Protein 5YC2 (pdb70)

Organism: Schizosaccharomyces pombe (strain 972 / ATCC 24843) (NCBI:txid284812)

Sequence (431 aa):
HINLKVSDGSSEIFFKIKKTTPLRRLMEAFAKRQGKEMDSLRFLYDGIRIEADQTPEDLDMEDNDIIEAHRSLPAERNPLYKDDTLDHTPLIPKCRAQVIEFPDGPATFVRLKCTNPESKVPHFLMRMAKDSSISATSMFRSAFPKATQEEEDLEMRWIRDNLNPIEDKRVAGLWVPPADALALAKDYSMTPFINALLEASSPLDDEEAFEKQVTSNLKVSDGSSEIFFKIKKTTPLRRLMEAFAKRQGKEMDSLRFLYDGIRIEADQTPEDLDMEDNDIIEAHRSLPAERNPLYKDDTLDHTPLIPKCRAQVIEFPDGPATFVRLKCTNPESKVPHFLMRMAKDSSISATSMFRSAFPKATQEEEDLEMRWIRDNLNPIEDKRVAGLWVPPADALALAKDYSMTPFINALLEASSGPLDDEEAFEKQVTS

Radius of gyration: 29.52 Å; Cα contacts (8 Å, |Δi|>4): 718; chains: 4; bounding box: 40×56×101 Å

Secondary structure (DSSP, 8-state):
-EEEEEE-SS-EEEEEE-TTS-HHHHHHHHHHHTT--GGGEEEEETTEEPPTT--TTTTT--TTEEEEEEE---SS--GGGS-TTS-SGGGSTT-EEEEEEETTEEEEEEEEEE--TT-SS-EEEEEETTT--EEHHHHHHHH-TT--HHHHHHHHHHHHHHS--EEETTEEEEEE-HHHHHHHHHHHT-HHHHHHHHSS--/--SHHHHHHHHH--/-EEEE-SS-EEE----TTS-THHHHHHHHHHTT--GGGEEEEETTEE--TT--TTTTT--TTEEEEEEE---SS--GGGS-TT--SGGGSTT-EEEEEEETTEEEEEEEEEEE-TTT--EEEEEEETTT--EEHHHHHHHH-TT--HHHHHHHHHHHHHHS--EEETTEEEEEE-HHHHHHHHHHHT-HHHHHHHHHS--/-HHHHHHHHHHHH--

Foldseek 3Di:
DAKEWEDQPPDIDIDDDDQQDFCVVVLCVVQVVVVHDSLQKWKAFVRHTDDRRHGNVNPVDHHHGYIHIGTDADDQWDPVLPALPDALVVQQVQKDKDWDAFPVGIFIKIWGWDDDPPDPDIQIFIATPPQRKTFPLSVRCRTCVPDDPVNVVVVVVVCVVPFPWDDDPRDDGTIGHLVVVCVVCVVSSNNSPSVSRSVHDD/DPDPVVVVVVVVVD/DEWEDAPPDIDDDDDDFVDFCLVVLVVVCVVVVHDSQQKWKDFPRHTGDRGATCVSPVHDPHGYIHIYGDADDDWQVLLVALPDAQVVQQVQKDKDWDADPVGIWIKIWGWDARPPPRDIFIWIATPVQRKTFPVRLNCNTCVPDDPVSVVVVVVVCVVPFPWDDDPRDDGTIHHLVSVCVVCVSSSNNSVSVSSSPYDD/DVVVVVVVVVVVVVD

Nearest PDB structures (foldseek):
  5yc2-assembly2_C  TM=9.319E-01  e=1.494E-37  Saccharomyces cerevisiae S288C
  5ybx-assembly1_A  TM=9.581E-01  e=3.529E-22  Schizosaccharomyces pombe 972h-
  5klx-assembly3_C  TM=8.104E-01  e=6.384E-12  Saccharomyces cerevisiae S288C
  3uqb-assembly1_A  TM=7.032E-01  e=2.957E-12  Saccharomyces cerevisiae S288C
  3uqa-assembly1_A  TM=6.979E-01  e=2.787E-12  Saccharomyces cerevisiae S288C

GO terms:
  GO:0005634 nucleus (C, EXP)
  GO:0070300 phosphatidic acid binding (F, IDA)
  GO:0005635 nuclear envelope (C, IDA)
  GO:0005637 nuclear inner membrane (C, IDA)
  GO:0003677 DNA binding (F, IDA)
  GO:0016020 membrane (C, IDA)
  GO:0031965 nuclear membrane (C, EXP)
  GO:0000723 telomere maintenance (P, EXP)
  GO:0005634 nucleus (C, HDA)
  GO:0044820 mitotic telomere tethering at nuclear periphery (P, IMP)
  GO:0044821 meiotic telomere tethering at nuclear periphery (P, IMP)
  GO:0045141 meiotic telomere clustering (P, IMP)
  GO:0032200 telomere organization (P, IMP)
  GO:0071763 nuclear membrane organization (P, IMP)
  GO:0140473 telomere-nuclear envelope anchor activity (F, IMP)
  GO:0005515 protein binding (F, IPI)
  GO:1990862 nuclear membrane complex Bqt3-Bqt4 (C, IPI)
  GO:0140473 telomere-nuclear envelope anchor activity (F, IPI)
  GO:0008289 lipid binding (F, IDA)
  GO:0140693 molecular condensate scaffold activity (F, IDA)

Solvent-accessible surface area: 23477 Å² total; per-residue (Å²): 138,9,76,1,52,0,17,41,78,113,42,60,31,141,35,81,18,63,87,104,7,9,2,66,44,2,11,60,36,0,2,76,187,46,74,87,74,42,81,53,15,39,3,31,34,126,63,118,109,15,78,31,59,60,19,2,63,99,35,123,5,101,83,115,34,88,0,88,1,71,38,50,28,17,90,112,96,3,86,72,0,168,72,46,122,53,94,41,76,87,34,39,91,92,13,120,50,13,98,4,87,19,142,113,27,105,7,43,1,0,19,2,108,4,103,39,83,68,58,198,55,32,27,0,0,5,20,22,27,138,68,30,3,0,2,0,15,5,0,2,120,4,0,6,43,100,31,79,110,43,58,14,74,130,6,12,40,74,0,104,121,86,34,90,52,82,104,64,209,67,12,41,31,3,7,0,34,44,75,16,0,66,38,1,0,150,48,0,10,0,41,4,16,0,49,0,0,38,110,7,99,76,119,124,90,38,97,79,16,0,78,129,48,0,57,103,58,13,42,1,15,44,75,107,37,85,30,147,38,178,37,154,108,109,28,52,6,101,153,6,8,79,41,0,4,182,195,45,73,89,74,42,105,53,6,87,5,45,21,126,65,111,103,10,74,24,110,47,18,7,115,107,29,131,19,122,66,126,28,92,4,82,3,93,47,36,39,16,74,113,100,5,32,43,0,146,78,40,126,89,81,49,74,70,24,44,98,119,13,133,51,17,91,2,125,27,119,104,27,87,8,44,0,0,13,4,91,4,56,10,82,140,68,164,91,57,35,5,0,6,21,32,31,140,70,38,2,0,0,0,15,1,0,2,117,3,0,8,63,156,29,75,78,64,65,17,17,136,8,16,74,70,0,68,115,95,28,106,42,77,118,52,190,121,15,33,30,9,10,0,40,45,72,14,0,58,53,0,0,137,58,0,11,0,21,3,6,0,36,0,0,37,95,14,96,86,77,93,131,103,28,64,92,39,0,72,136,46,0,63,100

B-factor: mean 53.6, std 15.14, range [26.7, 134.01]

Structure (mmCIF, N/CA/C/O backbone):
data_5YC2
#
_entry.id   5YC2
#
_cell.length_a   32.154
_cell.length_b   51.293
_cell.length_c   79.669
_cell.angle_alpha   94.920
_cell.angle_beta   100.560
_cell.angle_gamma   105.000
#
_symmetry.space_group_name_H-M   'P 1'
#
loop_
_entity.id
_entity.type
_entity.pdbx_description
1 polymer 'Ubiquitin-like protein SMT3,Bouquet formation protein 4'
2 polymer 'DNA-binding protein rap1'
3 water water
#
loop_
_atom_site.group_PDB
_atom_site.id
_atom_site.type_symbol
_atom_site.label_atom_id
_atom_site.label_alt_id
_atom_site.label_comp_id
_atom_site.label_asym_id
_atom_site.label_entity_id
_atom_site.label_seq_id
_atom_site.pdbx_PDB_ins_code
_atom_site.Cartn_x
_atom_site.Cartn_y
_atom_site.Cartn_z
_atom_site.occupancy
_atom_site.B_iso_or_equiv
_atom_site.auth_seq_id
_atom_site.auth_comp_id
_atom_site.auth_asym_id
_atom_site.auth_atom_id
_atom_site.pdbx_PDB_model_num
ATOM 1 N N . HIS A 1 5 ? 36.443 37.357 105.072 1.00 95.64 11 HIS A N 1
ATOM 2 C CA . HIS A 1 5 ? 36.853 38.266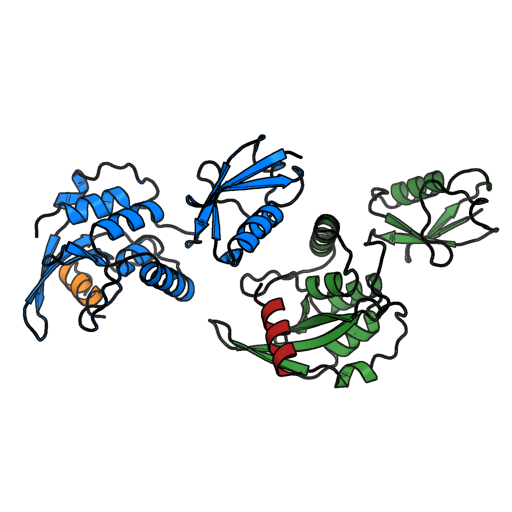 104.008 1.00 90.21 11 HIS A CA 1
ATOM 3 C C . HIS A 1 5 ? 37.773 37.566 103.013 1.00 87.33 11 HIS A C 1
ATOM 4 O O . HIS A 1 5 ? 38.633 36.776 103.402 1.00 89.43 11 HIS A O 1
ATOM 11 N N . ILE A 1 6 ? 37.587 37.859 101.724 1.00 81.28 12 ILE A N 1
ATOM 12 C CA . ILE A 1 6 ? 38.408 37.290 100.663 1.00 75.18 12 ILE A CA 1
ATOM 13 C C . ILE A 1 6 ? 38.768 38.381 99.666 1.00 66.10 12 ILE A C 1
ATOM 14 O O . ILE A 1 6 ? 38.095 39.408 99.559 1.00 63.59 12 ILE A O 1
ATOM 19 N N . ASN A 1 7 ? 39.851 38.141 98.931 1.00 60.24 13 ASN A N 1
ATOM 20 C CA . ASN A 1 7 ? 40.262 39.014 97.843 1.00 54.63 13 ASN A CA 1
ATOM 21 C C . ASN A 1 7 ? 39.629 38.546 96.540 1.00 48.73 13 ASN A C 1
ATOM 22 O O . ASN A 1 7 ? 39.607 37.348 96.241 1.00 45.39 13 ASN A O 1
ATOM 27 N N . LEU A 1 8 ? 39.112 39.497 95.767 1.00 45.70 14 LEU A N 1
ATOM 28 C CA . LEU A 1 8 ? 38.450 39.199 94.506 1.00 46.82 14 LEU A CA 1
ATOM 29 C C . LEU A 1 8 ? 38.981 40.108 93.409 1.00 45.28 14 LEU A C 1
ATOM 30 O O . LEU A 1 8 ? 39.145 41.315 93.612 1.00 45.55 14 LEU A O 1
ATOM 35 N N . LYS A 1 9 ? 39.244 39.518 92.248 1.00 46.55 15 LYS A N 1
ATOM 36 C CA . LYS A 1 9 ? 39.712 40.242 91.075 1.00 46.77 15 LYS A CA 1
ATOM 37 C C . LYS A 1 9 ? 38.557 40.407 90.096 1.00 45.13 15 LYS A C 1
ATOM 38 O O . LYS A 1 9 ? 37.843 39.442 89.803 1.00 46.20 15 LYS A O 1
ATOM 44 N N . VAL A 1 10 ? 38.367 41.629 89.603 1.00 43.08 16 VAL A N 1
ATOM 45 C CA . VAL A 1 10 ? 37.306 41.943 88.652 1.00 40.99 16 VAL A CA 1
ATOM 46 C C . VAL A 1 10 ? 37.944 42.607 87.441 1.00 42.66 16 VAL A C 1
ATOM 47 O O . VAL A 1 10 ? 38.613 43.638 87.576 1.00 45.06 16 VAL A O 1
ATOM 51 N N . SER A 1 11 ? 37.731 42.026 86.264 1.00 42.78 17 SER A N 1
ATOM 52 C CA . SER A 1 11 ? 38.341 42.520 85.039 1.00 41.73 17 SER A CA 1
ATOM 53 C C . SER A 1 11 ? 37.313 42.536 83.919 1.00 40.55 17 SER A C 1
ATOM 54 O O . SER A 1 11 ? 36.477 41.633 83.820 1.00 39.05 17 SER A O 1
ATOM 57 N N . ASP A 1 12 ? 37.381 43.566 83.076 1.00 36.31 18 ASP A N 1
ATOM 58 C CA . ASP A 1 12 ? 36.556 43.651 81.879 1.00 37.37 18 ASP A CA 1
ATOM 59 C C . ASP A 1 12 ? 37.364 43.403 80.610 1.00 41.94 18 ASP A C 1
ATOM 60 O O . ASP A 1 12 ? 36.954 43.825 79.524 1.00 45.55 18 ASP A O 1
ATOM 65 N N . GLY A 1 13 ? 38.510 42.735 80.730 1.00 44.46 19 GLY A N 1
ATOM 66 C CA . GLY A 1 13 ? 39.383 42.465 79.612 1.00 51.59 19 GLY A CA 1
ATOM 67 C C . GLY A 1 13 ? 40.472 43.498 79.401 1.00 58.96 19 GLY A C 1
ATOM 68 O O . GLY A 1 13 ? 41.535 43.164 78.865 1.00 62.94 19 GLY A O 1
ATOM 69 N N . SER A 1 14 ? 40.236 44.742 79.810 1.00 62.50 20 SER A N 1
ATOM 70 C CA . SER A 1 14 ? 41.203 45.822 79.653 1.00 66.48 20 SER A CA 1
ATOM 71 C C . SER A 1 14 ? 41.821 46.276 80.965 1.00 65.05 20 SER A C 1
ATOM 72 O O . SER A 1 14 ? 43.013 46.592 81.001 1.00 68.06 20 SER A O 1
ATOM 75 N N . SER A 1 15 ? 41.045 46.312 82.046 1.00 57.60 21 SER A N 1
ATOM 76 C CA . SER A 1 15 ? 41.512 46.813 83.331 1.00 55.66 21 SER A CA 1
ATOM 77 C C . SER A 1 15 ? 41.090 45.856 84.435 1.00 50.17 21 SER A C 1
ATOM 78 O O . SER A 1 15 ? 39.934 45.424 84.481 1.00 50.13 21 SER A O 1
ATOM 81 N N . GLU A 1 16 ? 42.027 45.532 85.321 1.00 47.94 22 GLU A N 1
ATOM 82 C CA . GLU A 1 16 ? 41.794 44.613 86.426 1.00 44.26 22 GLU A CA 1
ATOM 83 C C . GLU A 1 16 ? 41.900 45.369 87.742 1.00 47.13 22 GLU A C 1
ATOM 84 O O . GLU A 1 16 ? 42.879 46.087 87.973 1.00 49.93 22 GLU A O 1
ATOM 87 N N . ILE A 1 17 ? 40.893 45.211 88.598 1.00 46.65 23 ILE A N 1
ATOM 88 C CA . ILE A 1 17 ? 40.870 45.836 89.914 1.00 48.88 23 ILE A CA 1
ATOM 89 C C . ILE A 1 17 ? 40.647 44.750 90.957 1.00 46.50 23 ILE A C 1
ATOM 90 O O . ILE A 1 17 ? 39.777 43.888 90.785 1.00 36.38 23 ILE A O 1
ATOM 95 N N . PHE A 1 18 ? 41.427 44.793 92.033 1.00 47.05 24 PHE A N 1
ATOM 96 C CA . PHE A 1 18 ? 41.368 43.798 93.095 1.00 46.79 24 PHE A CA 1
ATOM 97 C C . PHE A 1 18 ? 40.646 44.383 94.302 1.00 45.46 24 PHE A C 1
ATOM 98 O O . PHE A 1 18 ? 40.912 45.524 94.697 1.00 46.37 24 PHE A O 1
ATOM 106 N N . PHE A 1 19 ? 39.739 43.607 94.883 1.00 46.29 25 PHE A N 1
ATOM 107 C CA . PHE A 1 19 ? 38.907 44.059 95.990 1.00 50.43 25 PHE A CA 1
ATOM 108 C C . PHE A 1 19 ? 39.068 43.127 97.187 1.00 55.39 25 PHE A C 1
ATOM 109 O O . PHE A 1 19 ? 39.821 42.150 97.153 1.00 56.69 25 PHE A O 1
ATOM 117 N N . LYS A 1 20 ? 38.338 43.449 98.255 1.00 59.32 26 LYS A N 1
ATOM 118 C CA . LYS A 1 20 ? 38.371 42.660 99.484 1.00 62.33 26 LYS A CA 1
ATOM 119 C C . LYS A 1 20 ? 37.070 42.915 100.233 1.00 66.31 26 LYS A C 1
ATOM 120 O O . LYS A 1 20 ? 36.844 44.029 100.715 1.00 70.61 26 LYS A O 1
ATOM 123 N N . ILE A 1 21 ? 36.220 41.889 100.326 1.00 67.03 27 ILE A N 1
ATOM 124 C CA . ILE A 1 21 ? 34.937 41.990 101.009 1.00 70.04 27 ILE A CA 1
ATOM 125 C C . ILE A 1 21 ? 34.719 40.739 101.848 1.00 73.13 27 ILE A C 1
ATOM 126 O O . ILE A 1 21 ? 35.287 39.677 101.584 1.00 71.02 27 ILE A O 1
ATOM 131 N N . LYS A 1 22 ? 33.880 40.877 102.871 1.00 75.80 28 LYS A N 1
ATOM 132 C CA . LYS A 1 22 ? 33.482 39.724 103.663 1.00 79.61 28 LYS A CA 1
ATOM 133 C C . LYS A 1 22 ? 32.499 38.859 102.879 1.00 76.24 28 LYS A C 1
ATOM 134 O O . LYS A 1 22 ? 31.770 39.339 102.007 1.00 66.84 28 LYS A O 1
ATOM 140 N N . LYS A 1 23 ? 32.483 37.565 103.203 1.00 76.41 29 LYS A N 1
ATOM 141 C CA . LYS A 1 23 ? 31.679 36.609 102.449 1.00 74.69 29 LYS A CA 1
ATOM 142 C C . LYS A 1 23 ? 30.181 36.781 102.663 1.00 81.27 29 LYS A C 1
ATOM 143 O O . LYS A 1 23 ? 29.400 36.105 101.983 1.00 83.62 29 LYS A O 1
ATOM 149 N N . THR A 1 24 ? 29.758 37.655 103.576 1.00 85.11 30 THR A N 1
ATOM 150 C CA . THR A 1 24 ? 28.342 37.865 103.840 1.00 88.44 30 THR A CA 1
ATOM 151 C C . THR A 1 24 ? 27.805 39.167 103.258 1.00 87.35 30 THR A C 1
ATOM 152 O O . THR A 1 24 ? 26.595 39.403 103.330 1.00 88.63 30 THR A O 1
ATOM 156 N N . THR A 1 25 ? 28.666 40.014 102.690 1.00 82.72 31 THR A N 1
ATOM 157 C CA . THR A 1 25 ? 28.187 41.232 102.059 1.00 81.75 31 THR A CA 1
ATOM 158 C C . THR A 1 25 ? 27.684 40.942 100.647 1.00 77.82 31 THR A C 1
ATOM 159 O O . THR A 1 25 ? 28.208 40.059 99.961 1.00 74.66 31 THR A O 1
ATOM 163 N N . PRO A 1 26 ? 26.660 41.665 100.197 1.00 80.58 32 PRO A N 1
ATOM 164 C CA . PRO A 1 26 ? 26.170 41.472 98.829 1.00 77.27 32 PRO A CA 1
ATOM 165 C C . PRO A 1 26 ? 27.226 41.856 97.805 1.00 73.55 32 PRO A C 1
ATOM 166 O O . PRO A 1 26 ? 28.007 42.791 98.001 1.00 71.67 32 PRO A O 1
ATOM 170 N N . LEU A 1 27 ? 27.245 41.114 96.696 1.00 72.60 33 LEU A N 1
ATOM 171 C CA . LEU A 1 27 ? 28.209 41.381 95.637 1.00 68.98 33 LEU A CA 1
ATOM 172 C C . LEU A 1 27 ? 27.896 42.652 94.862 1.00 68.71 33 LEU A C 1
ATOM 173 O O . LEU A 1 27 ? 28.741 43.101 94.080 1.00 65.48 33 LEU A O 1
ATOM 178 N N . ARG A 1 28 ? 26.712 43.237 95.060 1.00 71.31 34 ARG A N 1
ATOM 179 C CA . ARG A 1 28 ? 26.418 44.544 94.482 1.00 69.66 34 ARG A CA 1
ATOM 180 C C . ARG A 1 28 ? 27.411 45.596 94.957 1.00 65.47 34 ARG A C 1
ATOM 181 O O . ARG A 1 28 ? 27.765 46.505 94.197 1.00 60.85 34 ARG A O 1
ATOM 189 N N . ARG A 1 29 ? 27.877 45.482 96.203 1.00 65.15 35 ARG A N 1
ATOM 190 C CA . ARG A 1 29 ? 28.917 46.379 96.694 1.00 64.21 35 ARG A CA 1
ATOM 191 C C . ARG A 1 29 ? 30.186 46.260 95.858 1.00 57.22 35 ARG A C 1
ATOM 192 O O . ARG A 1 29 ? 30.818 47.270 95.527 1.00 53.78 35 ARG A O 1
ATOM 200 N N . LEU A 1 30 ? 30.574 45.031 95.508 1.00 58.62 36 LEU A N 1
ATOM 201 C CA . LEU A 1 30 ? 31.723 44.845 94.630 1.00 54.94 36 LEU A CA 1
ATOM 202 C C . LEU A 1 30 ? 31.375 45.184 93.185 1.00 53.10 36 LEU A C 1
ATOM 203 O O . LEU A 1 30 ? 32.257 45.577 92.411 1.00 49.90 36 LEU A O 1
ATOM 208 N N . MET A 1 31 ? 30.103 45.039 92.804 1.00 54.21 37 MET A N 1
ATOM 209 C CA . MET A 1 31 ? 29.670 45.469 91.478 1.00 52.09 37 MET A CA 1
ATOM 210 C C . MET A 1 31 ? 29.715 46.987 91.354 1.00 51.09 37 MET A C 1
ATOM 211 O O . MET A 1 31 ? 30.208 47.524 90.356 1.00 48.85 37 MET A O 1
ATOM 216 N N . GLU A 1 32 ? 29.194 47.695 92.359 1.00 53.17 38 GLU A N 1
ATOM 217 C CA . GLU A 1 32 ? 29.224 49.153 92.334 1.00 54.52 38 GLU A CA 1
ATOM 218 C C . GLU A 1 32 ? 30.636 49.689 92.520 1.00 52.19 38 GLU A C 1
ATOM 219 O O . GLU A 1 32 ? 30.948 50.787 92.046 1.00 48.46 38 GLU A O 1
ATOM 223 N N . ALA A 1 33 ? 31.498 48.936 93.205 1.00 46.74 39 ALA A N 1
ATOM 224 C CA . ALA A 1 33 ? 32.886 49.355 93.357 1.00 47.16 39 ALA A CA 1
ATOM 225 C C . ALA A 1 33 ? 33.598 49.381 92.010 1.00 47.52 39 ALA A C 1
ATOM 226 O O . ALA A 1 33 ? 34.270 50.360 91.668 1.00 51.39 39 ALA A O 1
ATOM 228 N N . PHE A 1 34 ? 33.457 48.307 91.228 1.00 45.17 40 PHE A N 1
ATOM 229 C CA . PHE A 1 34 ? 34.104 48.252 89.921 1.00 40.07 40 PHE A CA 1
ATOM 230 C C . PHE A 1 34 ? 33.460 49.228 88.943 1.00 41.19 40 PHE A C 1
ATOM 231 O O . PHE A 1 34 ? 34.161 49.915 88.192 1.00 41.62 40 PHE A O 1
ATOM 239 N N . ALA A 1 35 ? 32.127 49.304 88.941 1.00 44.94 41 ALA A N 1
ATOM 240 C CA . ALA A 1 35 ? 31.435 50.150 87.974 1.00 46.15 41 ALA A CA 1
ATOM 241 C C . ALA A 1 35 ? 31.762 51.623 88.185 1.00 46.13 41 ALA A C 1
ATOM 242 O O . ALA A 1 35 ? 31.885 52.383 87.217 1.00 47.35 41 ALA A O 1
ATOM 244 N N . LYS A 1 36 ? 31.905 52.045 89.444 1.00 47.39 42 LYS A N 1
ATOM 245 C CA . LYS A 1 36 ? 32.213 53.444 89.725 1.00 50.17 42 LYS A CA 1
ATOM 246 C C . LYS A 1 36 ? 33.588 53.825 89.191 1.00 51.58 42 LYS A C 1
ATOM 247 O O . LYS A 1 36 ? 33.786 54.945 88.705 1.00 54.12 42 LYS A O 1
ATOM 249 N N . ARG A 1 37 ? 34.551 52.905 89.265 1.00 49.82 43 ARG A N 1
ATOM 250 C CA . ARG A 1 37 ? 35.896 53.184 88.779 1.00 51.56 43 ARG A CA 1
ATOM 251 C C . ARG A 1 37 ? 36.015 53.084 87.264 1.00 53.62 43 ARG A C 1
ATOM 252 O O . ARG A 1 37 ? 37.068 53.432 86.719 1.00 56.96 43 ARG A O 1
ATOM 260 N N . GLN A 1 38 ? 34.974 52.624 86.576 1.00 52.95 44 GLN A N 1
ATOM 261 C CA . GLN A 1 38 ? 34.943 52.626 85.122 1.00 53.63 44 GLN A CA 1
ATOM 262 C C . GLN A 1 38 ? 34.157 53.799 84.558 1.00 57.94 44 GLN A C 1
ATOM 263 O O . GLN A 1 38 ? 34.112 53.968 83.337 1.00 59.83 44 GLN A O 1
ATOM 269 N N . GLY A 1 39 ? 33.543 54.613 85.414 1.00 53.81 45 GLY A N 1
ATOM 270 C CA . GLY A 1 39 ? 32.690 55.682 84.936 1.00 59.62 45 GLY A CA 1
ATOM 271 C C . GLY A 1 39 ? 31.384 55.211 84.344 1.00 62.02 45 GLY A C 1
ATOM 272 O O . GLY A 1 39 ? 30.786 55.924 83.534 1.00 66.64 45 GLY A O 1
ATOM 273 N N . LYS A 1 40 ? 30.921 54.024 84.728 1.00 60.19 46 LYS A N 1
ATOM 274 C CA . LYS A 1 40 ? 29.713 53.431 84.183 1.00 60.16 46 LYS A CA 1
ATOM 275 C C . LYS A 1 40 ? 28.697 53.206 85.295 1.00 61.52 46 LYS A C 1
ATOM 276 O O . LYS A 1 40 ? 29.037 53.175 86.481 1.00 59.94 46 LYS A O 1
ATOM 282 N N . GLU A 1 41 ? 27.438 53.052 84.895 1.00 63.48 47 GLU A N 1
ATOM 283 C CA . GLU A 1 41 ? 26.388 52.695 85.835 1.00 64.84 47 GLU A CA 1
ATOM 284 C C . GLU A 1 41 ? 26.376 51.188 86.061 1.00 62.02 47 GLU A C 1
ATOM 285 O O . GLU A 1 41 ? 26.780 50.405 85.196 1.00 61.85 47 GLU A O 1
ATOM 289 N N . MET A 1 42 ? 25.907 50.787 87.244 1.00 63.36 48 MET A N 1
ATOM 290 C CA . MET A 1 42 ? 25.931 49.373 87.605 1.00 61.58 48 MET A CA 1
ATOM 291 C C . MET A 1 42 ? 25.005 48.558 86.712 1.00 65.49 48 MET A C 1
ATOM 292 O O . MET A 1 42 ? 25.315 47.412 86.364 1.00 65.35 48 MET A O 1
ATOM 295 N N . ASP A 1 43 ? 23.863 49.132 86.327 1.00 67.98 49 ASP A N 1
ATOM 296 C CA . ASP A 1 43 ? 22.949 48.444 85.423 1.00 69.17 49 ASP A CA 1
ATOM 297 C C . ASP A 1 43 ? 23.529 48.289 84.023 1.00 68.88 49 ASP A C 1
ATOM 298 O O . ASP A 1 43 ? 23.090 47.407 83.277 1.00 73.92 49 ASP A O 1
ATOM 300 N N . SER A 1 44 ? 24.506 49.120 83.654 1.00 66.31 50 SER A N 1
ATOM 301 C CA . SER A 1 44 ? 25.140 49.046 82.343 1.00 63.01 50 SER A CA 1
ATOM 302 C C . SER A 1 44 ? 26.106 47.878 82.210 1.00 58.35 50 SER A C 1
ATOM 303 O O . SER A 1 44 ? 26.671 47.691 81.126 1.00 55.87 50 SER A O 1
ATOM 306 N N . LEU A 1 45 ? 26.311 47.094 83.266 1.00 53.41 51 LEU A N 1
ATOM 307 C CA . LEU A 1 45 ? 27.260 45.992 83.252 1.00 48.83 51 LEU A CA 1
ATOM 308 C C . LEU A 1 45 ? 26.596 44.727 83.775 1.00 48.53 51 LEU A C 1
ATOM 309 O O . LEU A 1 45 ? 25.571 44.772 84.461 1.00 52.85 51 LEU A O 1
ATOM 314 N N . ARG A 1 46 ? 27.198 43.590 83.434 1.00 44.65 52 ARG A N 1
ATOM 315 C CA . ARG A 1 46 ? 26.834 42.305 84.011 1.00 44.11 52 ARG A CA 1
ATOM 316 C C . ARG A 1 46 ? 28.116 41.558 84.344 1.00 43.07 52 ARG A C 1
ATOM 317 O O . ARG A 1 46 ? 29.143 41.732 83.683 1.00 44.49 52 ARG A O 1
ATOM 325 N N . PHE A 1 47 ? 28.055 40.733 85.384 1.00 42.40 53 PHE A N 1
ATOM 326 C CA . PHE A 1 47 ? 29.240 40.098 85.945 1.00 41.65 53 PHE A CA 1
ATOM 327 C C . PHE A 1 47 ? 29.079 38.587 85.911 1.00 45.49 53 PHE A C 1
ATOM 328 O O . PHE A 1 47 ? 28.025 38.061 86.282 1.00 49.43 53 PHE A O 1
ATOM 336 N N . LEU A 1 48 ? 30.127 37.896 85.467 1.00 45.20 54 LEU A N 1
ATOM 337 C CA . LEU A 1 48 ? 30.110 36.450 85.306 1.00 46.19 54 LEU A CA 1
ATOM 338 C C . LEU A 1 48 ? 31.143 35.814 86.226 1.00 46.15 54 LEU A C 1
ATOM 339 O O . LEU A 1 48 ? 32.235 36.357 86.420 1.00 43.52 54 LEU A O 1
ATOM 344 N N . TYR A 1 49 ? 30.785 34.663 86.792 1.00 47.00 55 TYR A N 1
ATOM 345 C CA . TYR A 1 49 ? 31.701 33.862 87.601 1.00 46.81 55 TYR A CA 1
ATOM 346 C C . TYR A 1 49 ? 31.523 32.408 87.187 1.00 46.66 55 TYR A C 1
ATOM 347 O O . TYR A 1 49 ? 30.454 31.828 87.405 1.00 47.83 55 TYR A O 1
ATOM 356 N N . ASP A 1 50 ? 32.566 31.829 86.588 1.00 46.56 56 ASP A N 1
ATOM 357 C CA . ASP A 1 50 ? 32.493 30.495 85.987 1.00 50.64 56 ASP A CA 1
ATOM 358 C C . ASP A 1 50 ? 31.360 30.419 84.965 1.00 53.17 56 ASP A C 1
ATOM 359 O O . ASP A 1 50 ? 30.667 29.407 84.845 1.00 54.96 56 ASP A O 1
ATOM 364 N N . GLY A 1 51 ? 31.173 31.507 84.220 1.00 53.22 57 GLY A N 1
ATOM 365 C CA . GLY A 1 51 ? 30.121 31.584 83.231 1.00 53.69 57 GLY A CA 1
ATOM 366 C C . GLY A 1 51 ? 28.732 31.815 83.779 1.00 56.34 57 GLY A C 1
ATOM 367 O O . GLY A 1 51 ? 27.763 31.747 83.014 1.00 57.59 57 GLY A O 1
ATOM 368 N N . ILE A 1 52 ? 28.598 32.091 85.073 1.00 58.72 58 ILE A N 1
ATOM 369 C CA . ILE A 1 52 ? 27.302 32.285 85.714 1.00 62.63 58 ILE A CA 1
ATOM 370 C C . ILE A 1 52 ? 27.119 33.773 85.982 1.00 61.85 58 ILE A C 1
ATOM 371 O O . ILE A 1 52 ? 27.964 34.402 86.632 1.00 60.88 58 ILE A O 1
ATOM 376 N N . ARG A 1 53 ? 26.017 34.333 85.488 1.00 62.24 59 ARG A N 1
ATOM 377 C CA . ARG A 1 53 ? 25.733 35.747 85.693 1.00 60.51 59 ARG A CA 1
ATOM 378 C C . ARG A 1 53 ? 25.389 35.995 87.157 1.00 60.25 59 ARG A C 1
ATOM 379 O O . ARG A 1 53 ? 24.390 35.473 87.665 1.00 62.90 59 ARG A O 1
ATOM 387 N N . ILE A 1 54 ? 26.214 36.786 87.834 1.00 58.78 60 ILE A N 1
ATOM 388 C CA . ILE A 1 54 ? 26.020 37.054 89.253 1.00 60.43 60 ILE A CA 1
ATOM 389 C C . ILE A 1 54 ? 24.879 38.046 89.425 1.00 63.99 60 ILE A C 1
ATOM 390 O O . ILE A 1 54 ? 24.810 39.061 88.721 1.00 64.56 60 ILE A O 1
ATOM 395 N N . GLU A 1 55 ? 23.978 37.755 90.358 1.00 66.24 61 GLU A N 1
ATOM 396 C CA . GLU A 1 55 ? 22.953 38.705 90.757 1.00 66.54 61 GLU A CA 1
ATOM 397 C C . GLU A 1 55 ? 23.454 39.553 91.923 1.00 62.28 61 GLU A C 1
ATOM 398 O O . GLU A 1 55 ? 24.376 39.174 92.649 1.00 61.19 61 GLU A O 1
ATOM 404 N N . ALA A 1 56 ? 2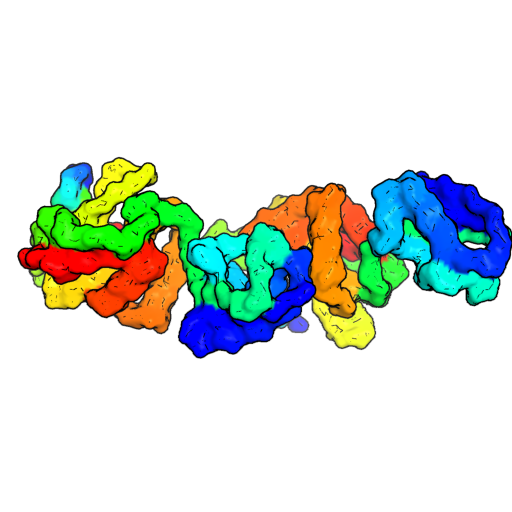2.824 40.717 92.095 1.00 60.64 62 ALA A N 1
ATOM 405 C CA . ALA A 1 56 ? 23.298 41.681 93.083 1.00 59.69 62 ALA A CA 1
ATOM 406 C C . ALA A 1 56 ? 23.146 41.153 94.505 1.00 60.80 62 ALA A C 1
ATOM 407 O O . ALA A 1 56 ? 24.042 41.334 95.338 1.00 61.38 62 ALA A O 1
ATOM 409 N N . ASP A 1 57 ? 22.021 40.500 94.803 1.00 63.06 63 ASP A N 1
ATOM 410 C CA . ASP A 1 57 ? 21.744 40.059 96.165 1.00 64.65 63 ASP A CA 1
ATOM 411 C C . ASP A 1 57 ? 22.614 38.889 96.608 1.00 63.71 63 ASP A C 1
ATOM 412 O O . ASP A 1 57 ? 22.636 38.579 97.804 1.00 66.05 63 ASP A O 1
ATOM 414 N N . GLN A 1 58 ? 23.326 38.240 95.691 1.00 61.41 64 GLN A N 1
ATOM 415 C CA . GLN A 1 58 ? 24.149 37.096 96.053 1.00 61.71 64 GLN A CA 1
ATOM 416 C C . GLN A 1 58 ? 25.432 37.551 96.739 1.00 60.71 64 GLN A C 1
ATOM 417 O O . GLN A 1 58 ? 25.916 38.667 96.529 1.00 55.69 64 GLN A O 1
ATOM 423 N N . THR A 1 59 ? 25.979 36.670 97.566 1.00 55.98 65 THR A N 1
ATOM 424 C CA . THR A 1 59 ? 27.163 36.929 98.367 1.00 57.81 65 THR A CA 1
ATOM 425 C C . THR A 1 59 ? 28.273 35.955 97.993 1.00 60.57 65 THR A C 1
ATOM 426 O O . THR A 1 59 ? 28.021 34.933 97.344 1.00 47.71 65 THR A O 1
ATOM 430 N N . PRO A 1 60 ? 29.522 36.250 98.373 1.00 58.97 66 PRO A N 1
ATOM 431 C CA . PRO A 1 60 ? 30.594 35.261 98.169 1.00 58.65 66 PRO A CA 1
ATOM 432 C C . PRO A 1 60 ? 30.322 33.925 98.834 1.00 64.11 66 PRO A C 1
ATOM 433 O O . PRO A 1 60 ? 30.840 32.900 98.374 1.00 65.42 66 PRO A O 1
ATOM 437 N N . GLU A 1 61 ? 29.527 33.903 99.908 1.00 67.72 67 GLU A N 1
ATOM 438 C CA . GLU A 1 61 ? 29.159 32.641 100.538 1.00 69.55 67 GLU A CA 1
ATOM 439 C C . GLU A 1 61 ? 28.051 31.927 99.777 1.00 69.50 67 GLU A C 1
ATOM 440 O O . GLU A 1 61 ? 27.970 30.694 99.824 1.00 72.13 67 GLU A O 1
ATOM 442 N N . ASP A 1 62 ? 27.192 32.675 99.079 1.00 68.56 68 ASP A N 1
ATOM 443 C CA . ASP A 1 62 ? 26.157 32.048 98.262 1.00 69.59 68 ASP A CA 1
ATOM 444 C C . ASP A 1 62 ? 26.776 31.209 97.153 1.00 68.44 68 ASP A C 1
ATOM 445 O O . ASP A 1 62 ? 26.359 30.071 96.910 1.00 66.70 68 ASP A O 1
ATOM 450 N N . LEU A 1 63 ? 27.771 31.760 96.465 1.00 66.31 69 LEU A N 1
ATOM 451 C CA . LEU A 1 63 ? 28.613 30.964 95.590 1.00 66.24 69 LEU A CA 1
ATOM 452 C C . LEU A 1 63 ? 29.719 30.310 96.416 1.00 70.33 69 LEU A C 1
ATOM 453 O O . LEU A 1 63 ? 29.791 30.462 97.639 1.00 76.32 69 LEU A O 1
ATOM 455 N N . ASP A 1 64 ? 30.594 29.564 95.749 1.00 72.34 70 ASP A N 1
ATOM 456 C CA . ASP A 1 64 ? 31.715 28.910 96.420 1.00 75.42 70 ASP A CA 1
ATOM 457 C C . ASP A 1 64 ? 33.024 29.644 96.164 1.00 75.92 70 ASP A C 1
ATOM 458 O O . ASP A 1 64 ? 34.062 29.020 95.925 1.00 77.35 70 ASP A O 1
ATOM 463 N N . MET A 1 65 ? 33.000 30.973 96.218 1.00 71.88 71 MET A N 1
ATOM 464 C CA . MET A 1 65 ? 34.160 31.763 95.831 1.00 68.29 71 MET A CA 1
ATOM 465 C C . MET A 1 65 ? 35.290 31.616 96.842 1.00 68.36 71 MET A C 1
ATOM 466 O O . MET A 1 65 ? 35.072 31.647 98.056 1.00 68.91 71 MET A O 1
ATOM 471 N N . GLU A 1 66 ? 36.504 31.450 96.327 1.00 70.41 72 GLU A N 1
ATOM 472 C CA . GLU A 1 66 ? 37.722 31.403 97.121 1.00 73.18 72 GLU A CA 1
ATOM 473 C C . GLU A 1 66 ? 38.516 32.685 96.891 1.00 73.57 72 GLU A C 1
ATOM 474 O O . GLU A 1 66 ? 38.076 33.601 96.191 1.00 73.25 72 GLU A O 1
ATOM 480 N N . ASP A 1 67 ? 39.702 32.746 97.489 1.00 74.18 73 ASP A N 1
ATOM 481 C CA . ASP A 1 67 ? 40.567 33.900 97.297 1.00 71.89 73 ASP A CA 1
ATOM 482 C C . ASP A 1 67 ? 41.136 33.916 95.882 1.00 70.39 73 ASP A C 1
ATOM 483 O O . ASP A 1 67 ? 41.376 32.870 95.272 1.00 73.47 73 ASP A O 1
ATOM 488 N N . ASN A 1 68 ? 41.329 35.126 95.357 1.00 66.01 74 ASN A N 1
ATOM 489 C CA . ASN A 1 68 ? 41.925 35.404 94.051 1.00 64.24 74 ASN A CA 1
ATOM 490 C C . ASN A 1 68 ? 41.075 34.934 92.878 1.00 61.72 74 ASN A C 1
ATOM 491 O O . ASN A 1 68 ? 41.562 34.923 91.740 1.00 62.76 74 ASN A O 1
ATOM 496 N N . ASP A 1 69 ? 39.823 34.546 93.109 1.00 57.17 75 ASP A N 1
ATOM 497 C CA . ASP A 1 69 ? 38.947 34.195 92.000 1.00 53.43 75 ASP A CA 1
ATOM 498 C C . ASP A 1 69 ? 38.627 35.430 91.166 1.00 48.97 75 ASP A C 1
ATOM 499 O O . ASP A 1 69 ? 38.567 36.553 91.674 1.00 47.41 75 ASP A O 1
ATOM 504 N N . ILE A 1 70 ? 38.419 35.213 89.870 1.00 47.11 76 ILE A N 1
ATOM 505 C CA . ILE A 1 70 ? 38.229 36.290 88.906 1.00 44.89 76 ILE A CA 1
ATOM 506 C C . ILE A 1 70 ? 36.755 36.370 88.537 1.00 45.66 76 ILE A C 1
ATOM 507 O O . ILE A 1 70 ? 36.129 35.351 88.220 1.00 47.85 76 ILE A O 1
ATOM 512 N N . ILE A 1 71 ? 36.206 37.580 88.580 1.00 43.28 77 ILE A N 1
ATOM 513 C CA . ILE A 1 71 ? 34.837 37.859 88.167 1.00 41.23 77 ILE A CA 1
ATOM 514 C C . ILE A 1 71 ? 34.910 38.656 86.873 1.00 44.56 77 ILE A C 1
ATOM 515 O O . ILE A 1 71 ? 35.382 39.799 86.863 1.00 48.56 77 ILE A O 1
ATOM 520 N N . GLU A 1 72 ? 34.451 38.057 85.778 1.00 43.84 78 GLU A N 1
ATOM 521 C CA . GLU A 1 72 ? 34.463 38.731 84.487 1.00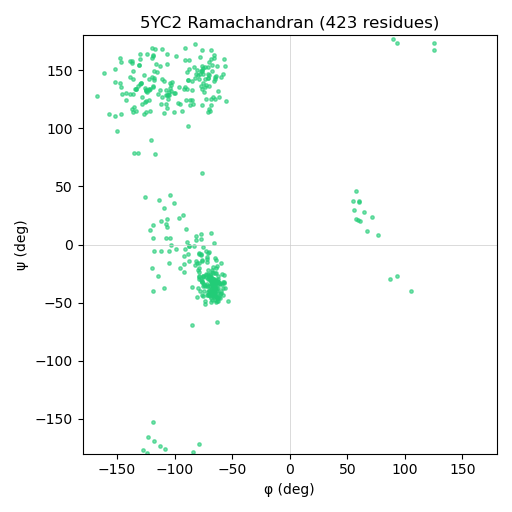 42.84 78 GLU A CA 1
ATOM 522 C C . GLU A 1 72 ? 33.374 39.794 84.436 1.00 42.14 78 GLU A C 1
ATOM 523 O O . GLU A 1 72 ? 32.218 39.532 84.782 1.00 43.05 78 GLU A O 1
ATOM 529 N N . ALA A 1 73 ? 33.746 40.992 83.997 1.00 43.45 79 ALA A N 1
ATOM 530 C CA . ALA A 1 73 ? 32.824 42.111 83.861 1.00 42.92 79 ALA A CA 1
ATOM 531 C C . ALA A 1 73 ? 32.552 42.349 82.382 1.00 42.42 79 ALA A C 1
ATOM 532 O O . ALA A 1 73 ? 33.481 42.610 81.610 1.00 42.04 79 ALA A O 1
ATOM 534 N N . HIS A 1 74 ? 31.285 42.253 81.992 1.00 41.21 80 HIS A N 1
ATOM 535 C CA . HIS A 1 74 ? 30.868 42.495 80.621 1.00 40.59 80 HIS A CA 1
ATOM 536 C C . HIS A 1 74 ? 29.690 43.458 80.621 1.00 38.46 80 HIS A C 1
ATOM 537 O O . HIS A 1 74 ? 29.046 43.681 81.649 1.00 37.62 80 HIS A O 1
ATOM 544 N N . ARG A 1 75 ? 29.416 44.033 79.454 1.00 40.81 81 ARG A N 1
ATOM 545 C CA . ARG A 1 75 ? 28.256 44.898 79.317 1.00 40.99 81 ARG A CA 1
ATOM 546 C C . ARG A 1 75 ? 26.974 44.085 79.458 1.00 41.15 81 ARG A C 1
ATOM 547 O O . ARG A 1 75 ? 26.946 42.876 79.214 1.00 42.17 81 ARG A O 1
ATOM 555 N N . SER A 1 76 ? 25.907 44.762 79.867 1.00 39.81 82 SER A N 1
ATOM 556 C CA . SER A 1 76 ? 24.639 44.083 80.085 1.00 37.86 82 SER A CA 1
ATOM 557 C C . SER A 1 76 ? 24.020 43.648 78.762 1.00 40.13 82 SER A C 1
ATOM 558 O O . SER A 1 76 ? 24.158 44.313 77.731 1.00 42.74 82 SER A O 1
ATOM 561 N N . LEU A 1 77 ? 23.341 42.511 78.802 1.00 39.02 83 LEU A N 1
ATOM 562 C CA . LEU A 1 77 ? 22.598 41.964 77.679 1.00 37.10 83 LEU A CA 1
ATOM 563 C C . LEU A 1 77 ? 21.284 41.416 78.211 1.00 38.51 83 LEU A C 1
ATOM 564 O O . LEU A 1 77 ? 21.168 41.129 79.408 1.00 37.76 83 LEU A O 1
ATOM 569 N N . PRO A 1 78 ? 20.268 41.279 77.354 1.00 38.67 84 PRO A N 1
ATOM 570 C CA . PRO A 1 78 ? 18.967 40.789 77.825 1.00 35.86 84 PRO A CA 1
ATOM 571 C C . PRO A 1 78 ? 19.080 39.441 78.523 1.00 45.30 84 PRO A C 1
ATOM 572 O O . PRO A 1 78 ? 19.983 38.642 78.262 1.00 44.41 84 PRO A O 1
ATOM 576 N N . ALA A 1 79 ? 18.129 39.196 79.429 1.00 47.21 85 ALA A N 1
ATOM 577 C CA . ALA A 1 79 ? 18.192 38.029 80.303 1.00 47.10 85 ALA A CA 1
ATOM 578 C C . ALA A 1 79 ? 17.866 36.740 79.558 1.00 49.16 85 ALA A C 1
ATOM 579 O O . ALA A 1 79 ? 18.622 35.767 79.632 1.00 50.92 85 ALA A O 1
ATOM 581 N N . GLU A 1 80 ? 16.747 36.711 78.843 1.00 50.40 86 GLU A N 1
ATOM 582 C CA . GLU A 1 80 ? 16.281 35.493 78.184 1.00 52.57 86 GLU A CA 1
ATOM 583 C C . GLU A 1 80 ? 16.909 35.413 76.798 1.00 49.36 86 GLU A C 1
ATOM 584 O O . GLU A 1 80 ? 16.468 36.084 75.862 1.00 49.46 86 GLU A O 1
ATOM 590 N N . ARG A 1 81 ? 17.939 34.586 76.666 1.00 42.84 87 ARG A N 1
ATOM 591 C CA . ARG A 1 81 ? 18.563 34.343 75.376 1.00 41.32 87 ARG A CA 1
ATOM 592 C C . ARG A 1 81 ? 17.845 33.207 74.659 1.00 46.21 87 ARG A C 1
ATOM 593 O O . ARG A 1 81 ? 17.276 32.311 75.289 1.00 51.16 87 ARG A O 1
ATOM 601 N N . ASN A 1 82 ? 17.869 33.263 73.332 1.00 45.11 88 ASN A N 1
ATOM 602 C CA . ASN A 1 82 ? 17.260 32.232 72.503 1.00 42.85 88 ASN A CA 1
ATOM 603 C C . ASN A 1 82 ? 17.832 30.867 72.872 1.00 43.07 88 ASN A C 1
ATOM 604 O O . ASN A 1 82 ? 19.059 30.691 72.835 1.00 43.59 88 ASN A O 1
ATOM 609 N N . PRO A 1 83 ? 16.998 29.890 73.242 1.00 42.81 89 PRO A N 1
ATOM 610 C CA . PRO A 1 83 ? 17.531 28.561 73.591 1.00 43.75 89 PRO A CA 1
ATOM 611 C C . PRO A 1 83 ? 18.290 27.897 72.457 1.00 45.33 89 PRO A C 1
ATOM 612 O O . PRO A 1 83 ? 19.029 26.936 72.704 1.00 47.98 89 PRO A O 1
ATOM 616 N N . LEU A 1 84 ? 18.131 28.380 71.222 1.00 43.64 90 LEU A N 1
ATOM 617 C CA . LEU A 1 84 ? 18.888 27.836 70.100 1.00 42.57 90 LEU A CA 1
ATOM 618 C C . LEU A 1 84 ? 20.384 28.068 70.264 1.00 45.04 90 LEU A C 1
ATOM 619 O O . LEU A 1 84 ? 21.194 27.316 69.708 1.00 46.18 90 LEU A O 1
ATOM 624 N N . TYR A 1 85 ? 20.771 29.090 71.029 1.00 44.67 91 TYR A N 1
ATOM 625 C CA . TYR A 1 85 ? 22.168 29.477 71.184 1.00 41.93 91 TYR A CA 1
ATOM 626 C C . TYR A 1 85 ? 22.708 29.160 72.576 1.00 44.14 91 TYR A C 1
ATOM 627 O O . TYR A 1 85 ? 23.586 29.864 73.080 1.00 41.49 91 TYR A O 1
ATOM 636 N N . LYS A 1 86 ? 22.200 28.104 73.208 1.00 52.61 92 LYS A N 1
ATOM 637 C CA . LYS A 1 86 ? 22.723 27.686 74.502 1.00 56.62 92 LYS A CA 1
ATOM 638 C C . LYS A 1 86 ? 24.046 26.940 74.388 1.00 61.51 92 LYS A C 1
ATOM 639 O O . LYS A 1 86 ? 24.560 26.463 75.405 1.00 65.56 92 LYS A O 1
ATOM 645 N N . ASP A 1 87 ? 24.608 26.835 73.184 1.00 58.26 93 ASP A N 1
ATOM 646 C CA . ASP A 1 87 ? 25.871 26.133 72.968 1.00 57.44 93 ASP A CA 1
ATOM 647 C C . ASP A 1 87 ? 26.605 26.843 71.839 1.00 56.85 93 ASP A C 1
ATOM 648 O O . ASP A 1 87 ? 26.163 26.797 70.687 1.00 57.63 93 ASP A O 1
ATOM 653 N N . ASP A 1 88 ? 27.721 27.490 72.166 1.00 54.23 94 ASP A N 1
ATOM 654 C CA . ASP A 1 88 ? 28.510 28.223 71.187 1.00 52.38 94 ASP A CA 1
ATOM 655 C C . ASP A 1 88 ? 29.568 27.360 70.513 1.00 51.12 94 ASP A C 1
ATOM 656 O O . ASP A 1 88 ? 30.325 27.871 69.680 1.00 49.74 94 ASP A O 1
ATOM 661 N N . THR A 1 89 ? 29.639 26.072 70.843 1.00 55.21 95 THR A N 1
ATOM 662 C CA . THR A 1 89 ? 30.688 25.193 70.344 1.00 55.55 95 THR A CA 1
ATOM 663 C C . THR A 1 89 ? 30.188 24.197 69.305 1.00 56.54 95 THR A C 1
ATOM 664 O O . THR A 1 89 ? 30.956 23.328 68.879 1.00 57.24 95 THR A O 1
ATOM 668 N N . LEU A 1 90 ? 28.927 24.298 68.890 1.00 55.46 96 LEU A N 1
ATOM 669 C CA . LEU A 1 90 ? 28.383 23.366 67.911 1.00 56.88 96 LEU A CA 1
ATOM 670 C C . LEU A 1 90 ? 29.092 23.525 66.571 1.00 55.96 96 LEU A C 1
ATOM 671 O O . LEU A 1 90 ? 29.479 24.630 66.182 1.00 58.11 96 LEU A O 1
ATOM 673 N N . ASP A 1 91 ? 29.274 22.407 65.870 1.00 58.32 97 ASP A N 1
ATOM 674 C CA . ASP A 1 91 ? 29.943 22.437 64.576 1.00 58.66 97 ASP A CA 1
ATOM 675 C C . ASP A 1 91 ? 29.117 23.233 63.574 1.00 56.31 97 ASP A C 1
ATOM 676 O O . ASP A 1 91 ? 27.934 22.954 63.362 1.00 56.51 97 ASP A O 1
ATOM 68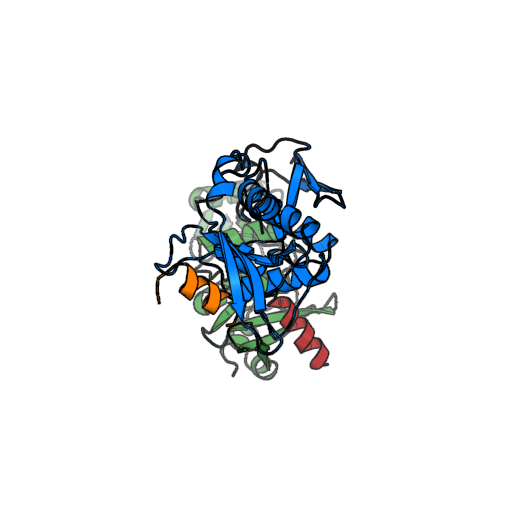1 N N . HIS A 1 92 ? 29.749 24.233 62.961 1.00 52.40 98 HIS A N 1
ATOM 682 C CA . HIS A 1 92 ? 29.077 25.112 62.015 1.00 48.51 98 HIS A CA 1
ATOM 683 C C . HIS A 1 92 ? 28.858 24.471 60.651 1.00 49.81 98 HIS A C 1
ATOM 684 O O . HIS A 1 92 ? 28.079 25.006 59.855 1.00 50.22 98 HIS A O 1
ATOM 691 N N . THR A 1 93 ? 29.524 23.353 60.366 1.00 52.06 99 THR A N 1
ATOM 692 C CA . THR A 1 93 ? 29.494 22.795 59.017 1.00 53.87 99 THR A CA 1
ATOM 693 C C . THR A 1 93 ? 28.099 22.399 58.537 1.00 54.17 99 THR A C 1
ATOM 694 O O . THR A 1 93 ? 27.764 22.728 57.385 1.00 55.06 99 THR A O 1
ATOM 698 N N . PRO A 1 94 ? 27.250 21.717 59.319 1.00 53.67 100 PRO A N 1
ATOM 699 C CA . PRO A 1 94 ? 25.924 21.348 58.796 1.00 51.70 100 PRO A CA 1
ATOM 700 C C . PRO A 1 94 ? 24.969 22.521 58.627 1.00 47.93 100 PRO A C 1
ATOM 701 O O . PRO A 1 94 ? 23.885 22.329 58.061 1.00 47.02 100 PRO A O 1
ATOM 705 N N . LEU A 1 95 ? 25.327 23.718 59.092 1.00 43.62 101 LEU A N 1
ATOM 706 C CA . LEU A 1 95 ? 24.457 24.883 58.986 1.00 41.83 101 LEU A CA 1
ATOM 707 C C . LEU A 1 95 ? 24.627 25.647 57.679 1.00 43.23 101 LEU A C 1
ATOM 708 O O . LEU A 1 95 ? 23.779 26.487 57.359 1.00 44.81 101 LEU A O 1
ATOM 713 N N . ILE A 1 96 ? 25.687 25.380 56.924 1.00 45.52 102 ILE A N 1
ATOM 714 C CA . ILE A 1 96 ? 25.972 26.111 55.689 1.00 45.76 102 ILE A CA 1
ATOM 715 C C . ILE A 1 96 ? 24.936 25.799 54.609 1.00 45.62 102 ILE A C 1
ATOM 716 O O . ILE A 1 96 ? 24.409 26.740 53.997 1.00 43.02 102 ILE A O 1
ATOM 721 N N . PRO A 1 97 ? 24.604 24.530 54.321 1.00 48.77 103 PRO A N 1
ATOM 722 C CA . PRO A 1 97 ? 23.596 24.269 53.279 1.00 47.38 103 PRO A CA 1
ATOM 723 C C . PRO A 1 97 ? 22.204 24.778 53.621 1.00 44.48 103 PRO A C 1
ATOM 724 O O . PRO A 1 97 ? 21.343 24.803 52.732 1.00 43.77 103 PRO A O 1
ATOM 728 N N . LYS A 1 98 ? 21.951 25.179 54.869 1.00 42.53 104 LYS A N 1
ATOM 729 C CA . LYS A 1 98 ? 20.681 25.809 55.202 1.00 40.32 104 LYS A CA 1
ATOM 730 C C . LYS A 1 98 ? 20.653 27.283 54.829 1.00 37.69 104 LYS A C 1
ATOM 731 O O . LYS A 1 98 ? 19.569 27.873 54.769 1.00 37.82 104 LYS A O 1
ATOM 735 N N . CYS A 1 99 ? 21.812 27.884 54.577 1.00 37.41 105 CYS A N 1
ATOM 736 C CA . CYS A 1 99 ? 21.856 29.263 54.116 1.00 36.05 105 CYS A CA 1
ATOM 737 C C . CYS A 1 99 ? 21.402 29.346 52.663 1.00 36.28 105 CYS A C 1
ATOM 738 O O . CYS A 1 99 ? 21.706 28.471 51.849 1.00 37.94 105 CYS A O 1
ATOM 741 N N . ARG A 1 100 ? 20.669 30.408 52.340 1.00 35.29 106 ARG A N 1
ATOM 742 C CA . ARG A 1 100 ? 20.108 30.594 51.011 1.00 36.20 106 ARG A CA 1
ATOM 743 C C . ARG A 1 100 ? 20.461 31.976 50.486 1.00 40.22 106 ARG A C 1
ATOM 744 O O . ARG A 1 100 ? 20.417 32.963 51.227 1.00 40.54 106 ARG A O 1
ATOM 752 N N . ALA A 1 101 ? 20.814 32.038 49.205 1.00 43.04 107 ALA A N 1
ATOM 753 C CA . ALA A 1 101 ? 21.042 33.302 48.523 1.00 31.57 107 ALA A CA 1
ATOM 754 C C . ALA A 1 101 ? 19.731 33.811 47.940 1.00 34.98 107 ALA A C 1
ATOM 755 O O . ALA A 1 101 ? 18.917 33.030 47.438 1.00 37.96 107 ALA A O 1
ATOM 757 N N . GLN A 1 102 ? 19.529 35.124 48.014 1.00 33.35 108 GLN A N 1
ATOM 758 C CA . GLN A 1 102 ? 18.290 35.725 47.542 1.00 32.65 108 GLN A CA 1
ATOM 759 C C . GLN A 1 102 ? 18.586 37.102 46.966 1.00 35.46 108 GLN A C 1
ATOM 760 O O . GLN A 1 102 ? 19.329 37.887 47.562 1.00 38.25 108 GLN A O 1
ATOM 766 N N . VAL A 1 103 ? 17.997 37.385 45.809 1.00 34.87 109 VAL A N 1
ATOM 767 C CA . VAL A 1 103 ? 18.136 38.670 45.135 1.00 37.67 109 VAL A CA 1
ATOM 768 C C . VAL A 1 103 ? 16.940 39.538 45.494 1.00 40.32 109 VAL A C 1
ATOM 769 O O . VAL A 1 103 ? 15.794 39.070 45.494 1.00 42.22 109 VAL A O 1
ATOM 773 N N . ILE A 1 104 ? 17.203 40.804 45.809 1.00 41.18 110 ILE A N 1
ATOM 774 C CA . ILE A 1 104 ? 16.167 41.762 46.173 1.00 39.87 110 ILE A CA 1
ATOM 775 C C . ILE A 1 104 ? 16.338 43.002 45.309 1.00 44.03 110 ILE A C 1
ATOM 776 O O . ILE A 1 104 ? 17.429 43.581 45.257 1.00 44.08 110 ILE A O 1
ATOM 781 N N . GLU A 1 105 ? 15.265 43.407 44.635 1.00 46.66 111 GLU A N 1
ATOM 782 C CA . GLU A 1 105 ? 15.302 44.534 43.711 1.00 52.15 111 GLU A CA 1
ATOM 783 C C . GLU A 1 105 ? 15.058 45.832 44.473 1.00 54.54 111 GLU A C 1
ATOM 784 O O . GLU A 1 105 ? 14.042 45.973 45.162 1.00 55.83 111 GLU A O 1
ATOM 786 N N . PHE A 1 106 ? 15.983 46.771 44.342 1.00 58.18 112 PHE A N 1
ATOM 787 C CA . PHE A 1 106 ? 15.942 48.070 44.990 1.00 59.82 112 PHE A CA 1
ATOM 788 C C . PHE A 1 106 ? 15.711 49.175 43.965 1.00 65.62 112 PHE A C 1
ATOM 789 O O . PHE A 1 106 ? 15.776 48.940 42.753 1.00 66.23 112 PHE A O 1
ATOM 797 N N . PRO A 1 107 ? 15.410 50.398 44.416 1.00 69.33 113 PRO A N 1
ATOM 798 C CA . PRO A 1 107 ? 15.267 51.506 43.457 1.00 72.94 113 PRO A CA 1
ATOM 799 C C . PRO A 1 107 ? 16.510 51.762 42.621 1.00 73.02 113 PRO A C 1
ATOM 800 O O . PRO A 1 107 ? 16.393 52.292 41.508 1.00 76.20 113 PRO A O 1
ATOM 804 N N . ASP A 1 108 ? 17.696 51.403 43.112 1.00 70.54 114 ASP A N 1
ATOM 805 C CA . ASP A 1 108 ? 18.934 51.605 42.370 1.00 71.63 114 ASP A CA 1
ATOM 806 C C . ASP A 1 108 ? 19.510 50.308 41.813 1.00 68.95 114 ASP A C 1
ATOM 807 O O . ASP A 1 108 ? 20.675 50.286 41.404 1.00 69.56 114 ASP A O 1
ATOM 812 N N . GLY A 1 109 ? 18.730 49.232 41.782 1.00 74.46 115 GLY A N 1
ATOM 813 C CA . GLY A 1 109 ? 19.185 47.995 41.195 1.00 73.62 115 GLY A CA 1
ATOM 814 C C . GLY A 1 109 ? 19.082 46.813 42.136 1.00 68.27 115 GLY A C 1
ATOM 815 O O . GLY A 1 109 ? 18.868 46.963 43.343 1.00 68.44 115 GLY A O 1
ATOM 816 N N . PRO A 1 110 ? 19.238 45.607 41.596 1.00 65.72 116 PRO A N 1
ATOM 817 C CA . PRO A 1 110 ? 19.140 44.410 42.436 1.00 60.35 116 PRO A CA 1
ATOM 818 C C . PRO A 1 110 ? 20.380 44.220 43.294 1.00 57.85 116 PRO A C 1
ATOM 819 O O . PRO A 1 110 ? 21.484 44.640 42.938 1.00 60.45 116 PRO A O 1
ATOM 823 N N . ALA A 1 111 ? 20.181 43.580 44.444 1.00 54.32 117 ALA A N 1
ATOM 824 C CA . ALA A 1 111 ? 21.262 43.252 45.360 1.00 50.25 117 ALA A CA 1
ATOM 825 C C . ALA A 1 111 ? 21.048 41.845 45.898 1.00 48.03 117 ALA A C 1
ATOM 826 O O . ALA A 1 111 ? 19.909 41.420 46.112 1.00 48.69 117 ALA A O 1
ATOM 828 N N . THR A 1 112 ? 22.146 41.124 46.105 1.00 43.85 118 THR A N 1
ATOM 829 C CA . THR A 1 112 ? 22.100 39.737 46.546 1.00 41.61 118 THR A CA 1
ATOM 830 C C . THR A 1 112 ? 22.367 39.653 48.044 1.00 38.26 118 THR A C 1
ATOM 831 O O . THR A 1 112 ? 23.343 40.225 48.540 1.00 37.86 118 THR A O 1
ATOM 835 N N . PHE A 1 113 ? 21.502 38.936 48.756 1.00 37.31 119 PHE A N 1
ATOM 836 C CA . PHE A 1 113 ? 21.673 38.666 50.174 1.00 36.87 119 PHE A CA 1
ATOM 837 C C . PHE A 1 113 ? 21.775 37.163 50.399 1.00 38.49 119 PHE A C 1
ATOM 838 O O . PHE A 1 113 ? 21.399 36.358 49.543 1.00 41.52 119 PHE A O 1
ATOM 846 N N . VAL A 1 114 ? 22.290 36.791 51.568 1.00 37.72 120 VAL A N 1
ATOM 847 C CA . VAL A 1 114 ? 22.352 35.400 52.004 1.00 36.44 120 VAL A CA 1
ATOM 848 C C . VAL A 1 114 ? 21.658 35.314 53.355 1.00 34.05 120 VAL A C 1
ATOM 849 O O . VAL A 1 114 ? 22.035 36.023 54.298 1.00 31.28 120 VAL A O 1
ATOM 853 N N . ARG A 1 115 ? 20.648 34.456 53.449 1.00 36.85 121 ARG A N 1
ATOM 854 C CA . ARG A 1 115 ? 19.809 34.360 54.633 1.00 38.69 121 ARG A CA 1
ATOM 855 C C . ARG A 1 115 ? 19.977 33.004 55.305 1.00 39.44 121 ARG A C 1
ATOM 856 O O . ARG A 1 115 ? 20.227 31.991 54.647 1.00 41.53 121 ARG A O 1
ATOM 864 N N . LEU A 1 116 ? 19.833 32.999 56.628 1.00 39.09 122 LEU A N 1
ATOM 865 C CA . LEU A 1 116 ? 19.854 31.779 57.425 1.00 39.35 122 LEU A CA 1
ATOM 866 C C . LEU A 1 116 ? 18.694 31.831 58.404 1.00 41.37 122 LEU A C 1
ATOM 867 O O . LEU A 1 116 ? 18.664 32.693 59.288 1.00 42.11 122 LEU A O 1
ATOM 872 N N . LYS A 1 117 ? 17.744 30.914 58.247 1.00 41.03 123 LYS A N 1
ATOM 873 C CA . LYS A 1 117 ? 16.564 30.914 59.098 1.00 41.08 123 LYS A CA 1
ATOM 874 C C . LYS A 1 117 ? 16.910 30.375 60.481 1.00 38.37 123 LYS A C 1
ATOM 875 O O . LYS A 1 117 ? 17.671 29.412 60.621 1.00 37.65 123 LYS A O 1
ATOM 881 N N . CYS A 1 118 ? 16.358 31.016 61.511 1.00 40.57 124 CYS A N 1
ATOM 882 C CA . CYS A 1 118 ? 16.567 30.616 62.896 1.00 42.72 124 CYS A CA 1
ATOM 883 C C . CYS A 1 118 ? 15.226 30.608 63.613 1.00 45.35 124 CYS A C 1
ATOM 884 O O . CYS A 1 118 ? 14.444 31.555 63.483 1.00 48.77 124 CYS A O 1
ATOM 887 N N . THR A 1 119 ? 14.969 29.542 64.369 1.00 45.14 125 THR A N 1
ATOM 888 C CA . THR A 1 119 ? 13.682 29.377 65.032 1.00 51.05 125 THR A CA 1
ATOM 889 C C . THR A 1 119 ? 13.492 30.437 66.109 1.00 51.32 125 THR A C 1
ATOM 890 O O . THR A 1 119 ? 14.342 30.603 66.990 1.00 52.20 125 THR A O 1
ATOM 894 N N . ASN A 1 120 ? 12.371 31.154 66.036 1.00 52.07 126 ASN A N 1
ATOM 895 C CA . ASN A 1 120 ? 12.017 32.130 67.054 1.00 54.24 126 ASN A CA 1
ATOM 896 C C . ASN A 1 120 ? 10.994 31.509 67.991 1.00 59.30 126 ASN A C 1
ATOM 897 O O . ASN A 1 120 ? 9.870 31.213 67.556 1.00 59.00 126 ASN A O 1
ATOM 902 N N . PRO A 1 121 ? 11.325 31.285 69.266 1.00 62.30 127 PRO A N 1
ATOM 903 C CA . PRO A 1 121 ? 10.370 30.628 70.173 1.00 68.40 127 PRO A CA 1
ATOM 904 C C . PRO A 1 121 ? 9.197 31.506 70.582 1.00 73.11 127 PRO A C 1
ATOM 905 O O . PRO A 1 121 ? 8.288 31.008 71.258 1.00 78.08 127 PRO A O 1
ATOM 909 N N . GLU A 1 122 ? 9.179 32.783 70.196 1.00 75.46 128 GLU A N 1
ATOM 910 C CA . GLU A 1 122 ? 8.145 33.708 70.638 1.00 81.67 128 GLU A CA 1
ATOM 911 C C . GLU A 1 122 ? 7.204 34.163 69.531 1.00 85.89 128 GLU A C 1
ATOM 912 O O . GLU A 1 122 ? 6.230 34.864 69.825 1.00 92.12 128 GLU A O 1
ATOM 914 N N . SER A 1 123 ? 7.453 33.788 68.278 1.00 86.50 129 SER A N 1
ATOM 915 C CA . SER A 1 123 ? 6.617 34.251 67.182 1.00 85.54 129 SER A CA 1
ATOM 916 C C . SER A 1 123 ? 6.627 33.224 66.060 1.00 82.95 129 SER A C 1
ATOM 917 O O . SER A 1 123 ? 7.601 32.490 65.876 1.00 80.10 129 SER A O 1
ATOM 920 N N . LYS A 1 124 ? 5.525 33.186 65.311 1.00 82.72 130 LYS A N 1
ATOM 921 C CA . LYS A 1 124 ? 5.401 32.296 64.164 1.00 79.12 130 LYS A CA 1
ATOM 922 C C . LYS A 1 124 ? 6.064 32.853 62.912 1.00 77.65 130 LYS A C 1
ATOM 923 O O . LYS A 1 124 ? 6.266 32.101 61.952 1.00 77.77 130 LYS A O 1
ATOM 929 N N . VAL A 1 125 ? 6.399 34.137 62.896 1.00 75.36 131 VAL A N 1
ATOM 930 C CA . VAL A 1 125 ? 7.050 34.732 61.722 1.00 70.02 131 VAL A CA 1
ATOM 931 C C . VAL A 1 125 ? 8.497 34.261 61.660 1.00 63.86 131 VAL A C 1
ATOM 932 O O . VAL A 1 125 ? 9.183 34.242 62.698 1.00 62.64 131 VAL A O 1
ATOM 934 N N . PRO A 1 126 ? 9.002 33.871 60.492 1.00 61.32 132 PRO A N 1
ATOM 935 C CA . PRO A 1 126 ? 10.387 33.389 60.416 1.00 57.02 132 PRO A CA 1
ATOM 936 C C . PRO A 1 126 ? 11.381 34.530 60.564 1.00 54.83 132 PRO A C 1
ATOM 937 O O . PRO A 1 126 ? 11.209 35.609 59.992 1.00 54.81 132 PRO A O 1
ATOM 941 N N . HIS A 1 127 ? 12.430 34.281 61.342 1.00 52.65 133 HIS A N 1
ATOM 942 C CA . HIS A 1 127 ? 13.511 35.236 61.537 1.00 48.97 133 HIS A CA 1
ATOM 943 C C . HIS A 1 127 ? 14.767 34.738 60.834 1.00 44.23 133 HIS A C 1
ATOM 944 O O . HIS A 1 127 ? 15.066 33.540 60.850 1.00 42.71 133 HIS A O 1
ATOM 951 N N . PHE A 1 128 ? 15.503 35.663 60.223 1.00 41.87 134 PHE A N 1
ATOM 952 C CA . PHE A 1 128 ? 16.647 35.318 59.394 1.00 40.37 134 PHE A CA 1
ATOM 953 C C . PHE A 1 128 ? 17.872 36.121 59.801 1.00 37.69 134 PHE A C 1
ATOM 954 O O . PHE A 1 128 ? 17.778 37.318 60.090 1.00 36.41 134 PHE A O 1
ATOM 962 N N . LEU A 1 129 ? 19.019 35.446 59.827 1.00 36.53 135 LEU A N 1
ATOM 963 C CA . LEU A 1 129 ? 20.309 36.120 59.872 1.00 35.64 135 LEU A CA 1
ATOM 964 C C . LEU A 1 129 ? 20.698 36.489 58.447 1.00 41.04 135 LEU A C 1
ATOM 965 O O . LEU A 1 129 ? 20.800 35.612 57.582 1.00 44.97 135 LEU A O 1
ATOM 970 N N . MET A 1 130 ? 20.902 37.778 58.193 1.00 42.15 136 MET A N 1
ATOM 971 C CA . MET A 1 130 ? 21.093 38.280 56.842 1.00 41.65 136 MET A CA 1
ATOM 972 C C . MET A 1 130 ? 22.523 38.759 56.635 1.00 40.13 136 MET A C 1
ATOM 973 O O . MET A 1 130 ? 23.138 39.339 57.536 1.00 38.99 136 MET A O 1
ATOM 978 N N . ARG A 1 131 ? 23.042 38.503 55.436 1.00 41.13 137 ARG A N 1
ATOM 979 C CA . ARG A 1 131 ? 24.383 38.898 55.032 1.00 40.89 137 ARG A CA 1
ATOM 980 C C . ARG A 1 131 ? 24.310 39.467 53.625 1.00 44.89 137 ARG A C 1
ATOM 981 O O . ARG A 1 131 ? 23.736 38.838 52.731 1.00 46.86 137 ARG A O 1
ATOM 989 N N . MET A 1 132 ? 24.881 40.654 53.430 1.00 44.87 138 MET A N 1
ATOM 990 C CA . MET A 1 132 ? 24.911 41.262 52.108 1.00 45.27 138 MET A CA 1
ATOM 991 C C . MET A 1 132 ? 26.106 40.719 51.335 1.00 42.29 138 MET A C 1
ATOM 992 O O . MET A 1 132 ? 27.221 40.662 51.862 1.00 41.71 138 MET A O 1
ATOM 997 N N . ALA A 1 133 ? 25.872 40.312 50.085 1.00 43.07 139 ALA A N 1
ATOM 998 C CA . ALA A 1 133 ? 26.913 39.623 49.328 1.00 42.42 139 ALA A CA 1
ATOM 999 C C . ALA A 1 133 ? 28.021 40.568 48.879 1.00 43.76 139 ALA A C 1
ATOM 1000 O O . ALA A 1 133 ? 29.168 40.134 48.718 1.00 44.52 139 ALA A O 1
ATOM 1002 N N . LYS A 1 134 ? 27.709 41.850 48.677 1.00 42.85 140 LYS A N 1
ATOM 1003 C CA . LYS A 1 134 ? 28.693 42.773 48.118 1.00 45.13 140 LYS A CA 1
ATOM 1004 C C . LYS A 1 134 ? 29.883 42.958 49.054 1.00 44.27 140 LYS A C 1
ATOM 1005 O O . LYS A 1 134 ? 31.040 42.860 48.630 1.00 47.06 140 LYS A O 1
ATOM 1011 N N . ASP A 1 135 ? 29.620 43.229 50.333 1.00 40.64 141 ASP A N 1
ATOM 1012 C CA . ASP A 1 135 ? 30.676 43.528 51.293 1.00 39.61 141 ASP A CA 1
ATOM 1013 C C . ASP A 1 135 ? 30.744 42.536 52.447 1.00 39.60 141 ASP A C 1
ATOM 1014 O O . ASP A 1 135 ? 31.523 42.752 53.384 1.00 40.21 141 ASP A O 1
ATOM 1019 N N . SER A 1 136 ? 29.948 41.468 52.412 1.00 35.27 142 SER A N 1
ATOM 1020 C CA . SER A 1 136 ? 29.872 40.481 53.488 1.00 33.64 142 SER A CA 1
ATOM 1021 C C . SER A 1 136 ? 29.457 41.099 54.821 1.00 32.60 142 SER A C 1
ATOM 1022 O O . SER A 1 136 ? 29.707 40.518 55.882 1.00 31.86 142 SER A O 1
ATOM 1025 N N . SER A 1 137 ? 28.818 42.268 54.791 1.00 32.94 143 SER A N 1
ATOM 1026 C CA . SER A 1 137 ? 28.338 42.886 56.020 1.00 33.85 143 SER A CA 1
ATOM 1027 C C . SER A 1 137 ? 27.153 42.104 56.573 1.00 36.16 143 SER A C 1
ATOM 1028 O O . SER A 1 137 ? 26.320 41.591 55.820 1.00 40.02 143 SER A O 1
ATOM 1031 N N . ILE A 1 138 ? 27.081 42.012 57.897 1.00 36.96 144 ILE A N 1
ATOM 1032 C CA . ILE A 1 138 ? 26.037 41.266 58.586 1.00 36.92 144 ILE A CA 1
ATOM 1033 C C . ILE A 1 138 ? 25.247 42.231 59.457 1.00 39.55 144 ILE A C 1
ATOM 1034 O O . ILE A 1 138 ? 25.827 43.082 60.140 1.00 41.92 144 ILE A O 1
ATOM 1039 N N . SER A 1 139 ? 23.922 42.104 59.420 1.00 39.57 145 SER A N 1
ATOM 1040 C CA . SER A 1 139 ? 23.044 42.970 60.201 1.00 40.25 145 SER A CA 1
ATOM 1041 C C . SER A 1 139 ? 23.168 42.630 61.680 1.00 41.22 145 SER A C 1
ATOM 1042 O O . SER A 1 139 ? 22.793 41.534 62.107 1.00 40.30 145 SER A O 1
ATOM 1045 N N . ALA A 1 140 ? 23.698 43.570 62.467 1.00 32.40 146 ALA A N 1
ATOM 1046 C CA . ALA A 1 140 ? 23.735 43.390 63.913 1.00 30.81 146 ALA A CA 1
ATOM 1047 C C . ALA A 1 140 ? 22.342 43.407 64.525 1.00 32.32 146 ALA A C 1
ATOM 1048 O O . ALA A 1 140 ? 22.145 42.846 65.609 1.00 31.95 146 ALA A O 1
ATOM 1050 N N . THR A 1 141 ? 21.373 44.031 63.853 1.00 34.19 147 THR A N 1
ATOM 1051 C CA . THR A 1 141 ? 20.010 44.054 64.372 1.00 32.89 147 THR A CA 1
ATOM 1052 C C . THR A 1 141 ? 19.365 42.676 64.282 1.00 33.49 147 THR A C 1
ATOM 1053 O O . THR A 1 141 ? 18.712 42.227 65.232 1.00 34.89 147 THR A O 1
ATOM 1057 N N . SER A 1 142 ? 19.539 41.988 63.150 1.00 31.67 148 SER A N 1
ATOM 1058 C CA . SER A 1 142 ? 18.983 40.646 63.011 1.00 30.17 148 SER A CA 1
ATOM 1059 C C . SER A 1 142 ? 19.659 39.660 63.953 1.00 29.91 148 SER A C 1
ATOM 1060 O O . SER A 1 142 ? 19.032 38.686 64.384 1.00 32.01 148 SER A O 1
ATOM 1063 N N . MET A 1 143 ? 20.933 39.893 64.280 1.00 29.85 149 MET A N 1
ATOM 1064 C CA . MET A 1 143 ? 21.612 39.047 65.255 1.00 29.89 149 MET A CA 1
ATOM 1065 C C . MET A 1 143 ? 21.057 39.270 66.655 1.00 31.78 149 MET A C 1
ATOM 1066 O O . MET A 1 143 ? 20.846 38.311 67.407 1.00 34.22 149 MET A O 1
ATOM 1071 N N . PHE A 1 144 ? 20.814 40.530 67.022 1.00 32.30 150 PHE A N 1
ATOM 1072 C CA . PHE A 1 144 ? 20.332 40.834 68.365 1.00 33.39 150 PHE A CA 1
ATOM 1073 C C . PHE A 1 144 ? 18.906 40.341 68.570 1.00 34.94 150 PHE A C 1
ATOM 1074 O O . PHE A 1 144 ? 18.592 39.753 69.612 1.00 36.08 150 PHE A O 1
ATOM 1082 N N . ARG A 1 145 ? 18.025 40.575 67.594 1.00 33.89 151 ARG A N 1
ATOM 1083 C CA . ARG A 1 145 ? 16.636 40.157 67.747 1.00 33.52 151 ARG A CA 1
ATOM 1084 C C . ARG A 1 145 ? 16.494 38.641 67.706 1.00 35.06 151 ARG A C 1
ATOM 1085 O O . ARG A 1 145 ? 15.563 38.092 68.305 1.00 35.77 151 ARG A O 1
ATOM 1093 N N . SER A 1 146 ? 17.403 37.948 67.015 1.00 32.84 152 SER A N 1
ATOM 1094 C CA . SER A 1 146 ? 17.361 36.490 67.007 1.00 30.72 152 SER A CA 1
ATOM 1095 C C . SER A 1 146 ? 17.746 35.920 68.366 1.00 31.55 152 SER A C 1
ATOM 1096 O O . SER A 1 146 ? 17.111 34.978 68.855 1.00 33.57 152 SER A O 1
ATOM 1099 N N . ALA A 1 147 ? 18.778 36.484 68.995 1.00 32.06 153 ALA A N 1
ATOM 1100 C CA . ALA A 1 147 ? 19.269 35.964 70.264 1.00 32.39 153 ALA A CA 1
ATOM 1101 C C . ALA A 1 147 ? 18.436 36.411 71.457 1.00 34.66 153 ALA A C 1
ATOM 1102 O O . ALA A 1 147 ? 18.470 35.749 72.499 1.00 35.25 153 ALA A O 1
ATOM 1104 N N . PHE A 1 148 ? 17.697 37.513 71.338 1.00 34.06 154 PHE A N 1
ATOM 1105 C CA . PHE A 1 148 ? 16.915 38.064 72.445 1.00 33.97 154 PHE A CA 1
ATOM 1106 C C . PHE A 1 148 ? 15.529 38.437 71.936 1.00 35.10 154 PHE A C 1
ATOM 1107 O O . PHE A 1 148 ? 15.242 39.615 71.684 1.00 36.10 154 PHE A O 1
ATOM 1115 N N . PRO A 1 149 ? 14.639 37.453 71.778 1.00 34.18 155 PRO A N 1
ATOM 1116 C CA . PRO A 1 149 ? 13.296 37.767 71.264 1.00 33.99 155 PRO A CA 1
ATOM 1117 C C . PRO A 1 149 ? 12.450 38.579 72.229 1.00 35.41 155 PRO A C 1
ATOM 1118 O O . PRO A 1 149 ? 11.575 39.329 71.781 1.00 36.95 155 PRO A O 1
ATOM 1122 N N . LYS A 1 150 ? 12.677 38.453 73.537 1.00 37.21 156 LYS A N 1
ATOM 1123 C CA . LYS A 1 150 ? 11.904 39.178 74.537 1.00 38.64 156 LYS A CA 1
ATOM 1124 C C . LYS A 1 150 ? 12.587 40.463 74.988 1.00 39.87 156 LYS A C 1
ATOM 1125 O O . LYS A 1 150 ? 12.301 40.957 76.085 1.00 42.75 156 LYS A O 1
ATOM 1129 N N . ALA A 1 151 ? 13.479 41.012 74.170 1.00 36.10 157 ALA A N 1
ATOM 1130 C CA . ALA A 1 151 ? 14.163 42.247 74.515 1.00 36.93 157 ALA A CA 1
ATOM 1131 C C . ALA A 1 151 ? 13.242 43.445 74.317 1.00 37.34 157 ALA A C 1
ATOM 1132 O O . ALA A 1 151 ? 12.357 43.444 73.456 1.00 39.07 157 ALA A O 1
ATOM 1134 N N . THR A 1 152 ? 13.456 44.473 75.131 1.00 39.10 158 THR A N 1
ATOM 1135 C CA . THR A 1 152 ? 12.730 45.725 74.994 1.00 39.96 158 THR A CA 1
ATOM 1136 C C . THR A 1 152 ? 13.454 46.647 74.018 1.00 41.02 158 THR A C 1
ATOM 1137 O O . THR A 1 152 ? 14.649 46.495 73.750 1.00 41.45 158 THR A O 1
ATOM 1141 N N . GLN A 1 153 ? 12.706 47.612 73.477 1.00 41.13 159 GLN A N 1
ATOM 1142 C CA . GLN A 1 153 ? 13.293 48.544 72.520 1.00 42.25 159 GLN A CA 1
ATOM 1143 C C . GLN A 1 153 ? 14.414 49.358 73.149 1.00 46.51 159 GLN A C 1
ATOM 1144 O O . GLN A 1 153 ? 15.393 49.695 72.472 1.00 48.26 159 GLN A O 1
ATOM 1150 N N . GLU A 1 154 ? 14.291 49.686 74.437 1.00 49.07 160 GLU A N 1
ATOM 1151 C CA . GLU A 1 154 ? 15.378 50.367 75.131 1.00 49.22 160 GLU A CA 1
ATOM 1152 C C . GLU A 1 154 ? 16.610 49.476 75.226 1.00 47.84 160 GLU A C 1
ATOM 1153 O O . GLU A 1 154 ? 17.738 49.948 75.046 1.00 48.62 160 GLU A O 1
ATOM 1155 N N . GLU A 1 155 ? 16.414 48.183 75.499 1.00 46.37 161 GLU A N 1
ATOM 1156 C CA . GLU A 1 155 ? 17.544 47.261 75.548 1.00 45.36 161 GLU A CA 1
ATOM 1157 C C . GLU A 1 155 ? 18.220 47.126 74.189 1.00 46.58 161 GLU A C 1
ATOM 1158 O O . GLU A 1 155 ? 19.438 46.924 74.119 1.00 48.04 161 GLU A O 1
ATOM 1164 N N . GLU A 1 156 ? 17.454 47.236 73.103 1.00 45.48 162 GLU A N 1
ATOM 1165 C CA . GLU A 1 156 ? 18.047 47.200 71.771 1.00 42.74 162 GLU A CA 1
ATOM 1166 C C . GLU A 1 156 ? 18.753 48.509 71.437 1.00 42.12 162 GLU A C 1
ATOM 1167 O O . GLU A 1 156 ? 19.868 48.495 70.904 1.00 42.76 162 GLU A O 1
ATOM 1173 N N . ASP A 1 157 ? 18.119 49.644 71.746 1.00 40.55 163 ASP A N 1
ATOM 1174 C CA . ASP A 1 157 ? 18.720 50.940 71.444 1.00 41.67 163 ASP A CA 1
ATOM 1175 C C . ASP A 1 157 ? 20.046 51.130 72.167 1.00 44.05 163 ASP A C 1
ATOM 1176 O O . ASP A 1 157 ? 20.955 51.778 71.634 1.00 46.61 163 ASP A O 1
ATOM 1181 N N . LEU A 1 158 ? 20.177 50.582 73.377 1.00 42.48 164 LEU A N 1
ATOM 1182 C CA . LEU A 1 158 ? 21.445 50.670 74.092 1.00 41.84 164 LEU A CA 1
ATOM 1183 C C . LEU A 1 158 ? 22.496 49.766 73.461 1.00 37.00 164 LEU A C 1
ATOM 1184 O O . LEU A 1 158 ? 23.681 50.115 73.425 1.00 37.63 164 LEU A O 1
ATOM 1189 N N . GLU A 1 159 ? 22.082 48.602 72.958 1.00 33.41 165 GLU A N 1
ATOM 1190 C CA . GLU A 1 159 ? 23.026 47.708 72.295 1.00 32.37 165 GLU A CA 1
ATOM 1191 C C . GLU A 1 159 ? 23.526 48.311 70.989 1.00 35.74 165 GLU A C 1
ATOM 1192 O O . GLU A 1 159 ? 24.733 48.325 70.724 1.00 38.45 165 GLU A O 1
ATOM 1198 N N . MET A 1 160 ? 22.610 48.821 70.160 1.00 36.27 166 MET A N 1
ATOM 1199 C CA . MET A 1 160 ? 23.015 49.433 68.898 1.00 34.85 166 MET A CA 1
ATOM 1200 C C . MET A 1 160 ? 23.862 50.677 69.127 1.00 36.53 166 MET A C 1
ATOM 1201 O O . MET A 1 160 ? 24.746 50.984 68.319 1.00 37.13 166 MET A O 1
ATOM 1206 N N . ARG A 1 161 ? 23.608 51.406 70.216 1.00 39.75 167 ARG A N 1
ATOM 1207 C CA . ARG A 1 161 ? 24.498 52.497 70.596 1.00 44.96 167 ARG A CA 1
ATOM 1208 C C . ARG A 1 161 ? 25.878 51.975 70.972 1.00 48.23 167 ARG A C 1
ATOM 1209 O O . ARG A 1 161 ? 26.886 52.643 70.715 1.00 49.88 167 ARG A O 1
ATOM 1211 N N . TRP A 1 162 ? 25.943 50.789 71.580 1.00 47.59 168 TRP A N 1
ATOM 1212 C CA . TRP A 1 162 ? 27.238 50.196 71.895 1.00 46.25 168 TRP A CA 1
ATOM 1213 C C . TRP A 1 162 ? 27.943 49.713 70.634 1.00 47.12 168 TRP A C 1
ATOM 1214 O O . TRP A 1 162 ? 29.174 49.780 70.542 1.00 49.48 168 TRP A O 1
ATOM 1225 N N . ILE A 1 163 ? 27.180 49.225 69.652 1.00 43.66 169 ILE A N 1
ATOM 1226 C CA . ILE A 1 163 ? 27.771 48.793 68.389 1.00 43.19 169 ILE A CA 1
ATOM 1227 C C . ILE A 1 163 ? 28.414 49.975 67.678 1.00 43.43 169 ILE A C 1
ATOM 1228 O O . ILE A 1 163 ? 29.540 49.885 67.176 1.00 43.47 169 ILE A O 1
ATOM 1233 N N . ARG A 1 164 ? 27.704 51.106 67.625 1.00 46.70 170 ARG A N 1
ATOM 1234 C CA . ARG A 1 164 ? 28.229 52.277 66.932 1.00 51.57 170 ARG A CA 1
ATOM 1235 C C . ARG A 1 164 ? 29.463 52.842 67.624 1.00 58.08 170 ARG A C 1
ATOM 1236 O O . ARG A 1 164 ? 30.337 53.409 66.959 1.00 63.55 170 ARG A O 1
ATOM 1244 N N . ASP A 1 165 ? 29.560 52.690 68.945 1.00 58.57 171 ASP A N 1
ATOM 1245 C CA . ASP A 1 165 ? 30.684 53.267 69.676 1.00 61.02 171 ASP A CA 1
ATOM 1246 C C . ASP A 1 165 ? 31.899 52.347 69.671 1.00 63.03 171 ASP A C 1
ATOM 1247 O O . ASP A 1 165 ? 33.037 52.823 69.589 1.00 67.72 171 ASP A O 1
ATOM 1252 N N . ASN A 1 166 ? 31.684 51.032 69.753 1.00 59.97 172 ASN A N 1
ATOM 1253 C CA . ASN A 1 166 ? 32.783 50.089 69.903 1.00 59.60 172 ASN A CA 1
ATOM 1254 C C . ASN A 1 166 ? 33.114 49.307 68.640 1.00 57.85 172 ASN A C 1
ATOM 1255 O O . ASN A 1 166 ? 34.198 48.718 68.569 1.00 59.87 172 ASN A O 1
ATOM 1260 N N . LEU A 1 167 ? 32.225 49.283 67.648 1.00 53.91 173 LEU A N 1
ATOM 1261 C CA . LEU A 1 167 ? 32.496 48.540 66.423 1.00 51.61 173 LEU A CA 1
ATOM 1262 C C . LEU A 1 167 ? 32.518 49.467 65.214 1.00 54.90 173 LEU A C 1
ATOM 1263 O O . LEU A 1 167 ? 32.826 50.657 65.342 1.00 57.51 173 LEU A O 1
ATOM 1268 N N . ASN A 1 168 ? 32.199 48.932 64.034 1.00 54.65 174 ASN A N 1
ATOM 1269 C CA . ASN A 1 168 ? 32.195 49.690 62.783 1.00 56.39 174 ASN A CA 1
ATOM 1270 C C . ASN A 1 168 ? 30.796 49.635 62.185 1.00 56.93 174 ASN A C 1
ATOM 1271 O O . ASN A 1 168 ? 30.481 48.730 61.396 1.00 53.30 174 ASN A O 1
ATOM 1276 N N . PRO A 1 169 ? 29.927 50.583 62.524 1.00 65.57 175 PRO A N 1
ATOM 1277 C CA . PRO A 1 169 ? 28.546 50.527 62.036 1.00 62.83 175 PRO A CA 1
ATOM 1278 C C . PRO A 1 169 ? 28.423 51.015 60.602 1.00 60.82 175 PRO A C 1
ATOM 1279 O O . PRO A 1 169 ? 29.086 51.967 60.183 1.00 61.99 175 PRO A O 1
ATOM 1283 N N . ILE A 1 170 ? 27.557 50.344 59.847 1.00 55.97 176 ILE A N 1
ATOM 1284 C CA . ILE A 1 170 ? 27.207 50.736 58.488 1.00 53.96 176 ILE A CA 1
ATOM 1285 C C . ILE A 1 170 ? 25.689 50.828 58.435 1.00 52.15 176 ILE A C 1
ATOM 1286 O O . ILE A 1 170 ? 24.998 49.809 58.555 1.00 50.87 176 ILE A O 1
ATOM 1291 N N . GLU A 1 171 ? 25.169 52.041 58.262 1.00 50.34 177 GLU A N 1
ATOM 1292 C CA . GLU A 1 171 ? 23.732 52.273 58.224 1.00 49.13 177 GLU A CA 1
ATOM 1293 C C . GLU A 1 171 ? 23.363 52.991 56.936 1.00 50.83 177 GLU A C 1
ATOM 1294 O O . GLU A 1 171 ? 23.994 53.989 56.572 1.00 54.30 177 GLU A O 1
ATOM 1300 N N . ASP A 1 172 ? 22.340 52.481 56.255 1.00 51.03 178 ASP A N 1
ATOM 1301 C CA . ASP A 1 172 ? 21.861 53.035 54.997 1.00 56.39 178 ASP A CA 1
ATOM 1302 C C . ASP A 1 172 ? 20.342 53.009 55.022 1.00 61.78 178 ASP A C 1
ATOM 1303 O O . ASP A 1 172 ? 19.746 51.971 55.320 1.00 62.13 178 ASP A O 1
ATOM 1308 N N . LYS A 1 173 ? 19.718 54.149 54.714 1.00 69.67 179 LYS A N 1
ATOM 1309 C CA . LYS A 1 173 ? 18.265 54.248 54.804 1.00 74.08 179 LYS A CA 1
ATOM 1310 C C . LYS A 1 173 ? 17.551 53.308 53.841 1.00 73.02 179 LYS A C 1
ATOM 1311 O O . LYS A 1 173 ? 16.363 53.030 54.034 1.00 72.63 179 LYS A O 1
ATOM 1317 N N . ARG A 1 174 ? 18.241 52.810 52.813 1.00 72.24 180 ARG A N 1
ATOM 1318 C CA . ARG A 1 174 ? 17.621 51.878 51.880 1.00 71.95 180 ARG A CA 1
ATOM 1319 C C . ARG A 1 174 ? 17.547 50.458 52.428 1.00 67.11 180 ARG A C 1
ATOM 1320 O O . ARG A 1 174 ? 16.792 49.641 51.889 1.00 65.75 180 ARG A O 1
ATOM 1328 N N . VAL A 1 175 ? 18.307 50.146 53.478 1.00 61.85 181 VAL A N 1
ATOM 1329 C CA . VAL A 1 175 ? 18.344 48.806 54.057 1.00 56.77 181 VAL A CA 1
ATOM 1330 C C . VAL A 1 175 ? 18.283 48.936 55.574 1.00 53.48 181 VAL A C 1
ATOM 1331 O O . VAL A 1 175 ? 19.182 49.520 56.189 1.00 55.22 181 VAL A O 1
ATOM 1335 N N . ALA A 1 176 ? 17.233 48.386 56.178 1.00 51.14 182 ALA A N 1
ATOM 1336 C CA . ALA A 1 176 ? 16.992 48.576 57.600 1.00 47.01 182 ALA A CA 1
ATOM 1337 C C . ALA A 1 176 ? 18.079 47.915 58.444 1.00 44.93 182 ALA A C 1
ATOM 1338 O O . ALA A 1 176 ? 18.815 47.033 57.990 1.00 42.71 182 ALA A O 1
ATOM 1340 N N . GLY A 1 177 ? 18.177 48.366 59.693 1.00 42.67 183 GLY A N 1
ATOM 1341 C CA . GLY A 1 177 ? 19.062 47.752 60.660 1.00 42.67 183 GLY A CA 1
ATOM 1342 C C . GLY A 1 177 ? 20.458 48.342 60.670 1.00 43.21 183 GLY A C 1
ATOM 1343 O O . GLY A 1 177 ? 20.821 49.220 59.882 1.00 46.06 183 GLY A O 1
ATOM 1344 N N . LEU A 1 178 ? 21.256 47.834 61.605 1.00 42.04 184 LEU A N 1
ATOM 1345 C CA . LEU A 1 178 ? 22.653 48.212 61.764 1.00 40.77 184 LEU A CA 1
ATOM 1346 C C . LEU A 1 178 ? 23.521 47.063 61.271 1.00 40.14 184 LEU A C 1
ATOM 1347 O O . LEU A 1 178 ? 23.334 45.917 61.692 1.00 40.44 184 LEU A O 1
ATOM 1352 N N . TRP A 1 179 ? 24.469 47.368 60.389 1.00 39.24 185 TRP A N 1
ATOM 1353 C CA . TRP A 1 179 ? 25.283 46.355 59.733 1.00 35.99 185 TRP A CA 1
ATOM 1354 C C . TRP A 1 179 ? 26.749 46.533 60.103 1.00 37.80 185 TRP A C 1
ATOM 1355 O O . TRP A 1 179 ? 27.234 47.662 60.236 1.00 40.98 185 TRP A O 1
ATOM 1366 N N . VAL A 1 180 ? 27.449 45.414 60.266 1.00 36.58 186 VAL A N 1
ATOM 1367 C CA . VAL A 1 180 ? 28.840 45.412 60.715 1.00 37.34 186 VAL A CA 1
ATOM 1368 C C . VAL A 1 180 ? 29.674 44.533 59.788 1.00 38.43 186 VAL A C 1
ATOM 1369 O O . VAL A 1 180 ? 29.135 43.608 59.163 1.00 37.61 186 VAL A O 1
ATOM 1373 N N . PRO A 1 181 ? 30.977 44.777 59.667 1.00 39.54 187 PRO A N 1
ATOM 1374 C CA . PRO A 1 181 ? 31.824 43.924 58.822 1.00 37.93 187 PRO A CA 1
ATOM 1375 C C . PRO A 1 181 ? 31.965 42.533 59.415 1.00 35.98 187 PRO A C 1
ATOM 1376 O O . PRO A 1 181 ? 31.601 42.310 60.580 1.00 34.31 187 PRO A O 1
ATOM 1380 N N . PRO A 1 182 ? 32.478 41.567 58.644 1.00 36.90 188 PRO A N 1
ATOM 1381 C CA . PRO A 1 182 ? 32.563 40.187 59.157 1.00 39.08 188 PRO A CA 1
ATOM 1382 C C . PRO A 1 182 ? 33.353 40.049 60.446 1.00 44.13 188 PRO A C 1
ATOM 1383 O O . PRO A 1 182 ? 33.022 39.187 61.271 1.00 46.01 188 PRO A O 1
ATOM 1387 N N . ALA A 1 183 ? 34.392 40.864 60.646 1.00 46.00 189 ALA A N 1
ATOM 1388 C CA . ALA A 1 183 ? 35.172 40.774 61.876 1.00 45.21 189 ALA A CA 1
ATOM 1389 C C . ALA A 1 183 ? 34.331 41.145 63.090 1.00 45.33 189 ALA A C 1
ATOM 1390 O O . ALA A 1 183 ? 34.390 40.472 64.126 1.00 46.53 189 ALA A O 1
ATOM 1392 N N . ASP A 1 184 ? 33.537 42.213 62.982 1.00 46.70 190 ASP A N 1
ATOM 1393 C CA . ASP A 1 184 ? 32.675 42.604 64.090 1.00 46.85 190 ASP A CA 1
ATOM 1394 C C . ASP A 1 184 ? 31.522 41.627 64.275 1.00 44.85 190 ASP A C 1
ATOM 1395 O O . ASP A 1 184 ? 31.039 41.448 65.399 1.00 45.60 190 ASP A O 1
ATOM 1400 N N . ALA A 1 185 ? 31.070 40.988 63.193 1.00 42.73 191 ALA A N 1
ATOM 1401 C CA . ALA A 1 185 ? 29.964 40.042 63.303 1.00 40.14 191 ALA A CA 1
ATOM 1402 C C . ALA A 1 185 ? 30.362 38.820 64.122 1.00 38.15 191 ALA A C 1
ATOM 1403 O O . ALA A 1 185 ? 29.558 38.298 64.903 1.00 36.94 191 ALA A O 1
ATOM 1405 N N . LEU A 1 186 ? 31.601 38.352 63.959 1.00 34.60 192 LEU A N 1
ATOM 1406 C CA . LEU A 1 186 ? 32.093 37.234 64.754 1.00 34.74 192 LEU A CA 1
ATOM 1407 C C . LEU A 1 186 ? 32.359 37.625 66.201 1.00 36.57 192 LEU A C 1
ATOM 1408 O O . LEU A 1 186 ? 32.313 36.762 67.084 1.00 40.16 192 LEU A O 1
ATOM 1413 N N . ALA A 1 187 ? 32.628 38.904 66.467 1.00 36.04 193 ALA A N 1
ATOM 1414 C CA . ALA A 1 187 ? 32.756 39.350 67.849 1.00 36.59 193 ALA A CA 1
ATOM 1415 C C . ALA A 1 187 ? 31.402 39.377 68.541 1.00 37.02 193 ALA A C 1
ATOM 1416 O O . ALA A 1 187 ? 31.279 38.953 69.696 1.00 40.10 193 ALA A O 1
ATOM 1418 N N . LEU A 1 188 ? 30.373 39.879 67.851 1.00 35.23 194 LEU A N 1
ATOM 1419 C CA . LEU A 1 188 ? 29.021 39.831 68.397 1.00 34.57 194 LEU A CA 1
ATOM 1420 C C . LEU A 1 188 ? 28.546 38.397 68.580 1.00 35.23 194 LEU A C 1
ATOM 1421 O O . LEU A 1 188 ? 27.774 38.109 69.502 1.00 36.26 194 LEU A O 1
ATOM 1426 N N . ALA A 1 189 ? 28.990 37.490 67.706 1.00 34.31 195 ALA A N 1
ATOM 1427 C CA . ALA A 1 189 ? 28.649 36.081 67.853 1.00 35.76 195 ALA A CA 1
ATOM 1428 C C . ALA A 1 189 ? 29.189 35.508 69.156 1.00 40.61 195 ALA A C 1
ATOM 1429 O O . ALA A 1 189 ? 28.569 34.615 69.745 1.00 43.92 195 ALA A O 1
ATOM 1431 N N . LYS A 1 190 ? 30.337 36.005 69.621 1.00 41.95 196 LYS A N 1
ATOM 1432 C CA . LYS A 1 190 ? 30.878 35.547 70.896 1.00 43.52 196 LYS A CA 1
ATOM 1433 C C . LYS A 1 190 ? 30.042 36.056 72.064 1.00 42.30 196 LYS A C 1
ATOM 1434 O O . LYS A 1 190 ? 29.790 35.315 73.022 1.00 45.08 196 LYS A O 1
ATOM 1440 N N . ASP A 1 191 ? 29.602 37.314 72.003 1.00 37.00 197 ASP A N 1
ATOM 1441 C CA . ASP A 1 191 ? 28.757 37.847 73.067 1.00 37.25 197 ASP A CA 1
ATOM 1442 C C . ASP A 1 191 ? 27.393 37.168 73.078 1.00 37.58 197 ASP A C 1
ATOM 1443 O O . ASP A 1 191 ? 26.867 36.836 74.147 1.00 40.73 197 ASP A O 1
ATOM 1448 N N . TYR A 1 192 ? 26.809 36.950 71.901 1.00 37.12 198 TYR A N 1
ATOM 1449 C CA . TYR A 1 192 ? 25.473 36.383 71.781 1.00 35.39 198 TYR A CA 1
ATOM 1450 C C . TYR A 1 192 ? 25.468 34.861 71.767 1.00 38.81 198 TYR A C 1
ATOM 1451 O O . TYR A 1 192 ? 24.387 34.265 71.695 1.00 38.44 198 TYR A O 1
ATOM 1460 N N . SER A 1 193 ? 26.640 34.225 71.835 1.00 42.16 199 SER A N 1
ATOM 1461 C CA . SER A 1 193 ? 26.767 32.771 71.722 1.00 44.18 199 SER A CA 1
ATOM 1462 C C . SER A 1 193 ? 26.188 32.278 70.396 1.00 44.50 199 SER A C 1
ATOM 1463 O O . SER A 1 193 ? 25.445 31.295 70.338 1.00 47.88 199 SER A O 1
ATOM 1466 N N . MET A 1 194 ? 26.547 32.975 69.317 1.00 42.50 200 MET A N 1
ATOM 1467 C CA . MET A 1 194 ? 26.056 32.666 67.978 1.00 39.29 200 MET A CA 1
ATOM 1468 C C . MET A 1 194 ? 27.182 32.297 67.019 1.00 39.46 200 MET A C 1
ATOM 1469 O O . MET A 1 194 ? 26.978 32.318 65.801 1.00 38.85 200 MET A O 1
ATOM 1474 N N . THR A 1 195 ? 28.362 31.958 67.542 1.00 40.29 201 THR A N 1
ATOM 1475 C CA . THR A 1 195 ? 29.526 31.693 66.696 1.00 41.09 201 THR A CA 1
ATOM 1476 C C . THR A 1 195 ? 29.276 30.649 65.613 1.00 41.84 201 THR A C 1
ATOM 1477 O O . THR A 1 195 ? 29.612 30.919 64.450 1.00 42.10 201 THR A O 1
ATOM 1481 N N . PRO A 1 196 ? 28.705 29.470 65.897 1.00 42.39 202 PRO A N 1
ATOM 1482 C CA . PRO A 1 196 ? 28.487 28.501 64.807 1.00 42.42 202 PRO A CA 1
ATOM 1483 C C . PRO A 1 196 ? 27.544 29.001 63.730 1.00 41.56 202 PRO A C 1
ATOM 1484 O O . PRO A 1 196 ? 27.648 28.571 62.576 1.00 43.03 202 PRO A O 1
ATOM 1488 N N . PHE A 1 197 ? 26.623 29.899 64.071 1.00 39.69 203 PHE A N 1
ATOM 1489 C CA . PHE A 1 197 ? 25.659 30.385 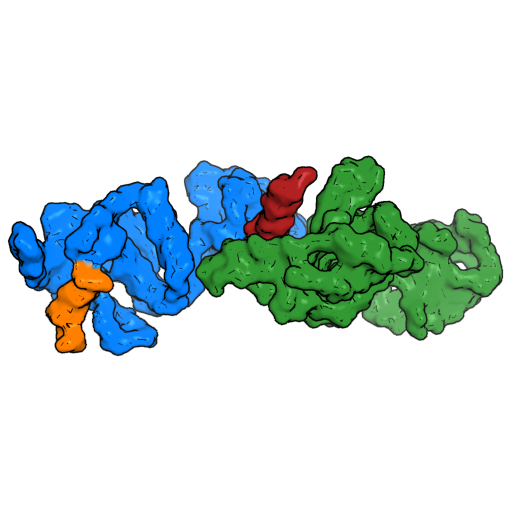63.089 1.00 38.02 203 PHE A CA 1
ATOM 1490 C C . PHE A 1 197 ? 26.264 31.470 62.205 1.00 39.56 203 PHE A C 1
ATOM 1491 O O . PHE A 1 197 ? 26.092 31.451 60.982 1.00 37.49 203 PHE A O 1
ATOM 1499 N N . ILE A 1 198 ? 26.977 32.423 62.807 1.00 41.98 204 ILE A N 1
ATOM 1500 C CA . ILE A 1 198 ? 27.620 33.470 62.020 1.00 31.37 204 ILE A CA 1
ATOM 1501 C C . ILE A 1 198 ? 28.773 32.893 61.206 1.00 33.27 204 ILE A C 1
ATOM 1502 O O . ILE A 1 198 ? 29.016 33.308 60.066 1.00 33.08 204 ILE A O 1
ATOM 1507 N N . ASN A 1 199 ? 29.492 31.918 61.770 1.00 35.46 205 ASN A N 1
ATOM 1508 C CA . ASN A 1 199 ? 30.586 31.280 61.044 1.00 37.77 205 ASN A CA 1
ATOM 1509 C C . ASN A 1 199 ? 30.086 30.622 59.764 1.00 43.89 205 ASN A C 1
ATOM 1510 O O . ASN A 1 199 ? 30.749 30.688 58.722 1.00 39.15 205 ASN A O 1
ATOM 1515 N N . ALA A 1 200 ? 28.913 29.988 59.824 1.00 42.71 206 ALA A N 1
ATOM 1516 C CA . ALA A 1 200 ? 28.343 29.352 58.643 1.00 43.36 206 ALA A CA 1
ATOM 1517 C C . ALA A 1 200 ? 27.738 30.366 57.683 1.00 39.98 206 ALA A C 1
ATOM 1518 O O . ALA A 1 200 ? 27.748 30.142 56.467 1.00 40.96 206 ALA A O 1
ATOM 1520 N N . LEU A 1 201 ? 27.210 31.478 58.201 1.00 38.49 207 LEU A N 1
ATOM 1521 C CA . LEU A 1 201 ? 26.637 32.498 57.328 1.00 39.10 207 LEU A CA 1
ATOM 1522 C C . LEU A 1 201 ? 27.710 33.196 56.503 1.00 41.44 207 LEU A C 1
ATOM 1523 O O . LEU A 1 201 ? 27.447 33.609 55.368 1.00 42.16 207 LEU A O 1
ATOM 1528 N N . LEU A 1 202 ? 28.922 33.329 57.047 1.00 42.61 208 LEU A N 1
ATOM 1529 C CA . LEU A 1 202 ? 30.011 33.959 56.309 1.00 45.71 208 LEU A CA 1
ATOM 1530 C C . LEU A 1 202 ? 30.634 33.017 55.287 1.00 51.43 208 LEU A C 1
ATOM 1531 O O . LEU A 1 202 ? 31.135 33.475 54.254 1.00 55.58 208 LEU A O 1
ATOM 1536 N N . GLU A 1 203 ? 30.609 31.714 55.550 1.00 52.21 209 GLU A N 1
ATOM 1537 C CA . GLU A 1 203 ? 31.193 30.720 54.659 1.00 56.49 209 GLU A CA 1
ATOM 1538 C C . GLU A 1 203 ? 30.224 30.253 53.581 1.00 57.60 209 GLU A C 1
ATOM 1539 O O . GLU A 1 203 ? 30.600 29.426 52.743 1.00 61.59 209 GLU A O 1
ATOM 1545 N N . ALA A 1 204 ? 28.996 30.762 53.578 1.00 55.49 210 ALA A N 1
ATOM 1546 C CA . ALA A 1 204 ? 27.987 30.311 52.633 1.00 54.26 210 ALA A CA 1
ATOM 1547 C C . ALA A 1 204 ? 28.172 30.981 51.278 1.00 56.34 210 ALA A C 1
ATOM 1548 O O . ALA A 1 204 ? 28.654 32.114 51.178 1.00 57.71 210 ALA A O 1
ATOM 1550 N N . SER A 1 205 ? 27.773 30.266 50.230 1.00 57.21 211 SER A N 1
ATOM 1551 C CA . SER A 1 205 ? 27.905 30.779 48.875 1.00 59.62 211 SER A CA 1
ATOM 1552 C C . SER A 1 205 ? 26.915 31.911 48.631 1.00 58.81 211 SER A C 1
ATOM 1553 O O . SER A 1 205 ? 25.781 31.885 49.118 1.00 59.00 211 SER A O 1
ATOM 1556 N N . SER A 1 206 ? 27.353 32.908 47.870 1.00 57.68 212 SER A N 1
ATOM 1557 C CA . SER A 1 206 ? 26.525 34.068 47.571 1.00 56.13 212 SER A CA 1
ATOM 1558 C C . SER A 1 206 ? 26.110 34.077 46.105 1.00 56.12 212 SER A C 1
ATOM 1559 O O . SER A 1 206 ? 25.386 33.190 45.650 1.00 57.58 212 SER A O 1
ATOM 1562 N N . PRO B 2 2 ? 3.272 35.441 52.216 1.00 66.14 4 PRO B N 1
ATOM 1563 C CA . PRO B 2 2 ? 3.392 36.280 53.413 1.00 58.28 4 PRO B CA 1
ATOM 1564 C C . PRO B 2 2 ? 4.250 35.626 54.488 1.00 54.66 4 PRO B C 1
ATOM 1565 O O . PRO B 2 2 ? 5.054 36.298 55.136 1.00 54.52 4 PRO B O 1
ATOM 1569 N N . LEU B 2 3 ? 4.071 34.320 54.673 1.00 59.92 5 LEU B N 1
ATOM 1570 C CA . LEU B 2 3 ? 4.833 33.551 55.645 1.00 51.93 5 LEU B CA 1
ATOM 1571 C C . LEU B 2 3 ? 5.926 32.710 55.004 1.00 50.98 5 LEU B C 1
ATOM 1572 O O . LEU B 2 3 ? 6.645 32.004 55.718 1.00 50.95 5 LEU B O 1
ATOM 1577 N N . ASP B 2 4 ? 6.065 32.763 53.683 1.00 52.56 6 ASP B N 1
ATOM 1578 C CA . ASP B 2 4 ? 7.126 32.033 53.011 1.00 53.45 6 ASP B CA 1
ATOM 1579 C C . ASP B 2 4 ? 8.482 32.660 53.326 1.00 52.42 6 ASP B C 1
ATOM 1580 O O . ASP B 2 4 ? 8.585 33.835 53.689 1.00 53.45 6 ASP B O 1
ATOM 1585 N N . ASP B 2 5 ? 9.536 31.851 53.183 1.00 51.23 7 ASP B N 1
ATOM 1586 C CA . ASP B 2 5 ? 10.881 32.311 53.519 1.00 47.80 7 ASP B CA 1
ATOM 1587 C C . ASP B 2 5 ? 11.288 33.508 52.667 1.00 47.51 7 ASP B C 1
ATOM 1588 O O . ASP B 2 5 ? 11.802 34.507 53.184 1.00 45.88 7 ASP B O 1
ATOM 1593 N N . GLU B 2 6 ? 11.056 33.428 51.355 1.00 49.75 8 GLU B N 1
ATOM 1594 C CA . GLU B 2 6 ? 11.515 34.485 50.458 1.00 52.00 8 GLU B CA 1
ATOM 1595 C C . GLU B 2 6 ? 10.790 35.799 50.722 1.00 51.60 8 GLU B C 1
ATOM 1596 O O . GLU B 2 6 ? 11.411 36.868 50.724 1.00 50.46 8 GLU B O 1
ATOM 1602 N N . GLU B 2 7 ? 9.476 35.742 50.953 1.00 52.02 9 GLU B N 1
ATOM 1603 C CA . GLU B 2 7 ? 8.718 36.973 51.153 1.00 52.76 9 GLU B CA 1
ATOM 1604 C C . GLU B 2 7 ? 8.980 37.572 52.530 1.00 48.50 9 GLU B C 1
ATOM 1605 O O . GLU B 2 7 ? 9.106 38.795 52.665 1.00 47.11 9 GLU B O 1
ATOM 1611 N N . ALA B 2 8 ? 9.067 36.731 53.563 1.00 47.18 10 ALA B N 1
ATOM 1612 C CA . ALA B 2 8 ? 9.334 37.241 54.903 1.00 45.19 10 ALA B CA 1
ATOM 1613 C C . ALA B 2 8 ? 10.713 37.881 54.983 1.00 42.13 10 ALA B C 1
ATOM 1614 O O . ALA B 2 8 ? 10.891 38.912 55.644 1.00 41.32 10 ALA B O 1
ATOM 1616 N N . PHE B 2 9 ? 11.701 37.287 54.309 1.00 41.62 11 PHE B N 1
ATOM 1617 C CA . PHE B 2 9 ? 13.056 37.828 54.353 1.00 40.22 11 PHE B CA 1
ATOM 1618 C C . PHE B 2 9 ? 13.128 39.202 53.700 1.00 42.39 11 PHE B C 1
ATOM 1619 O O . PHE B 2 9 ? 13.843 40.088 54.181 1.00 43.41 11 PHE B O 1
ATOM 1627 N N . GLU B 2 10 ? 12.395 39.398 52.600 1.00 43.26 12 GLU B N 1
ATOM 1628 C CA . GLU B 2 10 ? 12.419 40.686 51.915 1.00 43.66 12 GLU B CA 1
ATOM 1629 C C . GLU B 2 10 ? 11.816 41.782 52.783 1.00 44.98 12 GLU B C 1
ATOM 1630 O O . GLU B 2 10 ? 12.372 42.882 52.885 1.00 45.03 12 GLU B O 1
ATOM 1636 N N . LYS B 2 11 ? 10.673 41.504 53.417 1.00 46.52 13 LYS B N 1
ATOM 1637 C CA . LYS B 2 11 ? 10.059 42.509 54.276 1.00 47.29 13 LYS B CA 1
ATOM 1638 C C . LYS B 2 11 ? 10.916 42.784 55.505 1.00 45.63 13 LYS B C 1
ATOM 1639 O O . LYS B 2 11 ? 10.828 43.866 56.094 1.00 45.47 13 LYS B O 1
ATOM 1645 N N . GLN B 2 12 ? 11.754 41.821 55.903 1.00 44.19 14 GLN B N 1
ATOM 1646 C CA . GLN B 2 12 ? 12.587 42.009 57.085 1.00 46.36 14 GLN B CA 1
ATOM 1647 C C . GLN B 2 12 ? 13.756 42.950 56.809 1.00 48.15 14 GLN B C 1
ATOM 1648 O O . GLN B 2 12 ? 14.239 43.621 57.729 1.00 50.01 14 GLN B O 1
ATOM 1654 N N . VAL B 2 13 ? 14.219 43.024 55.559 1.00 52.71 15 VAL B N 1
ATOM 1655 C CA . VAL B 2 13 ? 15.370 43.861 55.238 1.00 53.71 15 VAL B CA 1
ATOM 1656 C C . VAL B 2 13 ? 14.993 45.276 54.811 1.00 56.05 15 VAL B C 1
ATOM 1657 O O . VAL B 2 13 ? 15.859 46.161 54.817 1.00 55.93 15 VAL B O 1
ATOM 1661 N N . THR B 2 14 ? 13.735 45.518 54.446 1.00 58.36 16 THR B N 1
ATOM 1662 C CA . THR B 2 14 ? 13.304 46.815 53.932 1.00 62.93 16 THR B CA 1
ATOM 1663 C C . THR B 2 14 ? 12.120 47.351 54.724 1.00 67.33 16 THR B C 1
ATOM 1664 O O . THR B 2 14 ? 11.176 47.914 54.161 1.00 71.79 16 THR B O 1
ATOM 1668 N N . SER B 2 15 ? 12.155 47.189 56.043 1.00 67.95 17 SER B N 1
ATOM 1669 C CA . SER B 2 15 ? 11.120 47.727 56.920 1.00 69.66 17 SER B CA 1
ATOM 1670 C C . SER B 2 15 ? 11.635 47.825 58.351 1.00 70.68 17 SER B C 1
ATOM 1671 O O . SER B 2 15 ? 11.307 46.995 59.197 1.00 73.22 17 SER B O 1
ATOM 1674 N N . ASN C 1 7 ? 17.832 47.984 140.299 1.00 64.39 13 ASN C N 1
ATOM 1675 C CA . ASN C 1 7 ? 16.484 48.528 140.396 1.00 63.49 13 ASN C CA 1
ATOM 1676 C C . ASN C 1 7 ? 16.244 49.487 139.235 1.00 63.19 13 ASN C C 1
ATOM 1677 O O . ASN C 1 7 ? 16.038 50.686 139.426 1.00 65.73 13 ASN C O 1
ATOM 1682 N N . LEU C 1 8 ? 16.274 48.931 138.028 1.00 60.74 14 LEU C N 1
ATOM 1683 C CA . LEU C 1 8 ? 16.157 49.673 136.781 1.00 56.42 14 LEU C CA 1
ATOM 1684 C C . LEU C 1 8 ? 14.984 49.133 135.961 1.00 52.80 14 LEU C C 1
ATOM 1685 O O . LEU C 1 8 ? 14.139 48.383 136.457 1.00 54.81 14 LEU C O 1
ATOM 1690 N N . LYS C 1 9 ? 14.951 49.521 134.685 1.00 46.78 15 LYS C N 1
ATOM 1691 C CA . LYS C 1 9 ? 13.863 49.167 133.782 1.00 44.58 15 LYS C CA 1
ATOM 1692 C C . LYS C 1 9 ? 14.248 49.474 132.339 1.00 44.50 15 LYS C C 1
ATOM 1693 O O . LYS C 1 9 ? 14.672 50.592 132.029 1.00 44.98 15 LYS C O 1
ATOM 1699 N N . VAL C 1 10 ? 14.113 48.490 131.451 1.00 43.01 16 VAL C N 1
ATOM 1700 C CA . VAL C 1 10 ? 14.440 48.641 130.037 1.00 44.07 16 VAL C CA 1
ATOM 1701 C C . VAL C 1 10 ? 13.144 48.605 129.238 1.00 43.74 16 VAL C C 1
ATOM 1702 O O . VAL C 1 10 ? 12.351 47.665 129.371 1.00 46.45 16 VAL C O 1
ATOM 1706 N N . SER C 1 11 ? 12.937 49.621 128.405 1.00 44.34 17 SER C N 1
ATOM 1707 C CA . SER C 1 11 ? 11.716 49.765 127.623 1.00 44.67 17 SER C CA 1
ATOM 1708 C C . SER C 1 11 ? 12.073 50.100 126.183 1.00 47.51 17 SER C C 1
ATOM 1709 O O . SER C 1 11 ? 12.917 50.968 125.937 1.00 48.97 17 SER C O 1
ATOM 1712 N N . ASP C 1 12 ? 11.426 49.419 125.236 1.00 49.81 18 ASP C N 1
ATOM 1713 C CA . ASP C 1 12 ? 11.629 49.674 123.816 1.00 52.40 18 ASP C CA 1
ATOM 1714 C C . ASP C 1 12 ? 10.435 50.381 123.182 1.00 57.72 18 ASP C C 1
ATOM 1715 O O . ASP C 1 12 ? 10.295 50.379 121.954 1.00 58.25 18 ASP C O 1
ATOM 1720 N N . GLY C 1 13 ? 9.568 50.979 123.995 1.00 61.06 19 GLY C N 1
ATOM 1721 C CA . GLY C 1 13 ? 8.399 51.666 123.484 1.00 68.38 19 GLY C CA 1
ATOM 1722 C C . GLY C 1 13 ? 7.113 50.897 123.700 1.00 71.00 19 GLY C C 1
ATOM 1723 O O . GLY C 1 13 ? 6.080 51.484 124.038 1.00 75.44 19 GLY C O 1
ATOM 1724 N N . SER C 1 14 ? 7.161 49.583 123.508 1.00 71.85 20 SER C N 1
ATOM 1725 C CA . SER C 1 14 ? 5.995 48.726 123.686 1.00 74.95 20 SER C CA 1
ATOM 1726 C C . SER C 1 14 ? 6.180 47.682 124.772 1.00 73.68 20 SER C C 1
ATOM 1727 O O . SER C 1 14 ? 5.243 47.414 125.528 1.00 76.61 20 SER C O 1
ATOM 1730 N N . SER C 1 15 ? 7.362 47.081 124.869 1.00 71.96 21 SER C N 1
ATOM 1731 C CA . SER C 1 15 ? 7.652 46.052 125.857 1.00 71.57 21 SER C CA 1
ATOM 1732 C C . SER C 1 15 ? 8.580 46.617 126.923 1.00 67.88 21 SER C C 1
ATOM 1733 O O . SER C 1 15 ? 9.628 47.188 126.601 1.00 68.24 21 SER C O 1
ATOM 1736 N N . GLU C 1 16 ? 8.195 46.453 128.185 1.00 63.75 22 GLU C N 1
ATOM 1737 C CA . GLU C 1 16 ? 8.967 46.940 129.320 1.00 60.41 22 GLU C CA 1
ATOM 1738 C C . GLU C 1 16 ? 9.257 45.785 130.266 1.00 57.21 22 GLU C C 1
ATOM 1739 O O . GLU C 1 16 ? 8.355 45.008 130.599 1.00 61.21 22 GLU C O 1
ATOM 1745 N N . ILE C 1 17 ? 10.508 45.678 130.703 1.00 51.96 23 ILE C N 1
ATOM 1746 C CA . ILE C 1 17 ? 10.929 44.656 131.653 1.00 51.21 23 ILE C CA 1
ATOM 1747 C C . ILE C 1 17 ? 11.582 45.351 132.839 1.00 52.31 23 ILE C C 1
ATOM 1748 O O . ILE C 1 17 ? 12.423 46.240 132.658 1.00 52.39 23 ILE C O 1
ATOM 1753 N N . PHE C 1 18 ? 11.193 44.947 134.044 1.00 52.95 24 PHE C N 1
ATOM 1754 C CA . PHE C 1 18 ? 11.689 45.540 135.277 1.00 51.17 24 PHE C CA 1
ATOM 1755 C C . PHE C 1 18 ? 12.775 44.653 135.870 1.00 49.69 24 PHE C C 1
ATOM 1756 O O . PHE C 1 18 ? 12.588 43.439 136.006 1.00 51.65 24 PHE C O 1
ATOM 1764 N N . PHE C 1 19 ? 13.903 45.261 136.218 1.00 46.86 25 PHE C N 1
ATOM 1765 C CA . PHE C 1 19 ? 15.033 44.570 136.818 1.00 52.27 25 PHE C CA 1
ATOM 1766 C C . PHE C 1 19 ? 15.320 45.165 138.191 1.00 59.87 25 PHE C C 1
ATOM 1767 O O . PHE C 1 19 ? 14.783 46.211 138.566 1.00 60.61 25 PHE C O 1
ATOM 1775 N N . LYS C 1 20 ? 16.179 44.484 138.949 1.00 68.52 26 LYS C N 1
ATOM 1776 C CA . LYS C 1 20 ? 16.628 45.011 140.237 1.00 76.51 26 LYS C CA 1
ATOM 1777 C C . LYS C 1 20 ? 18.037 44.487 140.495 1.00 84.12 26 LYS C C 1
ATOM 1778 O O . LYS C 1 20 ? 18.209 43.362 140.975 1.00 88.06 26 LYS C O 1
ATOM 1784 N N . ILE C 1 21 ? 19.033 45.312 140.179 1.00 90.89 27 ILE C N 1
ATOM 1785 C CA . ILE C 1 21 ? 20.437 44.989 140.361 1.00 91.37 27 ILE C CA 1
ATOM 1786 C C . ILE C 1 21 ? 21.097 46.109 141.160 1.00 88.06 27 ILE C C 1
ATOM 1787 O O . ILE C 1 21 ? 20.448 47.063 141.588 1.00 87.50 27 ILE C O 1
ATOM 1792 N N . LYS C 1 22 ? 22.407 45.986 141.344 1.00 85.82 28 LYS C N 1
ATOM 1793 C CA . LYS C 1 22 ? 23.202 46.964 142.070 1.00 83.88 28 LYS C CA 1
ATOM 1794 C C . LYS C 1 22 ? 24.226 47.590 141.131 1.00 81.61 28 LYS C C 1
ATOM 1795 O O . LYS C 1 22 ? 24.471 47.101 140.025 1.00 77.23 28 LYS C O 1
ATOM 1801 N N . LYS C 1 23 ? 24.852 48.669 141.604 1.00 80.98 29 LYS C N 1
ATOM 1802 C CA . LYS C 1 23 ? 25.536 49.618 140.732 1.00 78.87 29 LYS C CA 1
ATOM 1803 C C . LYS C 1 23 ? 26.898 49.147 140.232 1.00 79.87 29 LYS C C 1
ATOM 1804 O O . LYS C 1 23 ? 27.469 49.805 139.355 1.00 78.19 29 LYS C O 1
ATOM 1810 N N . THR C 1 24 ? 27.435 48.041 140.742 1.00 88.66 30 THR C N 1
ATOM 1811 C CA . THR C 1 24 ? 28.711 47.547 140.240 1.00 93.52 30 THR C CA 1
ATOM 1812 C C . THR C 1 24 ? 28.558 46.549 139.100 1.00 91.35 30 THR C C 1
ATOM 1813 O O . THR C 1 24 ? 29.559 46.197 138.467 1.00 94.65 30 THR C O 1
ATOM 1817 N N . THR C 1 25 ? 27.340 46.095 138.820 1.00 85.73 31 THR C N 1
ATOM 1818 C CA . THR C 1 25 ? 27.112 45.106 137.778 1.00 83.28 31 THR C CA 1
ATOM 1819 C C . THR C 1 25 ? 26.951 45.809 136.437 1.00 75.49 31 THR C C 1
ATOM 1820 O O . THR C 1 25 ? 26.027 46.617 136.287 1.00 70.25 31 THR C O 1
ATOM 1824 N N . PRO C 1 26 ? 27.799 45.534 135.447 1.00 74.20 32 PRO C N 1
ATOM 1825 C CA . PRO C 1 26 ? 27.682 46.222 134.155 1.00 73.09 32 PRO C CA 1
ATOM 1826 C C . PRO C 1 26 ? 26.308 46.039 133.520 1.00 71.76 32 PRO C C 1
ATOM 1827 O O . PRO C 1 26 ? 25.556 45.115 133.838 1.00 74.16 32 PRO C O 1
ATOM 1831 N N . LEU C 1 27 ? 25.986 46.952 132.602 1.00 68.20 33 LEU C N 1
ATOM 1832 C CA . LEU C 1 27 ? 24.675 46.941 131.964 1.00 63.36 33 LEU C CA 1
ATOM 1833 C C . LEU C 1 27 ? 24.500 45.786 130.989 1.00 61.65 33 LEU C C 1
ATOM 1834 O O . LEU C 1 27 ? 23.366 45.496 130.595 1.00 59.33 33 LEU C O 1
ATOM 1836 N N . ARG C 1 28 ? 25.589 45.126 130.586 1.00 64.71 34 ARG C N 1
ATOM 1837 C CA . ARG C 1 28 ? 25.473 44.047 129.610 1.00 64.65 34 ARG C CA 1
ATOM 1838 C C . ARG C 1 28 ? 24.621 42.901 130.144 1.00 63.18 34 ARG C C 1
ATOM 1839 O O . ARG C 1 28 ? 23.927 42.232 129.370 1.00 60.13 34 ARG C O 1
ATOM 1847 N N . ARG C 1 29 ? 24.653 42.665 131.459 1.00 63.61 35 ARG C N 1
ATOM 1848 C CA . ARG C 1 29 ? 23.789 41.647 132.050 1.00 63.58 35 ARG C CA 1
ATOM 1849 C C . ARG C 1 29 ? 22.320 41.965 131.803 1.00 57.40 35 ARG C C 1
ATOM 1850 O O . ARG C 1 29 ? 21.525 41.069 131.496 1.00 56.33 35 ARG C O 1
ATOM 1858 N N . LEU C 1 30 ? 21.939 43.239 131.940 1.00 56.74 36 LEU C N 1
ATOM 1859 C CA . LEU C 1 30 ? 20.566 43.635 131.644 1.00 54.16 36 LEU C CA 1
ATOM 1860 C C . LEU C 1 30 ? 20.301 43.659 130.145 1.00 52.05 36 LEU C C 1
ATOM 1861 O O . LEU C 1 30 ? 19.191 43.341 129.705 1.00 51.81 36 LEU C O 1
ATOM 1866 N N . MET C 1 31 ? 21.300 44.052 129.350 1.00 50.39 37 MET C N 1
ATOM 1867 C CA . MET C 1 31 ? 21.130 44.086 127.900 1.00 49.19 37 MET C CA 1
ATOM 1868 C C . MET C 1 31 ? 20.865 42.694 127.342 1.00 50.48 37 MET C C 1
ATOM 1869 O O . MET C 1 31 ? 19.961 42.505 126.521 1.00 51.77 37 MET C O 1
ATOM 1874 N N . GLU C 1 32 ? 21.646 41.703 127.776 1.00 50.36 38 GLU C N 1
ATOM 1875 C CA . GLU C 1 32 ? 21.442 40.346 127.281 1.00 50.26 38 GLU C CA 1
ATOM 1876 C C . GLU C 1 32 ? 20.116 39.776 127.771 1.00 48.65 38 GLU C C 1
ATOM 1877 O O . GLU C 1 32 ? 19.459 39.011 127.056 1.00 50.05 38 GLU C O 1
ATOM 1883 N N . ALA C 1 33 ? 19.709 40.136 128.992 1.00 45.25 39 ALA C N 1
ATOM 1884 C CA . ALA C 1 33 ? 18.436 39.661 129.524 1.00 44.15 39 ALA C CA 1
ATOM 1885 C C . ALA C 1 33 ? 17.263 40.251 128.751 1.00 42.55 39 ALA C C 1
ATOM 1886 O O . ALA C 1 33 ? 16.274 39.556 128.489 1.00 47.26 39 ALA C O 1
ATOM 1888 N N . PHE C 1 34 ? 17.348 41.531 128.383 1.00 38.92 40 PHE C N 1
ATOM 1889 C CA . PHE C 1 34 ? 16.291 42.136 127.580 1.00 38.04 40 PHE C CA 1
ATOM 1890 C C . PHE C 1 34 ? 16.293 41.580 126.163 1.00 41.32 40 PHE C C 1
ATOM 1891 O O . PHE C 1 34 ? 15.227 41.346 125.581 1.00 44.79 40 PHE C O 1
ATOM 1899 N N . ALA C 1 35 ? 17.480 41.370 125.589 1.00 40.77 41 ALA C N 1
ATOM 1900 C CA . ALA C 1 35 ? 17.563 40.838 124.233 1.00 38.75 41 ALA C CA 1
ATOM 1901 C C . ALA C 1 35 ? 17.047 39.406 124.166 1.00 43.09 41 ALA C C 1
ATOM 1902 O O . ALA C 1 35 ? 16.362 39.033 123.206 1.00 41.42 41 ALA C O 1
ATOM 1904 N N . LYS C 1 36 ? 17.366 38.588 125.174 1.00 44.80 42 LYS C N 1
ATOM 1905 C CA . LYS C 1 36 ? 16.893 37.208 125.180 1.00 48.14 42 LYS C CA 1
ATOM 1906 C C . LYS C 1 36 ? 15.377 37.130 125.301 1.00 50.39 42 LYS C C 1
ATOM 1907 O O . LYS C 1 36 ? 14.761 36.206 124.758 1.00 55.32 42 LYS C O 1
ATOM 1913 N N . ARG C 1 37 ? 14.758 38.079 126.009 1.00 49.99 43 ARG C N 1
ATOM 1914 C CA . ARG C 1 37 ? 13.306 38.055 126.151 1.00 51.94 43 ARG C CA 1
ATOM 1915 C C . ARG C 1 37 ? 12.609 38.529 124.883 1.00 53.17 43 ARG C C 1
ATOM 1916 O O . ARG C 1 37 ? 11.504 38.068 124.577 1.00 56.40 43 ARG C O 1
ATOM 1924 N N . GLN C 1 38 ? 13.224 39.450 124.145 1.00 51.58 44 GLN C N 1
ATOM 1925 C CA . GLN C 1 38 ? 12.670 39.929 122.886 1.00 52.78 44 GLN C CA 1
ATOM 1926 C C . GLN C 1 38 ? 13.005 39.021 121.709 1.00 54.74 44 GLN C C 1
ATOM 1927 O O . GLN C 1 38 ? 12.575 39.305 120.586 1.00 54.46 44 GLN C O 1
ATOM 1933 N N . GLY C 1 39 ? 13.751 37.941 121.935 1.00 55.83 45 GLY C N 1
ATOM 1934 C CA . GLY C 1 39 ? 14.128 37.054 120.848 1.00 58.97 45 GLY C CA 1
ATOM 1935 C C . GLY C 1 39 ? 15.028 37.698 119.820 1.00 56.15 45 GLY C C 1
ATOM 1936 O O . GLY C 1 39 ? 15.008 37.303 118.650 1.00 58.12 45 GLY C O 1
ATOM 1937 N N . LYS C 1 40 ? 15.818 38.687 120.228 1.00 53.43 46 LYS C N 1
ATOM 1938 C CA . LYS C 1 40 ? 16.682 39.435 119.329 1.00 53.38 46 LYS C CA 1
ATOM 1939 C C . LYS C 1 40 ? 18.132 39.282 119.759 1.00 54.67 46 LYS C C 1
ATOM 1940 O O . LYS C 1 40 ? 18.431 39.205 120.955 1.00 53.67 46 LYS C O 1
ATOM 1946 N N . GLU C 1 41 ? 19.027 39.230 118.777 1.00 55.75 47 GLU C N 1
ATOM 1947 C CA . GLU C 1 41 ? 20.449 39.325 119.064 1.00 55.55 47 GLU C CA 1
ATOM 1948 C C . GLU C 1 41 ? 20.762 40.704 119.630 1.00 51.13 47 GLU C C 1
ATOM 1949 O O . GLU C 1 41 ? 20.176 41.708 119.216 1.00 49.08 47 GLU C O 1
ATOM 1951 N N . MET C 1 42 ? 21.686 40.750 120.593 1.00 52.31 48 MET C N 1
ATOM 1952 C CA . MET C 1 42 ? 21.978 42.012 121.267 1.00 51.71 48 MET C CA 1
ATOM 1953 C C . MET C 1 42 ? 22.574 43.038 120.313 1.00 54.33 48 MET C C 1
ATOM 1954 O O . MET C 1 42 ? 22.359 44.244 120.487 1.00 54.60 48 MET C O 1
ATOM 1958 N N . ASP C 1 43 ? 23.315 42.584 119.299 1.00 57.84 49 ASP C N 1
ATOM 1959 C CA . ASP C 1 43 ? 23.936 43.510 118.358 1.00 59.52 49 ASP C CA 1
ATOM 1960 C C . ASP C 1 43 ? 22.895 44.330 117.606 1.00 57.57 49 ASP C C 1
ATOM 1961 O O . ASP C 1 43 ? 23.149 45.491 117.264 1.00 56.59 49 ASP C O 1
ATOM 1966 N N . SER C 1 44 ? 21.722 43.756 117.349 1.00 56.46 50 SER C N 1
ATOM 1967 C CA . SER C 1 44 ? 20.648 44.468 116.670 1.00 55.00 50 SER C CA 1
ATOM 1968 C C . SER C 1 44 ? 19.909 45.440 117.583 1.00 55.05 50 SER C C 1
ATOM 1969 O O . SER C 1 44 ? 18.879 45.987 117.176 1.00 57.26 50 SER C O 1
ATOM 1972 N N . LEU C 1 45 ? 20.408 45.666 118.797 1.00 53.49 51 LEU C N 1
ATOM 1973 C CA . LEU C 1 45 ? 19.792 46.583 119.744 1.00 50.12 51 LEU C CA 1
ATOM 1974 C C . LEU C 1 45 ? 20.839 47.538 120.298 1.00 48.93 51 LEU C C 1
ATOM 1975 O O . LEU C 1 45 ? 21.962 47.133 120.610 1.00 50.31 51 LEU C O 1
ATOM 1980 N N . ARG C 1 46 ? 20.461 48.808 120.411 1.00 46.78 52 ARG C N 1
ATOM 1981 C CA . ARG C 1 46 ? 21.260 49.823 121.079 1.00 46.21 52 ARG C CA 1
ATOM 1982 C C . ARG C 1 46 ? 20.474 50.361 122.267 1.00 46.82 52 ARG C C 1
ATOM 1983 O O . ARG C 1 46 ? 19.241 50.403 122.246 1.00 47.52 52 ARG C O 1
ATOM 1991 N N . PHE C 1 47 ? 21.194 50.767 123.310 1.00 45.75 53 PHE C N 1
ATOM 1992 C CA . PHE C 1 47 ? 20.583 51.149 124.576 1.00 44.03 53 PHE C CA 1
ATOM 1993 C C . PHE C 1 47 ? 20.961 52.579 124.931 1.00 46.71 53 PHE C C 1
ATOM 1994 O O . PHE C 1 47 ? 22.137 52.954 124.858 1.00 49.56 53 PHE C O 1
ATOM 2002 N N . LEU C 1 48 ? 19.962 53.370 125.319 1.00 46.01 54 LEU C N 1
ATOM 2003 C CA . LEU C 1 48 ? 20.136 54.778 125.638 1.00 47.98 54 LEU C CA 1
ATOM 2004 C C . LEU C 1 48 ? 19.810 55.033 127.103 1.00 49.50 54 LEU C C 1
ATOM 2005 O O . LEU C 1 48 ? 19.044 54.291 127.726 1.00 47.25 54 LEU C O 1
ATOM 2010 N N . TYR C 1 49 ? 20.399 56.099 127.642 1.00 48.55 55 TYR C N 1
ATOM 2011 C CA . TYR C 1 49 ? 20.117 56.544 129.005 1.00 48.94 55 TYR C CA 1
ATOM 2012 C C . TYR C 1 49 ? 20.346 58.047 129.043 1.00 48.30 55 TYR C C 1
ATOM 2013 O O . TYR C 1 49 ? 21.489 58.498 128.933 1.00 48.94 55 TYR C O 1
ATOM 2022 N N . ASP C 1 50 ? 19.263 58.814 129.189 1.00 50.13 56 ASP C N 1
ATOM 2023 C CA . ASP C 1 50 ? 19.313 60.277 129.129 1.00 51.77 56 ASP C CA 1
ATOM 2024 C C . ASP C 1 50 ? 19.845 60.757 127.781 1.00 55.36 56 ASP C C 1
ATOM 2025 O O . ASP C 1 50 ? 20.587 61.739 127.698 1.00 56.70 56 ASP C O 1
ATOM 2030 N N . GLY C 1 51 ? 19.467 60.055 126.712 1.00 52.40 57 GLY C N 1
ATOM 2031 C CA . GLY C 1 51 ? 19.812 60.440 125.362 1.00 54.70 57 GLY C CA 1
ATOM 2032 C C . GLY C 1 51 ? 21.154 59.930 124.871 1.00 57.15 57 GLY C C 1
ATOM 2033 O O . GLY C 1 51 ? 21.321 59.715 123.667 1.00 61.69 57 GLY C O 1
ATOM 2034 N N . ILE C 1 52 ? 22.114 59.740 125.768 1.00 56.75 58 ILE C N 1
ATOM 2035 C CA . ILE C 1 52 ? 23.446 59.274 125.397 1.00 58.19 58 ILE C CA 1
ATOM 2036 C C . ILE C 1 52 ? 23.458 57.752 125.396 1.00 60.21 58 ILE C C 1
ATOM 2037 O O . ILE C 1 52 ? 22.834 57.108 126.248 1.00 60.01 58 ILE C O 1
ATOM 2042 N N . ARG C 1 53 ? 24.160 57.174 124.422 1.00 64.17 59 ARG C N 1
ATOM 2043 C CA . ARG C 1 53 ? 24.221 55.725 124.283 1.00 65.92 59 ARG C CA 1
ATOM 2044 C C . ARG C 1 53 ? 24.885 55.087 125.498 1.00 66.12 59 ARG C C 1
ATOM 2045 O O . ARG C 1 53 ? 25.699 55.705 126.190 1.00 66.11 59 ARG C O 1
ATOM 2053 N N . ILE C 1 54 ? 24.522 53.835 125.758 1.00 63.02 60 ILE C N 1
ATOM 2054 C CA . ILE C 1 54 ? 25.140 53.028 126.803 1.00 64.03 60 ILE C CA 1
ATOM 2055 C C . ILE C 1 54 ? 26.030 52.000 126.125 1.00 69.96 60 ILE C C 1
ATOM 2056 O O . ILE C 1 54 ? 25.542 51.152 125.368 1.00 73.77 60 ILE C O 1
ATOM 2061 N N . GLU C 1 55 ? 27.329 52.072 126.388 1.00 72.55 61 GLU C N 1
ATOM 2062 C CA . GLU C 1 55 ? 28.229 51.022 125.945 1.00 78.77 61 GLU C CA 1
ATOM 2063 C C . GLU C 1 55 ? 28.064 49.795 126.831 1.00 83.40 61 GLU C C 1
ATOM 2064 O O . GLU C 1 55 ? 27.798 49.900 128.032 1.00 81.48 61 GLU C O 1
ATOM 2070 N N . ALA C 1 56 ? 28.226 48.620 126.227 1.00 95.86 62 ALA C N 1
ATOM 2071 C CA . ALA C 1 56 ? 28.052 47.361 126.948 1.00 98.23 62 ALA C CA 1
ATOM 2072 C C . ALA C 1 56 ? 29.134 47.115 127.999 1.00 102.31 62 ALA C C 1
ATOM 2073 O O . ALA C 1 56 ? 29.193 46.005 128.542 1.00 107.63 62 ALA C O 1
ATOM 2075 N N . ASP C 1 57 ? 29.973 48.106 128.309 1.00 94.37 63 ASP C N 1
ATOM 2076 C CA . ASP C 1 57 ? 31.016 47.967 129.312 1.00 91.10 63 ASP C CA 1
ATOM 2077 C C . ASP C 1 57 ? 30.852 48.910 130.494 1.00 81.24 63 ASP C C 1
ATOM 2078 O O . ASP C 1 57 ? 31.619 48.801 131.458 1.00 82.77 63 ASP C O 1
ATOM 2083 N N . GLN C 1 58 ? 29.884 49.821 130.455 1.00 72.41 64 GLN C N 1
ATOM 2084 C CA . GLN C 1 58 ? 29.702 50.798 131.520 1.00 67.20 64 GLN C CA 1
ATOM 2085 C C . GLN C 1 58 ? 28.989 50.147 132.705 1.00 68.28 64 GLN C C 1
ATOM 2086 O O . GLN C 1 58 ? 28.781 48.931 132.749 1.00 70.83 64 GLN C O 1
ATOM 2092 N N . THR C 1 59 ? 28.600 50.959 133.683 1.00 67.54 65 THR C N 1
ATOM 2093 C CA . THR C 1 59 ? 28.063 50.466 134.943 1.00 68.77 65 THR C CA 1
ATOM 2094 C C . THR C 1 59 ? 27.016 51.450 135.443 1.00 64.26 65 THR C C 1
ATOM 2095 O O . THR C 1 59 ? 27.035 52.626 135.062 1.00 60.76 65 THR C O 1
ATOM 2099 N N . PRO C 1 60 ? 26.080 51.000 136.290 1.00 65.09 66 PRO C N 1
ATOM 2100 C CA . PRO C 1 60 ? 25.143 51.938 136.930 1.00 64.77 66 PRO C CA 1
ATOM 2101 C C . PRO C 1 60 ? 25.805 52.906 137.895 1.00 70.69 66 PRO C C 1
ATOM 2102 O O . PRO C 1 60 ? 25.100 53.698 138.532 1.00 72.66 66 PRO C O 1
ATOM 2106 N N . GLU C 1 61 ? 27.127 52.848 138.048 1.00 73.75 67 GLU C N 1
ATOM 2107 C CA . GLU C 1 61 ? 27.874 53.877 138.756 1.00 75.04 67 GLU C CA 1
ATOM 2108 C C . GLU C 1 61 ? 28.824 54.656 137.860 1.00 73.79 67 GLU C C 1
ATOM 2109 O O . GLU C 1 61 ? 29.125 55.812 138.163 1.00 74.76 67 GLU C O 1
ATOM 2115 N N . ASP C 1 62 ? 29.311 54.051 136.772 1.00 71.72 68 ASP C N 1
ATOM 2116 C CA . ASP C 1 62 ? 29.941 54.843 135.721 1.00 71.53 68 ASP C CA 1
ATOM 2117 C C . ASP C 1 62 ? 28.957 55.849 135.147 1.00 67.78 68 ASP C C 1
ATOM 2118 O O . ASP C 1 62 ? 29.354 56.945 134.737 1.00 69.50 68 ASP C O 1
ATOM 2123 N N . LEU C 1 63 ? 27.678 55.490 135.103 1.00 65.62 69 LEU C N 1
ATOM 2124 C CA . LEU C 1 63 ? 26.593 56.426 134.859 1.00 61.53 69 LEU C CA 1
ATOM 2125 C C . LEU C 1 63 ? 25.918 56.734 136.187 1.00 62.09 69 LEU C C 1
ATOM 2126 O O . LEU C 1 63 ? 25.735 55.841 137.018 1.00 64.73 69 LEU C O 1
ATOM 2131 N N . ASP C 1 64 ? 25.554 57.999 136.393 1.00 59.93 70 ASP C N 1
ATOM 2132 C CA . ASP C 1 64 ? 24.964 58.429 137.661 1.00 61.88 70 ASP C CA 1
ATOM 2133 C C . ASP C 1 64 ? 23.504 57.974 137.756 1.00 60.99 70 ASP C C 1
ATOM 2134 O O . ASP C 1 64 ? 22.570 58.769 137.862 1.00 59.59 70 ASP C O 1
ATOM 2139 N N . MET C 1 65 ? 23.323 56.656 137.729 1.00 61.38 71 MET C N 1
ATOM 2140 C CA . MET C 1 65 ? 21.992 56.068 137.721 1.00 58.99 71 MET C CA 1
ATOM 2141 C C . MET C 1 65 ? 21.390 56.041 139.121 1.00 60.45 71 MET C C 1
ATOM 2142 O O . MET C 1 65 ? 22.089 55.860 140.122 1.00 62.54 71 MET C O 1
ATOM 2147 N N . GLU C 1 66 ? 20.074 56.215 139.177 1.00 63.97 72 GLU C N 1
ATOM 2148 C CA . GLU C 1 66 ? 19.306 56.198 140.414 1.00 70.43 72 GLU C CA 1
ATOM 2149 C C . GLU C 1 66 ? 18.302 55.046 140.371 1.00 71.01 72 GLU C C 1
ATOM 2150 O O . GLU C 1 66 ? 18.352 54.178 139.495 1.00 71.07 72 GLU C O 1
ATOM 2156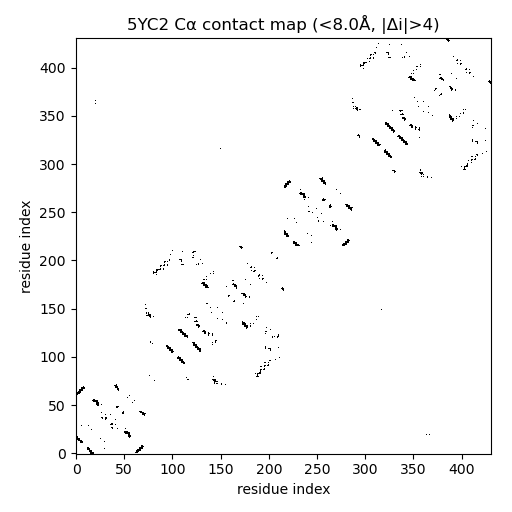 N N . ASP C 1 67 ? 17.383 55.048 141.332 1.00 71.50 73 ASP C N 1
ATOM 2157 C CA . ASP C 1 67 ? 16.314 54.064 141.363 1.00 69.99 73 ASP C CA 1
ATOM 2158 C C . ASP C 1 67 ? 15.227 54.434 140.362 1.00 65.64 73 ASP C C 1
ATOM 2159 O O . ASP C 1 67 ? 14.964 55.613 140.107 1.00 64.75 73 ASP C O 1
ATOM 2161 N N . ASN C 1 68 ? 14.603 53.405 139.787 1.00 61.71 74 ASN C N 1
ATOM 2162 C CA . ASN C 1 68 ? 13.509 53.545 138.826 1.00 58.07 74 ASN C CA 1
ATOM 2163 C C . ASN C 1 68 ? 13.919 54.305 137.568 1.00 52.69 74 ASN C C 1
ATOM 2164 O O . ASN C 1 68 ? 13.060 54.828 136.851 1.00 50.92 74 ASN C O 1
ATOM 2169 N N . ASP C 1 69 ? 15.216 54.382 137.278 1.00 55.86 75 ASP C N 1
ATOM 2170 C CA . ASP C 1 69 ? 15.662 55.018 136.048 1.00 53.17 75 ASP C CA 1
ATOM 2171 C C . ASP C 1 69 ? 15.306 54.153 134.844 1.00 50.80 75 ASP C C 1
ATOM 2172 O O . ASP C 1 69 ? 15.192 52.928 134.941 1.00 51.51 75 ASP C O 1
ATOM 2177 N N . ILE C 1 70 ? 15.134 54.806 133.697 1.00 49.84 76 ILE C N 1
ATOM 2178 C CA . ILE C 1 70 ? 14.652 54.163 132.480 1.00 48.36 76 ILE C CA 1
ATOM 2179 C C . ILE C 1 70 ? 15.808 54.030 131.499 1.00 50.66 76 ILE C C 1
ATOM 2180 O O . ILE C 1 70 ? 16.556 54.989 131.273 1.00 51.76 76 ILE C O 1
ATOM 2185 N N . ILE C 1 71 ? 15.950 52.842 130.918 1.00 51.41 77 ILE C N 1
ATOM 2186 C CA . ILE C 1 71 ? 16.911 52.577 129.853 1.00 52.69 77 ILE C CA 1
ATOM 2187 C C . ILE C 1 71 ? 16.120 52.310 128.581 1.00 49.13 77 ILE C C 1
ATOM 2188 O O . ILE C 1 71 ? 15.298 51.386 128.536 1.00 48.26 77 ILE C O 1
ATOM 2193 N N . GLU C 1 72 ? 16.357 53.119 127.552 1.00 47.66 78 GLU C N 1
ATOM 2194 C CA . GLU C 1 72 ? 15.647 52.987 126.286 1.00 47.13 78 GLU C CA 1
ATOM 2195 C C . GLU C 1 72 ? 16.346 51.949 125.417 1.00 46.35 78 GLU C C 1
ATOM 2196 O O . GLU C 1 72 ? 17.544 52.070 125.141 1.00 46.38 78 GLU C O 1
ATOM 2202 N N . ALA C 1 73 ? 15.600 50.935 124.992 1.00 46.39 79 ALA C N 1
ATOM 2203 C CA . ALA C 1 73 ? 16.097 49.932 124.060 1.00 48.69 79 ALA C CA 1
ATOM 2204 C C . ALA C 1 73 ? 15.643 50.306 122.655 1.00 48.92 79 ALA C C 1
ATOM 2205 O O . ALA C 1 73 ? 14.441 50.442 122.402 1.00 41.98 79 ALA C O 1
ATOM 2207 N N . HIS C 1 74 ? 16.601 50.482 121.750 1.00 49.38 80 HIS C N 1
ATOM 2208 C CA . HIS C 1 74 ? 16.310 50.870 120.379 1.00 50.97 80 HIS C CA 1
ATOM 2209 C C . HIS C 1 74 ? 16.957 49.892 119.412 1.00 50.71 80 HIS C C 1
ATOM 2210 O O . HIS C 1 74 ? 18.040 49.360 119.669 1.00 50.04 80 HIS C O 1
ATOM 2217 N N . ARG C 1 75 ? 16.270 49.659 118.297 1.00 50.37 81 ARG C N 1
ATOM 2218 C CA . ARG C 1 75 ? 16.840 48.879 117.208 1.00 49.43 81 ARG C CA 1
ATOM 2219 C C . ARG C 1 75 ? 18.114 49.545 116.701 1.00 48.02 81 ARG C C 1
ATOM 2220 O O . ARG C 1 75 ? 18.221 50.774 116.667 1.00 49.26 81 ARG C O 1
ATOM 2228 N N . SER C 1 76 ? 19.089 48.721 116.318 1.00 46.93 82 SER C N 1
ATOM 2229 C CA . SER C 1 76 ? 20.411 49.227 115.970 1.00 46.70 82 SER C CA 1
ATOM 2230 C C . SER C 1 76 ? 20.349 50.153 114.760 1.00 45.64 82 SER C C 1
ATOM 2231 O O . SER C 1 76 ? 19.728 49.831 113.742 1.00 46.61 82 SER C O 1
ATOM 2234 N N . LEU C 1 77 ? 20.998 51.304 114.884 1.00 43.29 83 LEU C N 1
ATOM 2235 C CA . LEU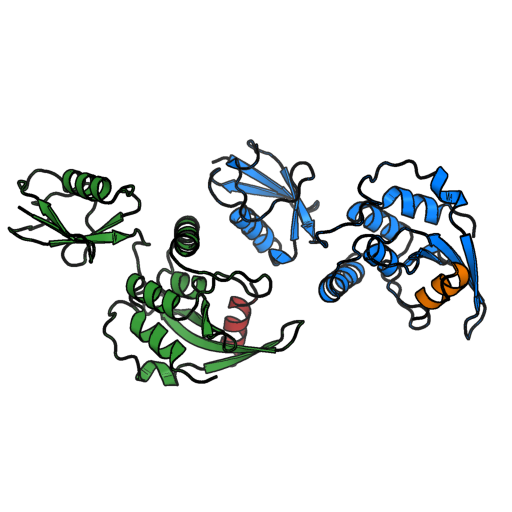 C 1 77 ? 21.059 52.314 113.839 1.00 44.75 83 LEU C CA 1
ATOM 2236 C C . LEU C 1 77 ? 22.405 53.013 113.944 1.00 46.77 83 LEU C C 1
ATOM 2237 O O . LEU C 1 77 ? 23.067 52.930 114.985 1.00 50.34 83 LEU C O 1
ATOM 2242 N N . PRO C 1 78 ? 22.849 53.691 112.881 1.00 45.82 84 PRO C N 1
ATOM 2243 C CA . PRO C 1 78 ? 24.166 54.340 112.925 1.00 49.37 84 PRO C CA 1
ATOM 2244 C C . PRO C 1 78 ? 24.270 55.341 114.067 1.00 56.54 84 PRO C C 1
ATOM 2245 O O . PRO C 1 78 ? 23.296 55.997 114.441 1.00 57.35 84 PRO C O 1
ATOM 2249 N N . ALA C 1 79 ? 25.477 55.447 114.622 1.00 60.62 85 ALA C N 1
ATOM 2250 C CA . ALA C 1 79 ? 25.722 56.262 115.806 1.00 65.97 85 ALA C CA 1
ATOM 2251 C C . ALA C 1 79 ? 25.462 57.742 115.547 1.00 71.68 85 ALA C C 1
ATOM 2252 O O . ALA C 1 79 ? 24.530 58.323 116.112 1.00 74.89 85 ALA C O 1
ATOM 2254 N N . GLU C 1 80 ? 26.283 58.359 114.703 1.00 78.73 86 GLU C N 1
ATOM 2255 C CA . GLU C 1 80 ? 26.171 59.787 114.432 1.00 80.41 86 GLU C CA 1
ATOM 2256 C C . GLU C 1 80 ? 24.995 60.044 113.498 1.00 77.54 86 GLU C C 1
ATOM 2257 O O . GLU C 1 80 ? 24.960 59.526 112.377 1.00 78.52 86 GLU C O 1
ATOM 2263 N N . ARG C 1 81 ? 24.035 60.841 113.959 1.00 67.33 87 ARG C N 1
ATOM 2264 C CA . ARG C 1 81 ? 22.884 61.230 113.159 1.00 61.88 87 ARG C CA 1
ATOM 2265 C C . ARG C 1 81 ? 23.012 62.687 112.735 1.00 62.90 87 ARG C C 1
ATOM 2266 O O . ARG C 1 81 ? 23.696 63.488 113.378 1.00 69.31 87 ARG C O 1
ATOM 2274 N N . ASN C 1 82 ? 22.345 63.018 111.634 1.00 59.02 88 ASN C N 1
ATOM 2275 C CA . ASN C 1 82 ? 22.342 64.386 111.139 1.00 57.47 88 ASN C CA 1
ATOM 2276 C C . ASN C 1 82 ? 21.712 65.308 112.181 1.00 56.81 88 ASN C C 1
ATOM 2277 O O . ASN C 1 82 ? 20.598 65.035 112.650 1.00 56.04 88 ASN C O 1
ATOM 2282 N N . PRO C 1 83 ? 22.388 66.391 112.578 1.00 56.80 89 PRO C N 1
ATOM 2283 C CA . PRO C 1 83 ? 21.784 67.321 113.548 1.00 55.35 89 PRO C CA 1
ATOM 2284 C C . PRO C 1 83 ? 20.535 68.012 113.033 1.00 53.26 89 PRO C C 1
ATOM 2285 O O . PRO C 1 83 ? 19.819 68.625 113.835 1.00 52.72 89 PRO C O 1
ATOM 2289 N N . LEU C 1 84 ? 20.253 67.941 111.729 1.00 52.70 90 LEU C N 1
ATOM 2290 C CA . LEU C 1 84 ? 19.002 68.485 111.212 1.00 53.85 90 LEU C CA 1
ATOM 2291 C C . LEU C 1 84 ? 17.804 67.837 111.894 1.00 55.97 90 LEU C C 1
ATOM 2292 O O . LEU C 1 84 ? 16.804 68.505 112.181 1.00 58.75 90 LEU C O 1
ATOM 2297 N N . TYR C 1 85 ? 17.896 66.539 112.178 1.00 55.56 91 TYR C N 1
ATOM 2298 C CA . TYR C 1 85 ? 16.808 65.775 112.784 1.00 55.77 91 TYR C CA 1
ATOM 2299 C C . TYR C 1 85 ? 17.015 65.575 114.280 1.00 63.18 91 TYR C C 1
ATOM 2300 O O . TYR C 1 85 ? 16.662 64.526 114.828 1.00 63.44 91 TYR C O 1
ATOM 2309 N N . LYS C 1 86 ? 17.589 66.568 114.964 1.00 68.49 92 LYS C N 1
ATOM 2310 C CA . LYS C 1 86 ? 17.777 66.466 116.405 1.00 74.17 92 LYS C CA 1
ATOM 2311 C C . LYS C 1 86 ? 16.461 66.576 117.164 1.00 81.74 92 LYS C C 1
ATOM 2312 O O . LYS C 1 86 ? 16.376 66.108 118.304 1.00 80.91 92 LYS C O 1
ATOM 2318 N N . ASP C 1 87 ? 15.438 67.176 116.558 1.00 95.88 93 ASP C N 1
ATOM 2319 C CA . ASP C 1 87 ? 14.131 67.348 117.184 1.00 102.31 93 ASP C CA 1
ATOM 2320 C C . ASP C 1 87 ? 13.070 66.753 116.270 1.00 99.34 93 ASP C C 1
ATOM 2321 O O . ASP C 1 87 ? 12.837 67.261 115.167 1.00 100.11 93 ASP C O 1
ATOM 2326 N N . ASP C 1 88 ? 12.431 65.680 116.727 1.00 90.30 94 ASP C N 1
ATOM 2327 C CA . ASP C 1 88 ? 11.296 65.093 116.029 1.00 83.76 94 ASP C CA 1
ATOM 2328 C C . ASP C 1 88 ? 9.995 65.832 116.317 1.00 79.19 94 ASP C C 1
ATOM 2329 O O . ASP C 1 88 ? 8.927 65.372 115.901 1.00 78.97 94 ASP C O 1
ATOM 2334 N N . THR C 1 89 ? 10.070 66.965 117.014 1.00 79.27 95 THR C N 1
ATOM 2335 C CA . THR C 1 89 ? 8.904 67.735 117.419 1.00 78.77 95 THR C CA 1
ATOM 2336 C C . THR C 1 89 ? 8.689 68.983 116.573 1.00 79.44 95 THR C C 1
ATOM 2337 O O . THR C 1 89 ? 7.796 69.777 116.884 1.00 81.77 95 THR C O 1
ATOM 2341 N N . LEU C 1 90 ? 9.477 69.171 115.517 1.00 75.89 96 LEU C N 1
ATOM 2342 C CA . LEU C 1 90 ? 9.397 70.393 114.729 1.00 76.51 96 LEU C CA 1
ATOM 2343 C C . LEU C 1 90 ? 8.050 70.504 114.023 1.00 76.92 96 LEU C C 1
ATOM 2344 O O . LEU C 1 90 ? 7.497 69.513 113.538 1.00 77.53 96 LEU C O 1
ATOM 2349 N N . ASP C 1 91 ? 7.521 71.723 113.979 1.00 80.32 97 ASP C N 1
ATOM 2350 C CA . ASP C 1 91 ? 6.318 72.004 113.209 1.00 82.01 97 ASP C CA 1
ATOM 2351 C C . ASP C 1 91 ? 6.620 71.877 111.720 1.00 80.45 97 ASP C C 1
ATOM 2352 O O . ASP C 1 91 ? 7.540 72.520 111.206 1.00 80.17 97 ASP C O 1
ATOM 2357 N N . HIS C 1 92 ? 5.841 71.048 111.026 1.00 77.85 98 HIS C N 1
ATOM 2358 C CA . HIS C 1 92 ? 6.160 70.657 109.659 1.00 74.06 98 HIS C CA 1
ATOM 2359 C C . HIS C 1 92 ? 5.605 71.603 108.601 1.00 73.53 98 HIS C C 1
ATOM 2360 O O . HIS C 1 92 ? 5.939 71.445 107.422 1.00 72.60 98 HIS C O 1
ATOM 2367 N N . THR C 1 93 ? 4.775 72.573 108.980 1.00 75.17 99 THR C N 1
ATOM 2368 C CA . THR C 1 93 ? 4.164 73.456 107.991 1.00 75.46 99 THR C CA 1
ATOM 2369 C C . THR C 1 93 ? 5.168 74.356 107.266 1.00 73.96 99 THR C C 1
ATOM 2370 O O . THR C 1 93 ? 5.035 74.527 106.047 1.00 72.15 99 THR C O 1
ATOM 2374 N N . PRO C 1 94 ? 6.169 74.954 107.933 1.00 73.24 100 PRO C N 1
ATOM 2375 C CA . PRO C 1 94 ? 7.118 75.797 107.185 1.00 72.03 100 PRO C CA 1
ATOM 2376 C C . PRO C 1 94 ? 7.977 75.022 106.200 1.00 65.13 100 PRO C C 1
ATOM 2377 O O . PRO C 1 94 ? 8.543 75.633 105.285 1.00 64.93 100 PRO C O 1
ATOM 2381 N N . LEU C 1 95 ? 8.096 73.702 106.355 1.00 60.80 101 LEU C N 1
ATOM 2382 C CA . LEU C 1 95 ? 8.882 72.902 105.425 1.00 56.25 101 LEU C CA 1
ATOM 2383 C C . LEU C 1 95 ? 8.140 72.610 104.128 1.00 55.73 101 LEU C C 1
ATOM 2384 O O . LEU C 1 95 ? 8.780 72.282 103.123 1.00 54.24 101 LEU C O 1
ATOM 2389 N N . ILE C 1 96 ? 6.810 72.722 104.129 1.00 58.16 102 ILE C N 1
ATOM 2390 C CA . ILE C 1 96 ? 6.038 72.427 102.920 1.00 57.33 102 ILE C CA 1
ATOM 2391 C C . ILE C 1 96 ? 6.363 73.381 101.776 1.00 59.17 102 ILE C C 1
ATOM 2392 O O . ILE C 1 96 ? 6.596 72.905 100.653 1.00 57.85 102 ILE C O 1
ATOM 2397 N N . PRO C 1 97 ? 6.391 74.708 101.967 1.00 60.97 103 PRO C N 1
ATOM 2398 C CA . PRO C 1 97 ? 6.726 75.589 100.835 1.00 61.62 103 PRO C CA 1
ATOM 2399 C C . PRO C 1 97 ? 8.136 75.395 100.308 1.00 60.00 103 PRO C C 1
ATOM 2400 O O . PRO C 1 97 ? 8.411 75.779 99.165 1.00 60.65 103 PRO C O 1
ATOM 2404 N N . LYS C 1 98 ? 9.038 74.814 101.098 1.00 57.43 104 LYS C N 1
ATOM 2405 C CA . LYS C 1 98 ? 10.393 74.554 100.632 1.00 53.25 104 LYS C CA 1
ATOM 2406 C C . LYS C 1 98 ? 10.474 73.353 99.700 1.00 47.52 104 LYS C C 1
ATOM 2407 O O . LYS C 1 98 ? 11.503 73.173 99.038 1.00 46.04 104 LYS C O 1
ATOM 2413 N N . CYS C 1 99 ? 9.428 72.533 99.635 1.00 45.79 105 CYS C N 1
ATOM 2414 C CA . CYS C 1 99 ? 9.381 71.451 98.667 1.00 43.33 105 CYS C CA 1
ATOM 2415 C C . CYS C 1 99 ? 9.247 72.013 97.255 1.00 44.40 105 CYS C C 1
ATOM 2416 O O . CYS C 1 99 ? 8.829 73.156 97.049 1.00 46.71 105 CYS C O 1
ATOM 2419 N N . ARG C 1 100 ? 9.609 71.191 96.273 1.00 41.86 106 ARG C N 1
ATOM 2420 C CA . ARG C 1 100 ? 9.516 71.593 94.878 1.00 43.71 106 ARG C CA 1
ATOM 2421 C C . ARG C 1 100 ? 9.298 70.364 94.009 1.00 40.60 106 ARG C C 1
ATOM 2422 O O . ARG C 1 100 ? 9.895 69.310 94.246 1.00 38.32 106 ARG C O 1
ATOM 2430 N N . ALA C 1 101 ? 8.436 70.512 93.009 1.00 41.69 107 ALA C N 1
ATOM 2431 C CA . ALA C 1 101 ? 8.137 69.441 92.074 1.00 41.05 107 ALA C CA 1
ATOM 2432 C C . ALA C 1 101 ? 9.101 69.483 90.895 1.00 41.75 107 ALA C C 1
ATOM 2433 O O . ALA C 1 101 ? 9.567 70.549 90.484 1.00 45.58 107 ALA C O 1
ATOM 2435 N N . GLN C 1 102 ? 9.396 68.305 90.351 1.00 38.93 108 GLN C N 1
ATOM 2436 C CA . GLN C 1 102 ? 10.353 68.182 89.262 1.00 39.17 108 GLN C CA 1
ATOM 2437 C C . GLN C 1 102 ? 9.929 67.038 88.353 1.00 39.41 108 GLN C C 1
ATOM 2438 O O . GLN C 1 102 ? 9.498 65.984 88.829 1.00 38.21 108 GLN C O 1
ATOM 2444 N N . VAL C 1 103 ? 10.049 67.256 87.046 1.00 40.42 109 VAL C N 1
ATOM 2445 C CA . VAL C 1 103 ? 9.702 66.265 86.035 1.00 40.10 109 VAL C CA 1
ATOM 2446 C C . VAL C 1 103 ? 10.989 65.684 85.468 1.00 39.85 109 VAL C C 1
ATOM 2447 O O . VAL C 1 103 ? 11.885 66.429 85.053 1.00 47.74 109 VAL C O 1
ATOM 2451 N N . ILE C 1 104 ? 11.078 64.357 85.451 1.00 40.66 110 ILE C N 1
ATOM 2452 C CA . ILE C 1 104 ? 12.249 63.643 84.961 1.00 41.59 110 ILE C CA 1
ATOM 2453 C C . ILE C 1 104 ? 11.828 62.779 83.782 1.00 44.79 110 ILE C C 1
ATOM 2454 O O . ILE C 1 104 ? 10.779 62.129 83.821 1.00 44.64 110 ILE C O 1
ATOM 2459 N N . GLU C 1 105 ? 12.646 62.778 82.733 1.00 52.56 111 GLU C N 1
ATOM 2460 C CA . GLU C 1 105 ? 12.344 62.070 81.496 1.00 55.76 111 GLU C CA 1
ATOM 2461 C C . GLU C 1 105 ? 12.971 60.682 81.526 1.00 55.52 111 GLU C C 1
ATOM 2462 O O . GLU C 1 105 ? 14.199 60.550 81.535 1.00 56.23 111 GLU C O 1
ATOM 2468 N N . PHE C 1 106 ? 12.128 59.659 81.534 1.00 55.07 112 PHE C N 1
ATOM 2469 C CA . PHE C 1 106 ? 12.521 58.264 81.450 1.00 53.05 112 PHE C CA 1
ATOM 2470 C C . PHE C 1 106 ? 12.193 57.712 80.068 1.00 57.67 112 PHE C C 1
ATOM 2471 O O . PHE C 1 106 ? 11.429 58.323 79.314 1.00 61.25 112 PHE C O 1
ATOM 2479 N N . PRO C 1 107 ? 12.773 56.565 79.688 1.00 56.89 113 PRO C N 1
ATOM 2480 C CA . PRO C 1 107 ? 12.434 55.986 78.375 1.00 57.63 113 PRO C CA 1
ATOM 2481 C C . PRO C 1 107 ? 10.947 55.742 78.177 1.00 59.14 113 PRO C C 1
ATOM 2482 O O . PRO C 1 107 ? 10.434 55.950 77.071 1.00 64.42 113 PRO C O 1
ATOM 2486 N N . ASP C 1 108 ? 10.238 55.312 79.216 1.00 57.69 114 ASP C N 1
ATOM 2487 C CA . ASP C 1 108 ? 8.816 55.016 79.116 1.00 59.40 114 ASP C CA 1
ATOM 2488 C C . ASP C 1 108 ? 7.932 56.218 79.431 1.00 58.49 114 ASP C C 1
ATOM 2489 O O . ASP C 1 108 ? 6.724 56.048 79.622 1.00 60.37 114 ASP C O 1
ATOM 2494 N N . GLY C 1 109 ? 8.497 57.422 79.486 1.00 55.26 115 GLY C N 1
ATOM 2495 C CA . GLY C 1 109 ? 7.715 58.616 79.701 1.00 54.22 115 GLY C CA 1
ATOM 2496 C C . GLY C 1 109 ? 8.204 59.439 80.874 1.00 50.87 115 GLY C C 1
ATOM 2497 O O . GLY C 1 109 ? 9.093 59.027 81.626 1.00 48.37 115 GLY C O 1
ATOM 2498 N N . PRO C 1 110 ? 7.628 60.627 81.053 1.00 49.61 116 PRO C N 1
ATOM 2499 C CA . PRO C 1 110 ? 8.033 61.482 82.173 1.00 46.73 116 PRO C CA 1
ATOM 2500 C C . PRO C 1 110 ? 7.342 61.088 83.469 1.00 46.43 116 PRO C C 1
ATOM 2501 O O . PRO C 1 110 ? 6.172 60.697 83.485 1.00 51.13 116 PRO C O 1
ATOM 2505 N N . ALA C 1 111 ? 8.086 61.194 84.566 1.00 43.09 117 ALA C N 1
ATOM 2506 C CA . ALA C 1 111 ? 7.570 60.933 85.902 1.00 40.51 117 ALA C CA 1
ATOM 2507 C C . ALA C 1 111 ? 7.806 62.160 86.767 1.00 43.08 117 ALA C C 1
ATOM 2508 O O . ALA C 1 111 ? 8.917 62.700 86.793 1.00 45.87 117 ALA C O 1
ATOM 2510 N N . THR C 1 112 ? 6.765 62.598 87.469 1.00 43.24 118 THR C N 1
ATOM 2511 C CA . THR C 1 112 ? 6.846 63.779 88.317 1.00 43.61 118 THR C CA 1
ATOM 2512 C C . THR C 1 112 ? 7.284 63.382 89.722 1.00 41.74 118 THR C C 1
ATOM 2513 O O . THR C 1 112 ? 6.773 62.411 90.290 1.00 41.12 118 THR C O 1
ATOM 2517 N N . PHE C 1 113 ? 8.233 64.132 90.273 1.00 41.12 119 PHE C N 1
ATOM 2518 C CA . PHE C 1 113 ? 8.747 63.897 91.611 1.00 39.05 119 PHE C CA 1
ATOM 2519 C C . PHE C 1 113 ? 8.587 65.158 92.448 1.00 37.89 119 PHE C C 1
ATOM 2520 O O . PHE C 1 113 ? 8.359 66.252 91.925 1.00 39.99 119 PHE C O 1
ATOM 2528 N N . VAL C 1 114 ? 8.706 64.992 93.762 1.00 34.72 120 VAL C N 1
ATOM 2529 C CA . VAL C 1 114 ? 8.698 66.102 94.706 1.00 37.89 120 VAL C CA 1
ATOM 2530 C C . VAL C 1 114 ? 9.922 65.953 95.596 1.00 38.47 120 VAL C C 1
ATOM 2531 O O . VAL C 1 114 ? 10.079 64.930 96.273 1.00 39.59 120 VAL C O 1
ATOM 2535 N N . ARG C 1 115 ? 10.788 66.961 95.590 1.00 40.82 121 ARG C N 1
ATOM 2536 C CA . ARG C 1 115 ? 12.042 66.918 96.323 1.00 41.77 121 ARG C CA 1
ATOM 2537 C C . ARG C 1 115 ? 12.032 67.931 97.459 1.00 45.65 121 ARG C C 1
ATOM 2538 O O . ARG C 1 115 ? 11.333 68.947 97.405 1.00 47.73 121 ARG C O 1
ATOM 2546 N N . LEU C 1 116 ? 12.815 67.638 98.495 1.00 45.46 122 LEU C N 1
ATOM 2547 C CA . LEU C 1 116 ? 13.017 68.555 99.610 1.00 46.72 122 LEU C CA 1
ATOM 2548 C C . LEU C 1 116 ? 14.495 68.562 99.960 1.00 46.39 122 LEU C C 1
ATOM 2549 O O . LEU C 1 116 ? 15.044 67.532 100.363 1.00 44.35 122 LEU C O 1
ATOM 2554 N N . LYS C 1 117 ? 15.135 69.717 99.800 1.00 47.88 123 LYS C N 1
ATOM 2555 C CA . LYS C 1 117 ? 16.554 69.837 100.097 1.00 48.45 123 LYS C CA 1
ATOM 2556 C C . LYS C 1 117 ? 16.775 69.824 101.605 1.00 45.74 123 LYS C C 1
ATOM 2557 O O . LYS C 1 117 ? 16.179 70.618 102.337 1.00 45.67 123 LYS C O 1
ATOM 2563 N N . CYS C 1 118 ? 17.626 68.912 102.070 1.00 46.88 124 CYS C N 1
ATOM 2564 C CA . CYS C 1 118 ? 17.980 68.796 103.480 1.00 49.70 124 CYS C CA 1
ATOM 2565 C C . CYS C 1 118 ? 19.486 68.958 103.614 1.00 54.84 124 CYS C C 1
ATOM 2566 O O . CYS C 1 118 ? 20.249 68.120 103.123 1.00 53.98 124 CYS C O 1
ATOM 2569 N N . THR C 1 119 ? 19.909 70.031 104.276 1.00 60.94 125 THR C N 1
ATOM 2570 C CA . THR C 1 119 ? 21.313 70.410 104.358 1.00 63.60 125 THR C CA 1
ATOM 2571 C C . THR C 1 119 ? 21.858 70.104 105.746 1.00 68.15 125 THR C C 1
ATOM 2572 O O . THR C 1 119 ? 21.266 70.504 106.754 1.00 70.89 125 THR C O 1
ATOM 2576 N N . ASN C 1 120 ? 22.983 69.403 105.792 1.00 70.44 126 ASN C N 1
ATOM 2577 C CA . ASN C 1 120 ? 23.654 69.119 107.056 1.00 73.30 126 ASN C CA 1
ATOM 2578 C C . ASN C 1 120 ? 24.221 70.413 107.625 1.00 79.55 126 ASN C C 1
ATOM 2579 O O . ASN C 1 120 ? 25.042 71.060 106.962 1.00 80.65 126 ASN C O 1
ATOM 2584 N N . PRO C 1 121 ? 23.814 70.836 108.824 1.00 82.75 127 PRO C N 1
ATOM 2585 C CA . PRO C 1 121 ? 24.306 72.120 109.352 1.00 88.84 127 PRO C CA 1
ATOM 2586 C C . PRO C 1 121 ? 25.802 72.145 109.615 1.00 93.12 127 PRO C C 1
ATOM 2587 O O . PRO C 1 121 ? 26.397 73.230 109.613 1.00 97.31 127 PRO C O 1
ATOM 2591 N N . GLU C 1 122 ? 26.432 70.991 109.839 1.00 93.50 128 GLU C N 1
ATOM 2592 C CA . GLU C 1 122 ? 27.867 70.965 110.125 1.00 97.26 128 GLU C CA 1
ATOM 2593 C C . GLU C 1 122 ? 28.687 70.966 108.837 1.00 96.15 128 GLU C C 1
ATOM 2594 O O . GLU C 1 122 ? 29.357 71.951 108.512 1.00 97.66 128 GLU C O 1
ATOM 2600 N N . SER C 1 123 ? 28.639 69.861 108.092 1.00 92.31 129 SER C N 1
ATOM 2601 C CA . SER C 1 123 ? 29.458 69.692 106.899 1.00 91.10 129 SER C CA 1
ATOM 2602 C C . SER C 1 123 ? 28.937 70.463 105.692 1.00 89.86 129 SER C C 1
ATOM 2603 O O . SER C 1 123 ? 29.638 70.526 104.676 1.00 92.02 129 SER C O 1
ATOM 2606 N N . LYS C 1 124 ? 27.740 71.048 105.779 1.00 87.31 130 LYS C N 1
ATOM 2607 C CA . LYS C 1 124 ? 27.118 71.775 104.670 1.00 84.65 130 LYS C CA 1
ATOM 2608 C C . LYS C 1 124 ? 26.988 70.910 103.419 1.00 81.77 130 LYS C C 1
ATOM 2609 O O . LYS C 1 124 ? 27.020 71.417 102.293 1.00 81.89 130 LYS C O 1
ATOM 2615 N N . VAL C 1 125 ? 26.836 69.603 103.603 1.00 77.23 131 VAL C N 1
ATOM 2616 C CA . VAL C 1 125 ? 26.576 68.681 102.505 1.00 72.83 131 VAL C CA 1
ATOM 2617 C C . VAL C 1 125 ? 25.066 68.474 102.419 1.00 68.53 131 VAL C C 1
ATOM 2618 O O . VAL C 1 125 ? 24.461 68.028 103.406 1.00 67.89 131 VAL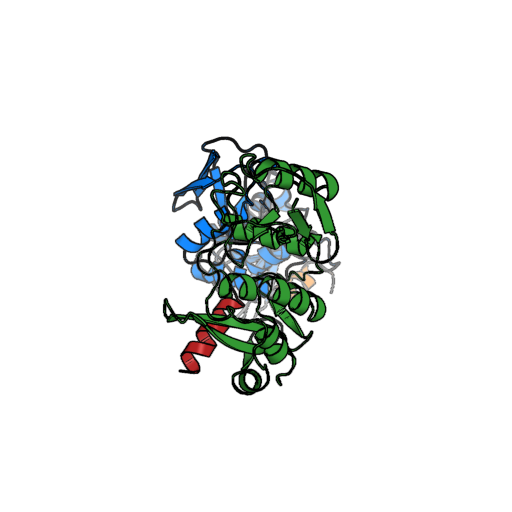 C O 1
ATOM 2622 N N . PRO C 1 126 ? 24.433 68.781 101.295 1.00 66.50 132 PRO C N 1
ATOM 2623 C CA . PRO C 1 126 ? 22.982 68.635 101.188 1.00 62.84 132 PRO C CA 1
ATOM 2624 C C . PRO C 1 126 ? 22.585 67.255 100.674 1.00 62.16 132 PRO C C 1
ATOM 2625 O O . PRO C 1 126 ? 23.411 66.465 100.215 1.00 64.43 132 PRO C O 1
ATOM 2629 N N . HIS C 1 127 ? 21.287 66.982 100.770 1.00 59.43 133 HIS C N 1
ATOM 2630 C CA . HIS C 1 127 ? 20.713 65.747 100.260 1.00 54.79 133 HIS C CA 1
ATOM 2631 C C . HIS C 1 127 ? 19.214 65.952 100.111 1.00 49.73 133 HIS C C 1
ATOM 2632 O O . HIS C 1 127 ? 18.599 66.693 100.880 1.00 51.11 133 HIS C O 1
ATOM 2639 N N . PHE C 1 128 ? 18.637 65.290 99.114 1.00 46.27 134 PHE C N 1
ATOM 2640 C CA . PHE C 1 128 ? 17.226 65.444 98.796 1.00 42.44 134 PHE C CA 1
ATOM 2641 C C . PHE C 1 128 ? 16.424 64.255 99.310 1.00 42.71 134 PHE C C 1
ATOM 2642 O O . PHE C 1 128 ? 16.850 63.103 99.190 1.00 42.25 134 PHE C O 1
ATOM 2650 N N . LEU C 1 129 ? 15.263 64.547 99.891 1.00 42.10 135 LEU C N 1
ATOM 2651 C CA . LEU C 1 129 ? 14.277 63.525 100.210 1.00 41.03 135 LEU C CA 1
ATOM 2652 C C . LEU C 1 129 ? 13.340 63.374 99.021 1.00 42.99 135 LEU C C 1
ATOM 2653 O O . LEU C 1 129 ? 12.740 64.353 98.566 1.00 46.27 135 LEU C O 1
ATOM 2658 N N . MET C 1 130 ? 13.223 62.150 98.517 1.00 43.25 136 MET C N 1
ATOM 2659 C CA . MET C 1 130 ? 12.596 61.890 97.230 1.00 41.79 136 MET C CA 1
ATOM 2660 C C . MET C 1 130 ? 11.197 61.314 97.411 1.00 40.44 136 MET C C 1
ATOM 2661 O O . MET C 1 130 ? 10.967 60.473 98.285 1.00 39.88 136 MET C O 1
ATOM 2666 N N . ARG C 1 131 ? 10.264 61.778 96.581 1.00 40.02 137 ARG C N 1
ATOM 2667 C CA . ARG C 1 131 ? 8.885 61.304 96.607 1.00 39.32 137 ARG C CA 1
ATOM 2668 C C . ARG C 1 131 ? 8.362 61.214 95.183 1.00 41.05 137 ARG C C 1
ATOM 2669 O O . ARG C 1 131 ? 8.388 62.206 94.448 1.00 44.11 137 ARG C O 1
ATOM 2677 N N . MET C 1 132 ? 7.888 60.031 94.800 1.00 39.19 138 MET C N 1
ATOM 2678 C CA . MET C 1 132 ? 7.203 59.864 93.528 1.00 40.56 138 MET C CA 1
ATOM 2679 C C . MET C 1 132 ? 5.783 60.399 93.632 1.00 43.17 138 MET C C 1
ATOM 2680 O O . MET C 1 132 ? 5.087 60.155 94.619 1.00 45.26 138 MET C O 1
ATOM 2685 N N . ALA C 1 133 ? 5.353 61.135 92.606 1.00 45.68 139 ALA C N 1
ATOM 2686 C CA . ALA C 1 133 ? 4.005 61.688 92.602 1.00 47.25 139 ALA C CA 1
ATOM 2687 C C . ALA C 1 133 ? 2.956 60.684 92.143 1.00 48.17 139 ALA C C 1
ATOM 2688 O O . ALA C 1 133 ? 1.764 60.897 92.393 1.00 51.61 139 ALA C O 1
ATOM 2690 N N . LYS C 1 134 ? 3.368 59.600 91.482 1.00 45.44 140 LYS C N 1
ATOM 2691 C CA . LYS C 1 134 ? 2.401 58.635 90.966 1.00 44.86 140 LYS C CA 1
ATOM 2692 C C . LYS C 1 134 ? 1.794 57.805 92.091 1.00 44.89 140 LYS C C 1
ATOM 2693 O O . LYS C 1 134 ? 0.569 57.660 92.176 1.00 46.42 140 LYS C O 1
ATOM 2699 N N . ASP C 1 135 ? 2.634 57.254 92.969 1.00 41.75 141 ASP C N 1
ATOM 2700 C CA . ASP C 1 135 ? 2.169 56.396 94.052 1.00 41.07 141 ASP C CA 1
ATOM 2701 C C . ASP C 1 135 ? 2.554 56.920 95.429 1.00 41.97 141 ASP C C 1
ATOM 2702 O O . ASP C 1 135 ? 2.430 56.182 96.415 1.00 42.90 141 ASP C O 1
ATOM 2707 N N . SER C 1 136 ? 3.018 58.167 95.525 1.00 40.04 142 SER C N 1
ATOM 2708 C CA . SER C 1 136 ? 3.358 58.806 96.799 1.00 36.79 142 SER C CA 1
ATOM 2709 C C . SER C 1 136 ? 4.405 58.021 97.582 1.00 33.10 142 SER C C 1
ATOM 2710 O O . SER C 1 136 ? 4.513 58.168 98.804 1.00 34.20 142 SER C O 1
ATOM 2713 N N . SER C 1 137 ? 5.183 57.186 96.900 1.00 31.62 143 SER C N 1
ATOM 2714 C CA . SER C 1 137 ? 6.229 56.420 97.560 1.00 31.57 143 SER C CA 1
ATOM 2715 C C . SER C 1 137 ? 7.432 57.307 97.856 1.00 33.44 143 SER C C 1
ATOM 2716 O O . SER C 1 137 ? 7.721 58.263 97.131 1.00 34.74 143 SER C O 1
ATOM 2719 N N . ILE C 1 138 ? 8.132 56.984 98.941 1.00 35.54 144 ILE C N 1
ATOM 2720 C CA . ILE C 1 138 ? 9.267 57.766 99.414 1.00 36.17 144 ILE C CA 1
ATOM 2721 C C . ILE C 1 138 ? 10.493 56.866 99.448 1.00 36.92 144 ILE C C 1
ATOM 2722 O O . ILE C 1 138 ? 10.424 55.733 99.936 1.00 36.99 144 ILE C O 1
ATOM 2727 N N . SER C 1 139 ? 11.610 57.372 98.927 1.00 36.63 145 SER C N 1
ATOM 2728 C CA . SER C 1 139 ? 12.848 56.605 98.893 1.00 34.19 145 SER C CA 1
ATOM 2729 C C . SER C 1 139 ? 13.391 56.422 100.304 1.00 32.78 145 SER C C 1
ATOM 2730 O O . SER C 1 139 ? 13.769 57.395 100.965 1.00 30.92 145 SER C O 1
ATOM 2733 N N . ALA C 1 140 ? 13.430 55.170 100.767 1.00 34.56 146 ALA C N 1
ATOM 2734 C CA . ALA C 1 140 ? 14.042 54.880 102.058 1.00 34.14 146 ALA C CA 1
ATOM 2735 C C . ALA C 1 140 ? 15.551 55.080 102.014 1.00 36.14 146 ALA C C 1
ATOM 2736 O O . ALA C 1 140 ? 16.167 55.369 103.046 1.00 37.34 146 ALA C O 1
ATOM 2738 N N . THR C 1 141 ? 16.159 54.930 100.835 1.00 36.49 147 THR C N 1
ATOM 2739 C CA . THR C 1 141 ? 17.596 55.148 100.708 1.00 36.57 147 THR C CA 1
ATOM 2740 C C . THR C 1 141 ? 17.955 56.610 100.945 1.00 37.29 147 THR C C 1
ATOM 2741 O O . THR C 1 141 ? 18.933 56.909 101.640 1.00 39.82 147 THR C O 1
ATOM 2745 N N . SER C 1 142 ? 17.176 57.535 100.377 1.00 36.26 148 SER C N 1
ATOM 2746 C CA . SER C 1 142 ? 17.452 58.954 100.578 1.00 35.73 148 SER C CA 1
ATOM 2747 C C . SER C 1 142 ? 17.232 59.370 102.026 1.00 34.80 148 SER C C 1
ATOM 2748 O O . SER C 1 142 ? 17.931 60.260 102.526 1.00 36.33 148 SER C O 1
ATOM 2751 N N . MET C 1 143 ? 16.271 58.748 102.712 1.00 35.23 149 MET C N 1
ATOM 2752 C CA . MET C 1 143 ? 16.068 59.041 104.127 1.00 36.44 149 MET C CA 1
ATOM 2753 C C . MET C 1 143 ? 17.255 58.578 104.961 1.00 37.72 149 MET C C 1
ATOM 2754 O O . MET C 1 143 ? 17.720 59.303 105.849 1.00 40.36 149 MET C O 1
ATOM 2759 N N . PHE C 1 144 ? 17.758 57.372 104.688 1.00 35.11 150 PHE C N 1
ATOM 2760 C CA . PHE C 1 144 ? 18.860 56.829 105.476 1.00 34.72 150 PHE C CA 1
ATOM 2761 C C . PHE C 1 144 ? 20.149 57.607 105.244 1.00 36.92 150 PHE C C 1
ATOM 2762 O O . PHE C 1 144 ? 20.926 57.822 106.181 1.00 41.78 150 PHE C O 1
ATOM 2770 N N . ARG C 1 145 ? 20.395 58.034 104.006 1.00 35.45 151 ARG C N 1
ATOM 2771 C CA . ARG C 1 145 ? 21.627 58.745 103.689 1.00 35.75 151 ARG C CA 1
ATOM 2772 C C . ARG C 1 145 ? 21.590 60.206 104.115 1.00 37.61 151 ARG C C 1
ATOM 2773 O O . ARG C 1 145 ? 22.652 60.800 104.330 1.00 40.78 151 ARG C O 1
ATOM 2781 N N . SER C 1 146 ? 20.403 60.796 104.244 1.00 36.85 152 SER C N 1
ATOM 2782 C CA . SER C 1 146 ? 20.309 62.143 104.793 1.00 38.31 152 SER C CA 1
ATOM 2783 C C . SER C 1 146 ? 20.451 62.133 106.310 1.00 42.09 152 SER C C 1
ATOM 2784 O O . SER C 1 146 ? 21.104 63.014 106.882 1.00 45.50 152 SER C O 1
ATOM 2787 N N . ALA C 1 147 ? 19.856 61.141 106.974 1.00 42.09 153 ALA C N 1
ATOM 2788 C CA . ALA C 1 147 ? 19.888 61.088 108.430 1.00 42.51 153 ALA C CA 1
ATOM 2789 C C . ALA C 1 147 ? 21.216 60.569 108.963 1.00 43.16 153 ALA C C 1
ATOM 2790 O O . ALA C 1 147 ? 21.603 60.916 110.085 1.00 43.97 153 ALA C O 1
ATOM 2792 N N . PHE C 1 148 ? 21.927 59.749 108.191 1.00 43.58 154 PHE C N 1
ATOM 2793 C CA . PHE C 1 148 ? 23.189 59.147 108.623 1.00 47.76 154 PHE C CA 1
ATOM 2794 C C . PHE C 1 148 ? 24.225 59.326 107.521 1.00 50.02 154 PHE C C 1
ATOM 2795 O O . PHE C 1 148 ? 24.512 58.391 106.762 1.00 50.75 154 PHE C O 1
ATOM 2803 N N . PRO C 1 149 ? 24.816 60.520 107.411 1.00 52.01 155 PRO C N 1
ATOM 2804 C CA . PRO C 1 149 ? 25.799 60.745 106.339 1.00 52.58 155 PRO C CA 1
ATOM 2805 C C . PRO C 1 149 ? 27.110 60.010 106.559 1.00 55.43 155 PRO C C 1
ATOM 2806 O O . PRO C 1 149 ? 27.785 59.667 105.580 1.00 58.05 155 PRO C O 1
ATOM 2810 N N . LYS C 1 150 ? 27.492 59.758 107.812 1.00 54.16 156 LYS C N 1
ATOM 2811 C CA . LYS C 1 150 ? 28.731 59.062 108.134 1.00 54.04 156 LYS C CA 1
ATOM 2812 C C . LYS C 1 150 ? 28.535 57.559 108.293 1.00 52.30 156 LYS C C 1
ATOM 2813 O O . LYS C 1 150 ? 29.315 56.906 108.999 1.00 54.67 156 LYS C O 1
ATOM 2819 N N . ALA C 1 151 ? 27.514 56.991 107.658 1.00 47.05 157 ALA C N 1
ATOM 2820 C CA . ALA C 1 151 ? 27.232 55.569 107.796 1.00 50.91 157 ALA C CA 1
ATOM 2821 C C . ALA C 1 151 ? 28.062 54.759 106.809 1.00 51.63 157 ALA C C 1
ATOM 2822 O O . ALA C 1 151 ? 28.255 55.161 105.657 1.00 51.28 157 ALA C O 1
ATOM 2824 N N . THR C 1 152 ? 28.552 53.611 107.268 1.00 55.15 158 THR C N 1
ATOM 2825 C CA . THR C 1 152 ? 29.344 52.729 106.427 1.00 58.38 158 THR C CA 1
ATOM 2826 C C . THR C 1 152 ? 28.444 51.975 105.451 1.00 55.92 158 THR C C 1
ATOM 2827 O O . THR C 1 152 ? 27.216 51.966 105.571 1.00 54.95 158 THR C O 1
ATOM 2831 N N . GLN C 1 153 ? 29.077 51.333 104.465 1.00 59.12 159 GLN C N 1
ATOM 2832 C CA . GLN C 1 153 ? 28.320 50.539 103.503 1.00 60.07 159 GLN C CA 1
ATOM 2833 C C . GLN C 1 153 ? 27.678 49.328 104.167 1.00 60.87 159 GLN C C 1
ATOM 2834 O O . GLN C 1 153 ? 26.614 48.874 103.732 1.00 59.52 159 GLN C O 1
ATOM 2840 N N . GLU C 1 154 ? 28.301 48.801 105.223 1.00 64.42 160 GLU C N 1
ATOM 2841 C CA . GLU C 1 154 ? 27.743 47.653 105.924 1.00 66.34 160 GLU C CA 1
ATOM 2842 C C . GLU C 1 154 ? 26.587 48.058 106.825 1.00 62.35 160 GLU C C 1
ATOM 2843 O O . GLU C 1 154 ? 25.665 47.263 107.042 1.00 62.62 160 GLU C O 1
ATOM 2849 N N . GLU C 1 155 ? 26.615 49.284 107.351 1.00 57.21 161 GLU C N 1
ATOM 2850 C CA . GLU C 1 155 ? 25.472 49.792 108.102 1.00 52.07 161 GLU C CA 1
ATOM 2851 C C . GLU C 1 155 ? 24.266 50.016 107.201 1.00 48.54 161 GLU C C 1
ATOM 2852 O O . GLU C 1 155 ? 23.125 49.831 107.639 1.00 49.16 161 GLU C O 1
ATOM 2858 N N . GLU C 1 156 ? 24.491 50.402 105.943 1.00 46.10 162 GLU C N 1
ATOM 2859 C CA . GLU C 1 156 ? 23.386 50.533 105.002 1.00 42.94 162 GLU C CA 1
ATOM 2860 C C . GLU C 1 156 ? 22.870 49.177 104.540 1.00 42.67 162 GLU C C 1
ATOM 2861 O O . GLU C 1 156 ? 21.667 49.025 104.307 1.00 40.20 162 GLU C O 1
ATOM 2867 N N . ASP C 1 157 ? 23.755 48.185 104.406 1.00 47.30 163 ASP C N 1
ATOM 2868 C CA . ASP C 1 157 ? 23.312 46.841 104.042 1.00 47.45 163 ASP C CA 1
ATOM 2869 C C . ASP C 1 157 ? 22.378 46.269 105.100 1.00 48.58 163 ASP C C 1
ATOM 2870 O O . ASP C 1 157 ? 21.303 45.747 104.781 1.00 49.27 163 ASP C O 1
ATOM 2875 N N . LEU C 1 158 ? 22.776 46.360 106.373 1.00 47.75 164 LEU C N 1
ATOM 2876 C CA . LEU C 1 158 ? 21.942 45.839 107.451 1.00 47.12 164 LEU C CA 1
ATOM 2877 C C . LEU C 1 158 ? 20.620 46.588 107.549 1.00 46.04 164 LEU C C 1
ATOM 2878 O O . LEU C 1 158 ? 19.600 46.001 107.930 1.00 44.98 164 LEU C O 1
ATOM 2883 N N . GLU C 1 159 ? 20.613 47.876 107.205 1.00 39.51 165 GLU C N 1
ATOM 2884 C CA . GLU C 1 159 ? 19.393 48.668 107.316 1.00 40.07 165 GLU C CA 1
ATOM 2885 C C . GLU C 1 159 ? 18.408 48.355 106.195 1.00 41.21 165 GLU C C 1
ATOM 2886 O O . GLU C 1 159 ? 17.205 48.220 106.446 1.00 45.67 165 GLU C O 1
ATOM 2892 N N . MET C 1 160 ? 18.891 48.243 104.955 1.00 39.86 166 MET C N 1
ATOM 2893 C CA . MET C 1 160 ? 17.990 47.945 103.847 1.00 38.60 166 MET C CA 1
ATOM 2894 C C . MET C 1 160 ? 17.433 46.532 103.943 1.00 41.49 166 MET C C 1
ATOM 2895 O O . MET C 1 160 ? 16.301 46.283 103.513 1.00 40.93 166 MET C O 1
ATOM 2900 N N . ARG C 1 161 ? 18.205 45.597 104.502 1.00 46.14 167 ARG C N 1
ATOM 2901 C CA . ARG C 1 161 ? 17.671 44.263 104.751 1.00 51.32 167 ARG C CA 1
ATOM 2902 C C . ARG C 1 161 ? 16.628 44.279 105.861 1.00 49.40 167 ARG C C 1
ATOM 2903 O O . ARG C 1 161 ? 15.703 43.460 105.849 1.00 48.88 167 ARG C O 1
ATOM 2911 N N . TRP C 1 162 ? 16.758 45.195 106.824 1.00 46.74 168 TRP C N 1
ATOM 2912 C CA . TRP C 1 162 ? 15.725 45.335 107.845 1.00 46.44 168 TRP C CA 1
ATOM 2913 C C . TRP C 1 162 ? 14.438 45.889 107.250 1.00 44.90 168 TRP C C 1
ATOM 2914 O O . TRP C 1 162 ? 13.342 45.429 107.590 1.00 47.95 168 TRP C O 1
ATOM 2925 N N . ILE C 1 163 ? 14.550 46.891 106.373 1.00 41.94 169 ILE C N 1
ATOM 2926 C CA . ILE C 1 163 ? 13.366 47.487 105.762 1.00 40.13 169 ILE C CA 1
ATOM 2927 C C . ILE C 1 163 ? 12.620 46.453 104.930 1.00 43.24 169 ILE C C 1
ATOM 2928 O O . ILE C 1 163 ? 11.383 46.424 104.908 1.00 46.12 169 ILE C O 1
ATOM 2933 N N . ARG C 1 164 ? 13.358 45.574 104.249 1.00 43.88 170 ARG C N 1
ATOM 2934 C CA . ARG C 1 164 ? 12.721 44.527 103.460 1.00 46.35 170 ARG C CA 1
ATOM 2935 C C . ARG C 1 164 ? 12.047 43.482 104.342 1.00 48.19 170 ARG C C 1
ATOM 2936 O O . ARG C 1 164 ? 11.092 42.830 103.905 1.00 52.79 170 ARG C O 1
ATOM 2944 N N . ASP C 1 165 ? 12.517 43.312 105.579 1.00 45.31 171 ASP C N 1
ATOM 2945 C CA . ASP C 1 165 ? 11.971 42.292 106.465 1.00 46.25 171 ASP C CA 1
ATOM 2946 C C . ASP C 1 165 ? 10.833 42.795 107.343 1.00 48.19 171 ASP C C 1
ATOM 2947 O O . ASP C 1 165 ? 10.017 41.983 107.795 1.00 52.78 171 ASP C O 1
ATOM 2952 N N . ASN C 1 166 ? 10.755 44.103 107.599 1.00 46.01 172 ASN C N 1
ATOM 2953 C CA . ASN C 1 166 ? 9.737 44.651 108.484 1.00 46.76 172 ASN C CA 1
ATOM 2954 C C . ASN C 1 166 ? 8.801 45.650 107.820 1.00 43.45 172 ASN C C 1
ATOM 2955 O O . ASN C 1 166 ? 7.706 45.879 108.346 1.00 44.92 172 ASN C O 1
ATOM 2960 N N . LEU C 1 167 ? 9.187 46.246 106.698 1.00 40.86 173 LEU C N 1
ATOM 2961 C CA . LEU C 1 167 ? 8.330 47.152 105.953 1.00 44.62 173 LEU C CA 1
ATOM 2962 C C . LEU C 1 167 ? 7.975 46.518 104.610 1.00 42.75 173 LEU C C 1
ATOM 2963 O O . LEU C 1 167 ? 8.297 45.354 104.343 1.00 40.63 173 LEU C O 1
ATOM 2968 N N . ASN C 1 168 ? 7.302 47.291 103.754 1.00 42.08 174 ASN C N 1
ATOM 2969 C CA . ASN C 1 168 ? 6.852 46.831 102.442 1.00 42.56 174 ASN C CA 1
ATOM 2970 C C . ASN C 1 168 ? 7.551 47.664 101.373 1.00 39.68 174 ASN C C 1
ATOM 2971 O O . ASN C 1 168 ? 6.946 48.576 100.789 1.00 38.93 174 ASN C O 1
ATOM 2976 N N . PRO C 1 169 ? 8.816 47.378 101.084 1.00 38.08 175 PRO C N 1
ATOM 2977 C CA . PRO C 1 169 ? 9.558 48.198 100.123 1.00 37.17 175 PRO C CA 1
ATOM 2978 C C . PRO C 1 169 ? 9.187 47.871 98.684 1.00 37.49 175 PRO C C 1
ATOM 2979 O O . PRO C 1 169 ? 8.628 46.817 98.373 1.00 35.26 175 PRO C O 1
ATOM 2983 N N . ILE C 1 170 ? 9.517 48.809 97.801 1.00 37.45 176 ILE C N 1
ATOM 2984 C CA . ILE C 1 170 ? 9.257 48.691 96.372 1.00 36.91 176 ILE C CA 1
ATOM 2985 C C . ILE C 1 170 ? 10.582 48.824 95.636 1.00 36.15 176 ILE C C 1
ATOM 2986 O O . ILE C 1 170 ? 11.299 49.816 95.815 1.00 34.65 176 ILE C O 1
ATOM 2991 N N . GLU C 1 171 ? 10.907 47.829 94.817 1.00 42.40 177 GLU C N 1
ATOM 2992 C CA . GLU C 1 171 ? 12.132 47.823 94.026 1.00 48.53 177 GLU C CA 1
ATOM 2993 C C . GLU C 1 171 ? 11.785 47.943 92.549 1.00 47.57 177 GLU C C 1
ATOM 2994 O O . GLU C 1 171 ? 10.907 47.229 92.053 1.00 48.12 177 GLU C O 1
ATOM 3000 N N . ASP C 1 172 ? 12.483 48.835 91.852 1.00 47.52 178 ASP C N 1
ATOM 3001 C CA . ASP C 1 172 ? 12.219 49.109 90.446 1.00 48.60 178 ASP C CA 1
ATOM 3002 C C . ASP C 1 172 ? 13.544 49.344 89.737 1.00 50.53 178 ASP C C 1
ATOM 3003 O O . ASP C 1 172 ? 14.365 50.138 90.203 1.00 51.00 178 ASP C O 1
ATOM 3008 N N . LYS C 1 173 ? 13.749 48.653 88.612 1.00 53.50 179 LYS C N 1
ATOM 3009 C CA . LYS C 1 173 ? 15.002 48.793 87.876 1.00 55.58 179 LYS C CA 1
ATOM 3010 C C . LYS C 1 173 ? 15.200 50.213 87.363 1.00 56.48 179 LYS C C 1
ATOM 3011 O O . LYS C 1 173 ? 16.341 50.669 87.221 1.00 57.26 179 LYS C O 1
ATOM 3017 N N . ARG C 1 174 ? 14.110 50.926 87.087 1.00 55.36 180 ARG C N 1
ATOM 3018 C CA . ARG C 1 174 ? 14.186 52.246 86.478 1.00 54.53 180 ARG C CA 1
ATOM 3019 C C . ARG C 1 174 ? 14.536 53.349 87.469 1.00 48.61 180 ARG C C 1
ATOM 3020 O O . ARG C 1 174 ? 14.783 54.481 87.042 1.00 48.31 180 ARG C O 1
ATOM 3028 N N . VAL C 1 175 ? 14.575 53.054 88.765 1.00 46.50 181 VAL C N 1
ATOM 3029 C CA . VAL C 1 175 ? 14.796 54.073 89.790 1.00 45.65 181 VAL C CA 1
ATOM 3030 C C . VAL C 1 175 ? 15.604 53.457 90.925 1.00 46.53 181 VAL C C 1
ATOM 3031 O O . VAL C 1 175 ? 15.245 52.399 91.450 1.00 49.32 181 VAL C O 1
ATOM 3035 N N . ALA C 1 176 ? 16.684 54.130 91.316 1.00 47.46 182 ALA C N 1
ATOM 3036 C CA . ALA C 1 176 ? 17.606 53.572 92.294 1.00 48.83 182 ALA C CA 1
ATOM 3037 C C . ALA C 1 176 ? 17.043 53.662 93.710 1.00 47.66 182 ALA C C 1
ATOM 3038 O O . ALA C 1 176 ? 16.273 54.568 94.047 1.00 47.38 182 ALA C O 1
ATOM 3040 N N . GLY C 1 177 ? 17.439 52.702 94.544 1.00 46.29 183 GLY C N 1
ATOM 3041 C CA . GLY C 1 177 ? 17.138 52.734 95.959 1.00 46.17 183 GLY C CA 1
ATOM 3042 C C . GLY C 1 177 ? 15.868 51.991 96.333 1.00 44.00 183 GLY C C 1
ATOM 3043 O O . GLY C 1 177 ? 15.103 51.510 95.492 1.00 44.74 183 GLY C O 1
ATOM 3044 N N . LEU C 1 178 ? 15.652 51.901 97.643 1.00 42.61 184 LEU C N 1
ATOM 3045 C CA . LEU C 1 178 ? 14.449 51.300 98.202 1.00 40.45 184 LEU C CA 1
ATOM 3046 C C . LEU C 1 178 ? 13.391 52.375 98.415 1.00 40.11 184 LEU C C 1
ATOM 3047 O O . LEU C 1 178 ? 13.685 53.447 98.954 1.00 41.03 184 LEU C O 1
ATOM 3052 N N . TRP C 1 179 ? 12.163 52.085 97.994 1.00 38.12 185 TRP C N 1
ATOM 3053 C CA . TRP C 1 179 ? 11.040 53.001 98.127 1.00 34.90 185 TRP C CA 1
ATOM 3054 C C . TRP C 1 179 ? 9.927 52.327 98.916 1.00 32.84 185 TRP C C 1
ATOM 3055 O O . TRP C 1 179 ? 9.689 51.125 98.768 1.00 33.60 185 TRP C O 1
ATOM 3066 N N . VAL C 1 180 ? 9.251 53.103 99.758 1.00 32.38 186 VAL C N 1
ATOM 3067 C CA . VAL C 1 180 ? 8.230 52.567 100.655 1.00 35.69 186 VAL C CA 1
ATOM 3068 C C . VAL C 1 180 ? 6.961 53.405 100.546 1.00 35.54 186 VAL C C 1
ATOM 3069 O O . VAL C 1 180 ? 7.032 54.589 100.186 1.00 33.47 186 VAL C O 1
ATOM 3073 N N . PRO C 1 181 ? 5.789 52.845 100.836 1.00 38.09 187 PRO C N 1
ATOM 3074 C CA . PRO C 1 181 ? 4.563 53.652 100.861 1.00 40.66 187 PRO C CA 1
ATOM 3075 C C . PRO C 1 181 ? 4.617 54.677 101.979 1.00 42.55 187 PRO C C 1
ATOM 3076 O O . PRO C 1 181 ? 5.438 54.553 102.901 1.00 44.20 187 PRO C O 1
ATOM 3080 N N . PRO C 1 182 ? 3.766 55.709 101.933 1.00 44.11 188 PRO C N 1
ATOM 3081 C CA . PRO C 1 182 ? 3.846 56.770 102.953 1.00 45.74 188 PRO C CA 1
ATOM 3082 C C . PRO C 1 182 ? 3.696 56.270 104.380 1.00 48.51 188 PRO C C 1
ATOM 3083 O O . PRO C 1 182 ? 4.297 56.849 105.293 1.00 48.33 188 PRO C O 1
ATOM 3087 N N . ALA C 1 183 ? 2.913 55.212 104.603 1.00 49.87 189 ALA C N 1
ATOM 3088 C CA . ALA C 1 183 ? 2.781 54.667 105.950 1.00 51.84 189 ALA C CA 1
ATOM 3089 C C . ALA C 1 183 ? 4.106 54.101 106.443 1.00 51.43 189 ALA C C 1
ATOM 3090 O O . ALA C 1 183 ? 4.505 54.337 107.590 1.00 54.04 189 ALA C O 1
ATOM 3092 N N . ASP C 1 184 ? 4.806 53.355 105.585 1.00 50.92 190 ASP C N 1
ATOM 3093 C CA . ASP C 1 184 ? 6.106 52.812 105.964 1.00 50.81 190 ASP C CA 1
ATOM 3094 C C . ASP C 1 184 ? 7.153 53.908 106.106 1.00 48.63 190 ASP C C 1
ATOM 3095 O O . ASP C 1 184 ? 8.044 53.803 106.957 1.00 49.63 190 ASP C O 1
ATOM 3100 N N . ALA C 1 185 ? 7.069 54.958 105.285 1.00 45.85 191 ALA C N 1
ATOM 3101 C CA . ALA C 1 185 ? 8.022 56.058 105.396 1.00 42.24 191 ALA C CA 1
ATOM 3102 C C . ALA C 1 185 ? 7.841 56.816 106.705 1.00 42.96 191 ALA C C 1
ATOM 3103 O O . ALA C 1 185 ? 8.826 57.175 107.362 1.00 41.94 191 ALA C O 1
ATOM 3105 N N . LEU C 1 186 ? 6.590 57.066 107.100 1.00 42.91 192 LEU C N 1
ATOM 3106 C CA . LEU C 1 186 ? 6.333 57.725 108.376 1.00 46.96 192 LEU C CA 1
ATOM 3107 C C . LEU C 1 186 ? 6.830 56.878 109.540 1.00 50.38 192 LEU C C 1
ATOM 3108 O O . LEU C 1 186 ? 7.396 57.405 110.505 1.00 55.89 192 LEU C O 1
ATOM 3113 N N . ALA C 1 187 ? 6.627 55.561 109.465 1.00 51.02 193 ALA C N 1
ATOM 3114 C CA . ALA C 1 187 ? 7.148 54.676 110.501 1.00 51.96 193 ALA C CA 1
ATOM 3115 C C . ALA C 1 187 ? 8.669 54.714 110.535 1.00 50.51 193 ALA C C 1
ATOM 3116 O O . ALA C 1 187 ? 9.275 54.686 111.613 1.00 49.45 193 ALA C O 1
ATOM 3118 N N . LEU C 1 188 ? 9.304 54.787 109.363 1.00 48.58 194 LEU C N 1
ATOM 3119 C CA . LEU C 1 188 ? 10.758 54.891 109.317 1.00 48.57 194 LEU C CA 1
ATOM 3120 C C . LEU C 1 188 ? 11.233 56.271 109.752 1.00 44.33 194 LEU C C 1
ATOM 3121 O O . LEU C 1 188 ? 12.359 56.412 110.243 1.00 40.98 194 LEU C O 1
ATOM 3126 N N . ALA C 1 189 ? 10.393 57.295 109.584 1.00 46.13 195 ALA C N 1
ATOM 3127 C CA . ALA C 1 189 ? 10.759 58.636 110.024 1.00 48.70 195 ALA C CA 1
ATOM 3128 C C . ALA C 1 189 ? 10.839 58.728 111.541 1.00 50.87 195 ALA C C 1
ATOM 3129 O O . ALA C 1 189 ? 11.657 59.488 112.071 1.00 51.73 195 ALA C O 1
ATOM 3131 N N . LYS C 1 190 ? 10.000 57.972 112.252 1.00 50.66 196 LYS C N 1
ATOM 3132 C CA . LYS C 1 190 ? 10.058 57.975 113.708 1.00 52.02 196 LYS C CA 1
ATOM 3133 C C . LYS C 1 190 ? 11.367 57.383 114.213 1.00 50.09 196 LYS C C 1
ATOM 3134 O O . LYS C 1 190 ? 11.878 57.807 115.256 1.00 53.46 196 LYS C O 1
ATOM 3140 N N . ASP C 1 191 ? 11.924 56.411 113.488 1.00 45.02 197 ASP C N 1
ATOM 3141 C CA . ASP C 1 191 ? 13.217 55.848 113.857 1.00 44.60 197 ASP C CA 1
ATOM 3142 C C . ASP C 1 191 ? 14.367 56.775 113.487 1.00 43.19 197 ASP C C 1
ATOM 3143 O O . ASP C 1 191 ? 15.389 56.790 114.181 1.00 43.96 197 ASP C O 1
ATOM 3148 N N . TYR C 1 192 ? 14.226 57.541 112.407 1.00 42.51 198 TYR C N 1
ATOM 3149 C CA . TYR C 1 192 ? 15.239 58.498 111.982 1.00 42.50 198 TYR C CA 1
ATOM 3150 C C . TYR C 1 192 ? 15.029 59.883 112.578 1.00 46.36 198 TYR C C 1
ATOM 3151 O O . TYR C 1 192 ? 15.853 60.773 112.336 1.00 46.11 198 TYR C O 1
ATOM 3160 N N . SER C 1 193 ? 13.947 60.086 113.334 1.00 48.78 199 SER C N 1
ATOM 3161 C CA . SER C 1 193 ? 13.595 61.393 113.894 1.00 51.48 199 SER C CA 1
ATOM 3162 C C . SER C 1 193 ? 13.386 62.431 112.791 1.00 50.28 199 SER C C 1
ATOM 3163 O O . SER C 1 193 ? 13.721 63.607 112.945 1.00 51.49 199 SER C O 1
ATOM 3166 N N . MET C 1 194 ? 12.808 61.990 111.671 1.00 48.57 200 MET C N 1
ATOM 3167 C CA . MET C 1 194 ? 12.532 62.849 110.525 1.00 48.54 200 MET C CA 1
ATOM 3168 C C . MET C 1 194 ? 11.038 63.066 110.308 1.00 51.25 200 MET C C 1
ATOM 3169 O O . MET C 1 194 ? 10.628 63.436 109.203 1.00 51.03 200 MET C O 1
ATOM 3174 N N . THR C 1 195 ? 10.220 62.839 111.337 1.00 52.17 201 THR C N 1
ATOM 3175 C CA . THR C 1 195 ? 8.770 62.869 111.152 1.00 51.24 201 THR C CA 1
ATOM 3176 C C . THR C 1 195 ? 8.242 64.190 110.599 1.00 51.09 201 THR C C 1
ATOM 3177 O O . THR C 1 195 ? 7.374 64.144 109.709 1.00 50.93 201 THR C O 1
ATOM 3181 N N . PRO C 1 196 ? 8.687 65.370 111.051 1.00 52.56 202 PRO C N 1
ATOM 3182 C CA . PRO C 1 196 ? 8.195 66.602 110.414 1.00 53.21 202 PRO C CA 1
ATOM 3183 C C . PRO C 1 196 ? 8.588 66.724 108.953 1.00 51.18 202 PRO C C 1
ATOM 3184 O O . PRO C 1 196 ? 7.817 67.274 108.157 1.00 52.57 202 PRO C O 1
ATOM 3188 N N . PHE C 1 197 ? 9.763 66.222 108.572 1.00 49.05 203 PHE C N 1
ATOM 3189 C CA . PHE C 1 197 ? 10.218 66.381 107.195 1.00 47.73 203 PHE C CA 1
ATOM 3190 C C . PHE C 1 197 ? 9.484 65.435 106.254 1.00 47.87 203 PHE C C 1
ATOM 3191 O O . PHE C 1 197 ? 9.199 65.792 105.105 1.00 48.69 203 PHE C O 1
ATOM 3199 N N . ILE C 1 198 ? 9.166 64.227 106.721 1.00 47.81 204 ILE C N 1
ATOM 3200 C CA . ILE C 1 198 ? 8.423 63.286 105.892 1.00 45.43 204 ILE C CA 1
ATOM 3201 C C . ILE C 1 198 ? 6.957 63.694 105.796 1.00 44.78 204 ILE C C 1
ATOM 3202 O O . ILE C 1 198 ? 6.321 63.524 104.751 1.00 44.71 204 ILE C O 1
ATOM 3207 N N . ASN C 1 199 ? 6.402 64.251 106.876 1.00 49.05 205 ASN C N 1
ATOM 3208 C CA . ASN C 1 199 ? 5.038 64.769 106.819 1.00 52.65 205 ASN C CA 1
ATOM 3209 C C . ASN C 1 199 ? 4.926 65.910 105.816 1.00 55.47 205 ASN C C 1
ATOM 3210 O O . ASN C 1 199 ? 3.952 65.988 105.058 1.00 57.70 205 ASN C O 1
ATOM 3215 N N . ALA C 1 200 ? 5.920 66.802 105.792 1.00 55.83 206 ALA C N 1
ATOM 3216 C CA . ALA C 1 200 ? 5.891 67.921 104.856 1.00 55.40 206 ALA C CA 1
ATOM 3217 C C . ALA C 1 200 ? 6.012 67.442 103.415 1.00 49.45 206 ALA C C 1
ATOM 3218 O O . ALA C 1 200 ? 5.313 67.946 102.527 1.00 50.37 206 ALA C O 1
ATOM 3220 N N . LEU C 1 201 ? 6.896 66.473 103.163 1.00 46.02 207 LEU C N 1
ATOM 3221 C CA . LEU C 1 201 ? 7.068 65.954 101.810 1.00 45.18 207 LEU C CA 1
ATOM 3222 C C . LEU C 1 201 ? 5.794 65.293 101.299 1.00 46.03 207 LEU C C 1
ATOM 3223 O O . LEU C 1 201 ? 5.527 65.309 100.093 1.00 45.08 207 LEU C O 1
ATOM 3228 N N . LEU C 1 202 ? 4.996 64.716 102.199 1.00 47.03 208 LEU C N 1
ATOM 3229 C CA . LEU C 1 202 ? 3.745 64.084 101.795 1.00 45.71 208 LEU C CA 1
ATOM 3230 C C . LEU C 1 202 ? 2.638 65.110 101.581 1.00 49.44 208 LEU C C 1
ATOM 3231 O O . LEU C 1 202 ? 1.818 64.961 100.667 1.00 48.81 208 LEU C O 1
ATOM 3236 N N . GLU C 1 203 ? 2.597 66.153 102.407 1.00 53.02 209 GLU C N 1
ATOM 3237 C CA . GLU C 1 203 ? 1.556 67.169 102.314 1.00 56.93 209 GLU C CA 1
ATOM 3238 C C . GLU C 1 203 ? 1.829 68.212 101.239 1.00 55.05 209 GLU C C 1
ATOM 3239 O O . GLU C 1 203 ? 1.048 69.162 101.111 1.00 57.19 209 GLU C O 1
ATOM 3245 N N . ALA C 1 204 ? 2.904 68.067 100.469 1.00 56.13 210 ALA C N 1
ATOM 3246 C CA . ALA C 1 204 ? 3.218 69.027 99.424 1.00 56.59 210 ALA C CA 1
ATOM 3247 C C . ALA C 1 204 ? 2.421 68.721 98.157 1.00 60.96 210 ALA C C 1
ATOM 3248 O O . ALA C 1 204 ? 1.745 67.696 98.044 1.00 62.01 210 ALA C O 1
ATOM 3250 N N . SER C 1 205 ? 2.510 69.633 97.194 1.00 58.59 211 SER C N 1
ATOM 3251 C CA . SER C 1 205 ? 1.829 69.498 95.916 1.00 61.40 211 SER C CA 1
ATOM 3252 C C . SER C 1 205 ? 2.789 68.975 94.853 1.00 58.79 211 SER C C 1
ATOM 3253 O O . SER C 1 205 ? 4.012 69.016 95.007 1.00 58.56 211 SER C O 1
ATOM 3256 N N . SER C 1 206 ? 2.213 68.474 93.764 1.00 59.54 212 SER C N 1
ATOM 3257 C CA . SER C 1 206 ? 2.999 67.939 92.659 1.00 58.06 212 SER C CA 1
ATOM 3258 C C . SER C 1 206 ? 2.658 68.648 91.352 1.00 60.20 212 SER C C 1
ATOM 3259 O O . SER C 1 206 ? 3.031 69.804 91.145 1.00 60.78 212 SER C O 1
ATOM 3262 N N . GLY D 2 1 ? 20.918 77.580 93.647 1.00 62.83 3 GLY D N 1
ATOM 3263 C CA . GLY D 2 1 ? 20.679 77.455 92.221 1.00 60.11 3 GLY D CA 1
ATOM 3264 C C . GLY D 2 1 ? 19.770 76.299 91.856 1.00 57.41 3 GLY D C 1
ATOM 3265 O O . GLY D 2 1 ? 20.165 75.138 91.976 1.00 53.67 3 GLY D O 1
ATOM 3266 N N . PRO D 2 2 ? 18.550 76.611 91.408 1.00 59.81 4 PRO D N 1
ATOM 3267 C CA . PRO D 2 2 ? 17.617 75.539 91.024 1.00 58.97 4 PRO D CA 1
ATOM 3268 C C . PRO D 2 2 ? 18.155 74.633 89.932 1.00 56.83 4 PRO D C 1
ATOM 3269 O O . PRO D 2 2 ? 17.837 73.438 89.922 1.00 44.99 4 PRO D O 1
ATOM 3273 N N . LEU D 2 3 ? 18.969 75.163 89.015 1.00 58.77 5 LEU D N 1
ATOM 3274 C CA . LEU D 2 3 ? 19.524 74.337 87.948 1.00 56.67 5 LEU D CA 1
ATOM 3275 C C . LEU D 2 3 ? 20.437 73.256 88.514 1.00 58.32 5 LEU D C 1
ATOM 3276 O O . LEU D 2 3 ? 20.367 72.090 88.107 1.00 59.36 5 LEU D O 1
ATOM 3281 N N . ASP D 2 4 ? 21.301 73.625 89.463 1.00 59.36 6 ASP D N 1
ATOM 3282 C CA . ASP D 2 4 ? 22.161 72.637 90.106 1.00 58.82 6 ASP D CA 1
ATOM 3283 C C . ASP D 2 4 ? 21.361 71.684 90.986 1.00 56.96 6 ASP D C 1
ATOM 3284 O O . ASP D 2 4 ? 21.756 70.526 91.162 1.00 56.18 6 ASP D O 1
ATOM 3289 N N . ASP D 2 5 ? 20.242 72.148 91.548 1.00 57.29 7 ASP D N 1
ATOM 3290 C CA . ASP D 2 5 ? 19.396 71.263 92.343 1.00 56.19 7 ASP D CA 1
ATOM 3291 C C . ASP D 2 5 ? 18.694 70.236 91.465 1.00 55.94 7 ASP D C 1
ATOM 3292 O O . ASP D 2 5 ? 18.557 69.069 91.851 1.00 56.21 7 ASP D O 1
ATOM 3297 N N . GLU D 2 6 ? 18.240 70.652 90.280 1.00 55.32 8 GLU D N 1
ATOM 3298 C CA . GLU D 2 6 ? 17.559 69.723 89.385 1.00 54.10 8 GLU D CA 1
ATOM 3299 C C . GLU D 2 6 ? 18.517 68.663 88.856 1.00 53.02 8 GLU D C 1
ATOM 3300 O O . GLU D 2 6 ? 18.140 67.495 88.708 1.00 51.39 8 GLU D O 1
ATOM 3306 N N . GLU D 2 7 ? 19.763 69.050 88.571 1.00 54.41 9 GLU D N 1
ATOM 3307 C CA . GLU D 2 7 ? 20.747 68.080 88.103 1.00 56.11 9 GLU D CA 1
ATOM 3308 C C . GLU D 2 7 ? 21.165 67.133 89.221 1.00 49.91 9 GLU D C 1
ATOM 3309 O O . GLU D 2 7 ? 21.409 65.946 88.978 1.00 48.88 9 GLU D O 1
ATOM 3315 N N . ALA D 2 8 ? 21.257 67.640 90.452 1.00 47.63 10 ALA D N 1
ATOM 3316 C CA . ALA D 2 8 ? 21.640 66.789 91.574 1.00 45.13 10 ALA D CA 1
ATOM 3317 C C . ALA D 2 8 ? 20.530 65.807 91.924 1.00 47.44 10 ALA D C 1
ATOM 3318 O O . ALA D 2 8 ? 20.793 64.623 92.165 1.00 52.58 10 ALA D O 1
ATOM 3320 N N . PHE D 2 9 ? 19.281 66.281 91.957 1.00 45.51 11 PHE D N 1
ATOM 3321 C CA . PHE D 2 9 ? 18.164 65.399 92.279 1.00 46.63 11 PHE D CA 1
ATOM 3322 C C . PHE D 2 9 ? 17.958 64.349 91.196 1.00 48.29 11 PHE D C 1
ATOM 3323 O O . PHE D 2 9 ? 17.583 63.209 91.494 1.00 51.08 11 PHE D O 1
ATOM 3331 N N . GLU D 2 10 ? 18.190 64.714 89.932 1.00 46.33 12 GLU D N 1
ATOM 3332 C CA . GLU D 2 10 ? 18.033 63.752 88.847 1.00 45.55 12 GLU D CA 1
ATOM 3333 C C . GLU D 2 10 ? 19.092 62.658 88.911 1.00 47.71 12 GLU D C 1
ATOM 3334 O O . GLU D 2 10 ? 18.845 61.531 88.467 1.00 51.32 12 GLU D O 1
ATOM 3340 N N . LYS D 2 11 ? 20.268 62.962 89.463 1.00 47.77 13 LYS D N 1
ATOM 3341 C CA . LYS D 2 11 ? 21.290 61.932 89.612 1.00 50.84 13 LYS D CA 1
ATOM 3342 C C . LYS D 2 11 ? 20.964 60.974 90.752 1.00 51.04 13 LYS D C 1
ATOM 3343 O O . LYS D 2 11 ? 21.369 59.806 90.710 1.00 53.91 13 LYS D O 1
ATOM 3349 N N . GLN D 2 12 ? 20.236 61.439 91.771 1.00 49.33 14 GLN D N 1
ATOM 3350 C CA . GLN D 2 12 ? 19.869 60.569 92.883 1.00 50.48 14 GLN D CA 1
ATOM 3351 C C . GLN D 2 12 ? 18.837 59.522 92.487 1.00 52.37 14 GLN D C 1
ATOM 3352 O O . GLN D 2 12 ? 18.767 58.466 93.126 1.00 56.00 14 GLN D O 1
ATOM 3358 N N . VAL D 2 13 ? 18.037 59.786 91.456 1.00 52.57 15 VAL D N 1
ATOM 3359 C CA . VAL D 2 13 ? 17.006 58.846 91.034 1.00 56.23 15 VAL D CA 1
ATOM 3360 C C . VAL D 2 13 ? 17.466 57.928 89.904 1.00 57.75 15 VAL D C 1
ATOM 3361 O O . VAL D 2 13 ? 16.860 56.863 89.707 1.00 58.87 15 VAL D O 1
ATOM 3365 N N . THR D 2 14 ? 18.507 58.301 89.163 1.00 57.77 16 THR D N 1
ATOM 3366 C CA . THR D 2 14 ? 18.989 57.532 88.020 1.00 61.89 16 THR D CA 1
ATOM 3367 C C . THR D 2 14 ? 20.377 56.952 88.276 1.00 64.40 16 THR D C 1
ATOM 3368 O O . THR D 2 14 ? 21.224 56.911 87.380 1.00 67.49 16 THR D O 1
ATOM 3372 N N . SER D 2 15 ? 20.616 56.497 89.504 1.00 66.30 17 SER D N 1
ATOM 3373 C CA . SER D 2 15 ? 21.900 55.923 89.908 1.00 68.73 17 SER D CA 1
ATOM 3374 C C . SER D 2 15 ? 23.049 56.897 89.663 1.00 67.69 17 SER D C 1
ATOM 3375 O O . SER D 2 15 ? 24.127 56.756 90.238 1.00 69.36 17 SER D O 1
#

InterPro domains:
  IPR003163 Transcription regulator HTH, APSES-type DNA-binding domain [PS51299] (38-147)
  IPR018004 KilA/APSES-type HTH, DNA-binding [SM01252] (59-140)
  IPR036887 HTH APSES-type DNA-binding domain superfamily [G3DSA:3.10.260.10] (48-230)
  IPR036887 HTH APSES-type DNA-binding domain superfamily [SSF54616] (38-154)
  IPR037548 Bouquet formation protein 4 [PTHR38044] (1-432)

=== Feature glossary ===
A reading guide for the features in this record.

Start from the sequence.

  · Sequence gives the chain of amino acids in standard one-letter code (A=alanine, C=cysteine, …, Y=tyrosine), read N→C. It is the only feature that is directly encoded by the gene; all structural features are derived from the folded form of this sequence.

Fold it, and you get atomic coordinates and the backbone conformation that goes with them.

  · The mmCIF table is the protein's shape written out atom by atom. For each backbone N, Cα, C, and carbonyl O, it records an (x, y, z) coordinate triple in Å plus the residue type, chain letter, and residue number.

  · Backbone dihedral angles. Every residue except chain termini has a φ (preceding-C → N → Cα → C) and a ψ (N → Cα → C → next-N). They are reported in degrees following the IUPAC sign convention. Secondary structure is essentially a statement about which (φ, ψ) basin each residue occupies.

  · DSSP 8-state secondary structure assigns each residue one of H (α-helix), G (3₁₀-helix), I (π-helix), E (extended β-strand), B (isolated β-bridge), T (hydrogen-bonded turn), S (bend), or '-' (coil). The assignment is computed from backbone hydrogen-bond geometry via the Kabsch–Sander algorithm.

  · P-SEA three-state annotation labels each residue as helix, strand, or coil based purely on the geometry of the Cα trace. It serves as a fallback when the full backbone (and thus DSSP) is unavailable.

Summarize the fold with a handful of shape descriptors and a per-residue structural alphabet.

  · Radius of gyration (Rg) is the root-mean-square distance of Cα atoms from their centroid — a single number for overall size and compactness. A globular domain of N residues has Rg ≈ 2.2·N^0.38 Å; an extended or disordered chain has a much larger Rg. The Cα contact count is the number of residue pairs whose Cα atoms are within 8 Å and are more than four positions apart in sequence — a standard proxy for tertiary packing density. The bounding box is the smallest axis-aligned box enclosing all Cα atoms.

  · Foldseek's 3Di representation compresses backbone geometry into a per-residue letter drawn from a learned twenty-state alphabet. It captures the tertiary interaction pattern around each residue — which residues are packed against it in space, regardless of where they are in sequence.

  · Accessible surface area quantifies burial. A residue with SASA near zero is packed into the hydrophobic core; one with SASA >100 Å² sits on the surface. Computed here via the Shrake–Rupley numerical algorithm with a 1.4 Å probe.

Ask how reliable the model is.

  · For AlphaFold models, the B-factor field carries pLDDT — the model's own estimate of local accuracy on a 0–100 scale. Regions with pLDDT<50 should be treated as essentially unmodeled; they often correspond to intrinsically disordered segments.

  · For experimental (PDB) structures, the B-factor (temperature factor) quantifies the positional spread of each atom in the crystal — a combination of thermal vibration and static disorder — in units of Å². High B-factors mark flexible loops or poorly resolved regions; low B-factors mark the rigid, well-ordered core.

  · PAE(i, j) answers: if I align the predicted and true structures on residue i, how far off (in Å) do I expect residue j to be? A block-diagonal PAE matrix with low values on the blocks and high values off-diagonal is the signature of a multi-domain protein with confidently predicted domains but uncertain inter-domain orientation.

Place it in context: what it resembles, what it is annotated as, and how it looks.

  · Structural nearest neighbors (via Foldseek easy-search vs the PDB). Reported per hit: target PDB id, E-value, and alignment TM-score. A TM-score above ~0.5 is the conventional threshold for 'same fold'.

  · Functional annotations link the protein to curated databases. InterPro entries identify conserved domains and families by matching the sequence against member-database signatures (Pfam, PROSITE, CDD, …). Gene Ontology (GO) terms describe molecular function, biological process, and cellular component in a controlled vocabulary. CATH places the structure in a hierarchical fold classification (Class/Architecture/Topology/Homologous-superfamily). The organism is the source species.

  · Plot images: a contact map (which residues are close in 3D, as an N×N binary image), a Ramachandran scatter (backbone torsion angles, revealing secondary-structure composition at a glance), and — for AlphaFold structures — a PAE heatmap (pairwise prediction confidence).

  · Structure images are PyMOL renders from six orthogonal camera directions. Cartoon representation draws helices as coils and strands as arrows; sticks shows the backbone as bonds; surface shows the solvent-excluded envelope. Rainbow coloring maps sequence position to hue (blue→red, N→C); chain coloring assigns a distinct color per polypeptide.